Protein AF-A0A2G6C1W6-F1 (afdb_monomer_lite)

Sequence (694 aa):
MIRRIASALLFSFAAAVFSATASHALYSQAQVNTMLPNGVNTAVGWDNGCRNAMRAAGSRSFASNPSLRKTINNSASYKYATWMSGRNTPNVAMPITVTEGVTNLQLQINDVIFLCGPLVQNDMTGGCRNRNISGVQIANNGGRWTTPTNVDKIPNGIGSDCMSPALTRSHSKVKRLDVVRSTYGGTVVGGINRLLVSGRTESSRYWRSGPVLIQFNTSTPVLDSGEIVLRMRYKKQTMYHSKDMSKATVLCWTGGPGPTQGVFDIERCGESETLLRIRVAVKRIPWQISGTSSVDVTTAQPDQLITWTHELTKHDVGTPRNVKAAVYMSKGGGWEKLDGNPPGEQDTRAEWTKLVVPDGRMFYQWRTTYTPTDADVGKKICQRAGWQPATSSNRGLGTSRQACVEILPPPDRPFTAAWGSDIRVGGRTATDTSDTKNSAILSGLARIRGRYYGSWSEYGLLAPGRIVGAASGSGTAKGAASNSQNMWSRLSFANPALDARCAASGIGCFASSDAMGRLPDVVQAVEDGLFDGMSRTNTPSLGAQTISGNRLVYRPGGTVTITGDITYPPGPFASERDIPQLLIVADKINIRSSVERVDAWLVATGGDGTIDTCSDSPSVPVTTACEKQLVVNGPVIAKTLLLRRTGGSTWNTTNPRPAEIVNLRGDTYLWAREQARSQGGIRTVYTRELAPRY

Secondary structure (DSSP, 8-state):
------------------------PPPPHHHHHHHSTTTHHHHHHHHHHHHHHHHHTTT-BSSSSSPHHHHIIIIISEEEEEEEEETTB--TTSPEEEETT--EEEEEEEEEEEE-GGGBSS---S-GGGTT-BHHHHHH-GGGS-BTTB---PBPPTT-TTTS--EEEEEEEEEEEEEEEETT--EEEE-TT-EEEEE--SS-SEEEPPPEEEEEE-SS---S-EEEEEEEEEEEEEEE-SS-GGGPEEEESS--------TT-GGGSPEEEEEEEEEEEEEPPP--EEEEEEES-SEE-TTPPEEEEEEEEE-S-SS-EEEEEEEEEEESSSPEEPTT-SSSEE-TTTSPEEEEE-SSSSEEEEEEEE---GGGTT-EEEEEEEEEESSSS-TT-EEPPPEEEEEPPPPP---EEEESS-EE--PPPTT--S--TT--EE--EEEETTEEEEEEESS-EE-SSBEESEESTTTTTT-BSSS-GGGT-TTS-B-TTS-GGGTTT--B--S-TTTT-PPP-HHHHHHTTTTTTSEEE--SEE-SEE--S-EEEEEEEEEEEE-S-EE------SSGGGS--EEEEEEEEEE-TT--EEESEEEE-SSS-EEETTTT--PSS-SSSS-S-EEEES-EEESEEE-----S--TT-SS---SEEEE--HHHHHHHHHHHHHT-PPP-----PPP---

pLDDT: mean 79.84, std 16.41, range [22.83, 98.25]

Foldseek 3Di:
DDDDDDDDDPPDPDPPPPPDPDQDAWDFQVRQCQAEANGLVVQQVLQVQLLVLLVVQPQAFCQDPVHPLCSCAPPRWKDKDKAKDAVVGNYQNDFAEDAFFDFKGKMWIKMKIFTYLLFFPPQPPDARNVVSDGSNNSSPPPVRGRDSRRRKGFGHDQPRHRRHHQWFKKKKFWQDKAWPDWPQAWDKDFRHRDIFIFGDDRRTRIRIGDITIMMTGGPGTHHAKIKTKMKTKIWMKIWGHHHDPVPTFIDTPDDDDDDGDDPPVSVPHDIDMDMHMHIHHYDYDDFDKAKAKAKPDQAAEAQDKIKMKMKIFGDDADDWFWKWKWKWKDFQDDTDTDQCPPPAPADPVPRTHIDTAHHPPGIDMDMDMDGDHPVSAQTKMKMKMWMDGPPPDRPRIDIYDIYIHHHHFDFFFFAEEEAPDEAEFLAAAPPDPDASLATEAEWDWFQFPQFTAHYEYCAEYAGLHFYYRYAYNCQRQQGHNDNQCVRRRVRHAFDCVVDVRCVVNRHYSNDGSVVVYHDDDVVVCVVVVLQVVAAEDADQEDEDDEFQAHHEHAAQEHEYEYEEAYHYDPDDDPALRRLYAYEYHHCEYHYDLHYAEAAYAAFNEHPNQEYANHRVDPDPPPRPRNQHAHEYEAHYHGPYYHPNHSHQDGSHDNRGDHSYYYYDDPSHVSNVQVSQVVPPDDDDPDDDDDPPDD

Radius of gyration: 55.83 Å; chains: 1; bounding box: 120×52×143 Å

Structure (mmCIF, N/CA/C/O backbone):
data_AF-A0A2G6C1W6-F1
#
_entry.id   AF-A0A2G6C1W6-F1
#
loop_
_atom_site.group_PDB
_atom_site.id
_atom_site.type_symbol
_atom_site.label_atom_id
_atom_site.label_alt_id
_atom_site.label_comp_id
_atom_site.label_asym_id
_atom_site.label_entity_id
_atom_site.label_seq_id
_atom_site.pdbx_PDB_ins_code
_atom_site.Cartn_x
_atom_site.Cartn_y
_atom_site.Cartn_z
_atom_site.occupancy
_atom_site.B_iso_or_equiv
_atom_site.auth_seq_id
_atom_site.auth_comp_id
_atom_site.auth_asym_id
_atom_site.auth_atom_id
_atom_site.pdbx_PDB_model_num
ATOM 1 N N . MET A 1 1 ? 18.832 29.530 56.778 1.00 31.12 1 MET A N 1
ATOM 2 C CA . MET A 1 1 ? 17.807 30.383 56.130 1.00 31.12 1 MET A CA 1
ATOM 3 C C . MET A 1 1 ? 17.169 29.544 55.031 1.00 31.12 1 MET A C 1
ATOM 5 O O . MET A 1 1 ? 17.920 29.076 54.202 1.00 31.12 1 MET A O 1
ATOM 9 N N . ILE A 1 2 ? 15.891 29.183 54.952 1.00 30.22 2 ILE A N 1
ATOM 10 C CA . ILE A 1 2 ? 14.639 29.530 55.629 1.00 30.22 2 ILE A CA 1
ATOM 11 C C . ILE A 1 2 ? 13.854 28.206 55.743 1.00 30.22 2 ILE A C 1
ATOM 13 O O . ILE A 1 2 ? 13.679 27.504 54.751 1.00 30.22 2 ILE A O 1
ATOM 17 N N . ARG A 1 3 ? 13.405 27.853 56.955 1.00 23.58 3 ARG A N 1
ATOM 18 C CA . ARG A 1 3 ? 12.451 26.759 57.208 1.00 23.58 3 ARG A CA 1
ATOM 19 C C . ARG A 1 3 ? 11.047 27.264 56.862 1.00 23.58 3 ARG A C 1
ATOM 21 O O . ARG A 1 3 ? 10.668 28.326 57.349 1.00 23.58 3 ARG A O 1
ATOM 28 N N . ARG A 1 4 ? 10.254 26.507 56.097 1.00 27.33 4 ARG A N 1
ATOM 29 C CA . ARG A 1 4 ? 8.795 26.692 56.033 1.00 27.33 4 ARG A CA 1
ATOM 30 C C . ARG A 1 4 ? 8.087 25.396 56.408 1.00 27.33 4 ARG A C 1
ATOM 32 O O . ARG A 1 4 ? 8.268 24.355 55.789 1.00 27.33 4 ARG A O 1
ATOM 39 N N . ILE A 1 5 ? 7.331 25.530 57.487 1.00 27.55 5 ILE A N 1
ATOM 40 C CA . ILE A 1 5 ? 6.421 24.586 58.119 1.00 27.55 5 ILE A CA 1
ATOM 41 C C . ILE A 1 5 ? 5.212 24.412 57.193 1.00 27.55 5 ILE A C 1
ATOM 43 O O . ILE A 1 5 ? 4.584 25.402 56.824 1.00 27.55 5 ILE A O 1
ATOM 47 N N . ALA A 1 6 ? 4.884 23.173 56.826 1.00 24.56 6 ALA A N 1
ATOM 48 C CA . ALA A 1 6 ? 3.603 22.825 56.221 1.00 24.56 6 ALA A CA 1
ATOM 49 C C . ALA A 1 6 ? 2.788 22.052 57.262 1.00 24.56 6 ALA A C 1
ATOM 51 O O . ALA A 1 6 ? 3.077 20.899 57.579 1.00 24.56 6 ALA A O 1
ATOM 52 N N . SER A 1 7 ? 1.811 22.744 57.838 1.00 24.22 7 SER A N 1
ATOM 53 C CA . SER A 1 7 ? 0.866 22.232 58.822 1.00 24.22 7 SER A CA 1
ATOM 54 C C . SER A 1 7 ? -0.018 21.147 58.205 1.00 24.22 7 SER A C 1
ATOM 56 O O . SER A 1 7 ? -0.812 21.415 57.304 1.00 24.22 7 SER A O 1
ATOM 58 N N . ALA A 1 8 ? 0.101 19.921 58.710 1.00 24.69 8 ALA A N 1
ATOM 59 C CA . ALA A 1 8 ? -0.842 18.845 58.443 1.00 24.69 8 ALA A CA 1
ATOM 60 C C . ALA A 1 8 ? -2.130 19.095 59.248 1.00 24.69 8 ALA A C 1
ATOM 62 O O . ALA A 1 8 ? -2.144 18.986 60.474 1.00 24.69 8 ALA A O 1
ATOM 63 N N . LEU A 1 9 ? -3.212 19.452 58.553 1.00 24.38 9 LEU A N 1
ATOM 64 C CA . LEU A 1 9 ? -4.564 19.506 59.108 1.00 24.38 9 LEU A CA 1
ATOM 65 C C . LEU A 1 9 ? -5.058 18.079 59.396 1.00 24.38 9 LEU A C 1
ATOM 67 O O . LEU A 1 9 ? -5.605 17.394 58.535 1.00 24.38 9 LEU A O 1
ATOM 71 N N . LEU A 1 10 ? -4.855 17.644 60.638 1.00 22.83 10 LEU A N 1
ATOM 72 C CA . LEU A 1 10 ? -5.589 16.554 61.274 1.00 22.83 10 LEU A CA 1
ATOM 73 C C . LEU A 1 10 ? -7.041 17.007 61.492 1.00 22.83 10 LEU A C 1
ATOM 75 O O . LEU A 1 10 ? -7.352 17.675 62.475 1.00 22.83 10 LEU A O 1
ATOM 79 N N . PHE A 1 11 ? -7.946 16.644 60.581 1.00 23.45 11 PHE A N 1
ATOM 80 C CA . PHE A 1 11 ? -9.380 16.693 60.867 1.00 23.45 11 PHE A CA 1
ATOM 81 C C . PHE A 1 11 ? -9.749 15.494 61.747 1.00 23.45 11 PHE A C 1
ATOM 83 O O . PHE A 1 11 ? -10.014 14.391 61.268 1.00 23.45 11 PHE A O 1
ATOM 90 N N . SER A 1 12 ? -9.751 15.728 63.057 1.00 23.30 12 SER A N 1
ATOM 91 C CA . SER A 1 12 ? -10.411 14.871 64.036 1.00 23.30 12 SER A CA 1
ATOM 92 C C . SER A 1 12 ? -11.893 14.735 63.676 1.00 23.30 12 SER A C 1
ATOM 94 O O . SER A 1 12 ? -12.623 15.725 63.617 1.00 23.30 12 SER A O 1
ATOM 96 N N . PHE A 1 13 ? -12.343 13.500 63.447 1.00 23.89 13 PHE A N 1
ATOM 97 C CA . PHE A 1 13 ? -13.758 13.148 63.343 1.00 23.89 13 PHE A CA 1
ATOM 98 C C . PHE A 1 13 ? -14.423 13.360 64.710 1.00 23.89 13 PHE A C 1
ATOM 100 O O . PHE A 1 13 ? -14.506 12.450 65.534 1.00 23.89 13 PHE A O 1
ATOM 107 N N . ALA A 1 14 ? -14.896 14.579 64.960 1.00 23.86 14 ALA A N 1
ATOM 108 C CA . ALA A 1 14 ? -15.895 14.820 65.983 1.00 23.86 14 ALA A CA 1
ATOM 109 C C . ALA A 1 14 ? -17.179 14.093 65.561 1.00 23.86 14 ALA A C 1
ATOM 111 O O . ALA A 1 14 ? -17.719 14.324 64.477 1.00 23.86 14 ALA A O 1
ATOM 112 N N . ALA A 1 15 ? -17.647 13.183 66.414 1.00 26.58 15 ALA A N 1
ATOM 113 C CA . ALA A 1 15 ? -18.965 12.588 66.309 1.00 26.58 15 ALA A CA 1
ATOM 114 C C . ALA A 1 15 ? -20.008 13.709 66.406 1.00 26.58 15 ALA A C 1
ATOM 116 O O . ALA A 1 15 ? -20.349 14.169 67.494 1.00 26.58 15 ALA A O 1
ATOM 117 N N . ALA A 1 16 ? -20.494 14.169 65.255 1.00 23.48 16 ALA A N 1
ATOM 118 C CA . ALA A 1 16 ? -21.660 15.025 65.197 1.00 23.48 16 ALA A CA 1
ATOM 119 C C . ALA A 1 16 ? -22.862 14.211 65.689 1.00 23.48 16 ALA A C 1
ATOM 121 O O . ALA A 1 16 ? -23.392 13.344 64.988 1.00 23.48 16 ALA A O 1
ATOM 122 N N . VAL A 1 17 ? -23.272 14.488 66.923 1.00 27.09 17 VAL A N 1
ATOM 123 C CA . VAL A 1 17 ? -24.625 14.220 67.396 1.00 27.09 17 VAL A CA 1
ATOM 124 C C . VAL A 1 17 ? -25.551 15.017 66.479 1.00 27.09 17 VAL A C 1
ATOM 126 O O . VAL A 1 17 ? -25.645 16.238 66.574 1.00 27.09 17 VAL A O 1
ATOM 129 N N . PHE A 1 18 ? -26.178 14.331 65.525 1.00 25.53 18 PHE A N 1
ATOM 130 C CA . PHE A 1 18 ? -27.219 14.912 64.687 1.00 25.53 18 PHE A CA 1
ATOM 131 C C . PHE A 1 18 ? -28.452 15.188 65.554 1.00 25.53 18 PHE A C 1
ATOM 133 O O . PHE A 1 18 ? -29.313 14.326 65.726 1.00 25.53 18 PHE A O 1
ATOM 140 N N . SER A 1 19 ? -28.558 16.408 66.070 1.00 30.89 19 SER A N 1
ATOM 141 C CA . SER A 1 19 ? -29.845 17.005 66.421 1.00 30.89 19 SER A CA 1
ATOM 142 C C . SER A 1 19 ? -30.454 17.551 65.131 1.00 30.89 19 SER A C 1
ATOM 144 O O . SER A 1 19 ? -30.183 18.679 64.734 1.00 30.89 19 SER A O 1
ATOM 146 N N . ALA A 1 20 ? -31.221 16.722 64.422 1.00 29.30 20 ALA A N 1
ATOM 147 C CA . ALA A 1 20 ? -31.943 17.135 63.224 1.00 29.30 20 ALA A CA 1
ATOM 148 C C . ALA A 1 20 ? -33.414 17.399 63.566 1.00 29.30 20 ALA A C 1
ATOM 150 O O . ALA A 1 20 ? -34.232 16.483 63.564 1.00 29.30 20 ALA A O 1
ATOM 151 N N . THR A 1 21 ? -33.773 18.661 63.789 1.00 32.66 21 THR A N 1
ATOM 152 C CA . THR A 1 21 ? -35.125 19.156 63.493 1.00 32.66 21 THR A CA 1
ATOM 153 C C . THR A 1 21 ? -35.120 19.751 62.087 1.00 32.66 21 THR A C 1
ATOM 155 O O . THR A 1 21 ? -35.277 20.950 61.893 1.00 32.66 21 THR A O 1
ATOM 158 N N . ALA A 1 22 ? -34.908 18.897 61.083 1.00 34.09 22 ALA A N 1
ATOM 159 C CA . ALA A 1 22 ? -35.293 19.208 59.713 1.00 34.09 22 ALA A CA 1
ATOM 160 C C . ALA A 1 22 ? -36.706 18.651 59.508 1.00 34.09 22 ALA A C 1
ATOM 162 O O . ALA A 1 22 ? -36.919 17.439 59.610 1.00 34.09 22 ALA A O 1
ATOM 163 N N . SER A 1 23 ? -37.679 19.523 59.245 1.00 38.31 23 SER A N 1
ATOM 164 C CA . SER A 1 23 ? -39.008 19.126 58.784 1.00 38.31 23 SER A CA 1
ATOM 165 C C . SER A 1 23 ? -38.874 18.477 57.403 1.00 38.31 23 SER A C 1
ATOM 167 O O . SER A 1 23 ? -38.935 19.123 56.362 1.00 38.31 23 SER A O 1
ATOM 169 N N . HIS A 1 24 ? -38.624 17.170 57.378 1.00 55.03 24 HIS A N 1
ATOM 170 C CA . HIS A 1 24 ? -38.627 16.413 56.134 1.00 55.03 24 HIS A CA 1
ATOM 171 C C . HIS A 1 24 ? -40.049 16.406 55.560 1.00 55.03 24 HIS A C 1
ATOM 173 O O . HIS A 1 24 ? -40.966 15.853 56.166 1.00 55.03 24 HIS A O 1
ATOM 179 N N . ALA A 1 25 ? -40.223 17.031 54.396 1.00 67.94 25 ALA A N 1
ATOM 180 C CA . ALA A 1 25 ? -41.431 16.903 53.593 1.00 67.94 25 ALA A CA 1
ATOM 181 C C . ALA A 1 25 ? -41.591 15.454 53.093 1.00 67.94 25 ALA A C 1
ATOM 183 O O . ALA A 1 25 ? -40.601 14.741 52.909 1.00 67.94 25 ALA A O 1
ATOM 184 N N . LEU A 1 26 ? -42.840 15.037 52.866 1.00 85.69 26 LEU A N 1
ATOM 185 C CA . LEU A 1 26 ? -43.182 13.745 52.265 1.00 85.69 26 LEU A CA 1
ATOM 186 C C . LEU A 1 26 ? -42.387 13.505 50.976 1.00 85.69 26 LEU A C 1
ATOM 188 O O . LEU A 1 26 ? -42.229 14.421 50.165 1.00 85.69 26 LEU A O 1
ATOM 192 N N . TYR A 1 27 ? -41.923 12.274 50.755 1.00 89.50 27 TYR A N 1
ATOM 193 C CA . TYR A 1 27 ? -41.223 11.939 49.522 1.00 89.50 27 TYR A CA 1
ATOM 194 C C . TYR A 1 27 ? -42.143 12.101 48.308 1.00 89.50 27 TYR A C 1
ATOM 196 O O . TYR A 1 27 ? -43.236 11.540 48.238 1.00 89.50 27 TYR A O 1
ATOM 204 N N . SER A 1 28 ? -41.657 12.832 47.311 1.00 89.94 28 SER A N 1
ATOM 205 C CA . SER A 1 28 ? -42.247 12.899 45.975 1.00 89.94 28 SER A CA 1
ATOM 206 C C . SER A 1 28 ? -42.109 11.568 45.228 1.00 89.94 28 SER A C 1
ATOM 208 O O . SER A 1 28 ? -41.248 10.739 45.536 1.00 89.94 28 SER A O 1
ATOM 210 N N . GLN A 1 29 ? -42.902 11.384 44.168 1.00 89.31 29 GLN A N 1
ATOM 211 C CA . GLN A 1 29 ? -42.820 10.214 43.285 1.00 89.31 29 GLN A CA 1
ATOM 212 C C . GLN A 1 29 ? -41.397 9.988 42.747 1.00 89.31 29 GLN A C 1
ATOM 214 O O . GLN A 1 29 ? -40.912 8.857 42.731 1.00 89.31 29 GLN A O 1
ATOM 219 N N . ALA A 1 30 ? -40.705 11.064 42.360 1.00 87.81 30 ALA A N 1
ATOM 220 C CA . ALA A 1 30 ? -39.330 11.011 41.873 1.00 87.81 30 ALA A CA 1
ATOM 221 C C . ALA A 1 30 ? -38.353 10.514 42.952 1.00 87.81 30 ALA A C 1
ATOM 223 O O . ALA A 1 30 ? -37.514 9.662 42.672 1.00 87.81 30 ALA A O 1
ATOM 224 N N . GLN A 1 31 ? -38.494 10.982 44.196 1.00 89.31 31 GLN A N 1
ATOM 225 C CA . GLN A 1 31 ? -37.664 10.523 45.316 1.00 89.31 31 GLN A CA 1
ATOM 226 C C . GLN A 1 31 ? -37.931 9.052 45.661 1.00 89.31 31 GLN A C 1
ATOM 228 O O . GLN A 1 31 ? -36.990 8.286 45.860 1.00 89.31 31 GLN A O 1
ATOM 233 N N . VAL A 1 32 ? -39.196 8.618 45.661 1.00 90.00 32 VAL A N 1
ATOM 234 C CA . VAL A 1 32 ? -39.531 7.200 45.870 1.00 90.00 32 VAL A CA 1
ATOM 235 C C . VAL A 1 32 ? -38.946 6.332 44.751 1.00 90.00 32 VAL A C 1
ATOM 237 O O . VAL A 1 32 ? -38.371 5.273 45.013 1.00 90.00 32 VAL A O 1
ATOM 240 N N . ASN A 1 33 ? -39.016 6.813 43.508 1.00 88.81 33 ASN A N 1
ATOM 241 C CA . ASN A 1 33 ? -38.418 6.149 42.357 1.00 88.81 33 ASN A CA 1
ATOM 242 C C . ASN A 1 33 ? -36.894 6.061 42.427 1.00 88.81 33 ASN A C 1
ATOM 244 O O . ASN A 1 33 ? -36.346 5.138 41.847 1.00 88.81 33 ASN A O 1
ATOM 248 N N . THR A 1 34 ? -36.186 6.945 43.126 1.00 86.38 34 THR A N 1
ATOM 249 C CA . THR A 1 34 ? -34.724 6.829 43.272 1.00 86.38 34 THR A CA 1
ATOM 250 C C . THR A 1 34 ? -34.299 6.020 44.493 1.00 86.38 34 THR A C 1
ATOM 252 O O . THR A 1 34 ? -33.165 5.545 44.527 1.00 86.38 34 THR A O 1
ATOM 255 N N . MET A 1 35 ? -35.179 5.830 45.481 1.00 86.50 35 MET A N 1
ATOM 256 C CA . MET A 1 35 ? -34.809 5.229 46.765 1.00 86.50 35 MET A CA 1
ATOM 257 C C . MET A 1 35 ? -35.216 3.769 46.961 1.00 86.50 35 MET A C 1
ATOM 259 O O . MET A 1 35 ? -34.676 3.140 47.865 1.00 86.50 35 MET A O 1
ATOM 263 N N . LEU A 1 36 ? -36.169 3.241 46.187 1.00 88.62 36 LEU A N 1
ATOM 264 C CA . LEU A 1 36 ? -36.645 1.859 46.317 1.00 88.62 36 LEU A CA 1
ATOM 265 C C . LEU A 1 36 ? -36.246 1.007 45.110 1.00 88.62 36 LEU A C 1
ATOM 267 O O . LEU A 1 36 ? -36.169 1.532 43.997 1.00 88.62 36 LEU A O 1
ATOM 271 N N . PRO A 1 37 ? -36.103 -0.321 45.277 1.00 82.69 37 PRO A N 1
ATOM 272 C CA . PRO A 1 37 ? -36.045 -1.242 44.145 1.00 82.69 37 PRO A CA 1
ATOM 273 C C . PRO A 1 37 ? -37.319 -1.088 43.316 1.00 82.69 37 PRO A C 1
ATOM 275 O O . PRO A 1 37 ? -38.399 -1.197 43.878 1.00 82.69 37 PRO A O 1
ATOM 278 N N . ASN A 1 38 ? -37.236 -0.823 42.011 1.00 85.44 38 ASN A N 1
ATOM 279 C CA . ASN A 1 38 ? -38.404 -0.603 41.131 1.00 85.44 38 ASN A CA 1
ATOM 280 C C . ASN A 1 38 ? -39.341 0.547 41.561 1.00 85.44 38 ASN A C 1
ATOM 282 O O . ASN A 1 38 ? -40.491 0.609 41.119 1.00 85.44 38 ASN A O 1
ATOM 286 N N . GLY A 1 39 ? -38.854 1.463 42.403 1.00 89.12 39 GLY A N 1
ATOM 287 C CA . GLY A 1 39 ? -39.552 2.693 42.752 1.00 89.12 39 GLY A CA 1
ATOM 288 C C . GLY A 1 39 ? -40.939 2.497 43.363 1.00 89.12 39 GLY A C 1
ATOM 289 O O . GLY A 1 39 ? -41.172 1.614 44.191 1.00 89.12 39 GLY A O 1
ATOM 290 N N . VAL A 1 40 ? -41.878 3.341 42.938 1.00 91.19 40 VAL A N 1
ATOM 291 C CA . VAL A 1 40 ? -43.249 3.395 43.470 1.00 91.19 40 VAL A CA 1
ATOM 292 C C . VAL A 1 40 ? -44.006 2.078 43.295 1.00 91.19 40 VAL A C 1
ATOM 294 O O . VAL A 1 40 ? -44.814 1.728 44.152 1.00 91.19 40 VAL A O 1
ATOM 297 N N . ASN A 1 41 ? -43.712 1.301 42.249 1.00 90.94 41 ASN A N 1
ATOM 298 C CA . ASN A 1 41 ? -44.372 0.014 42.012 1.00 90.94 41 ASN A CA 1
ATOM 299 C C . ASN A 1 41 ? -44.136 -0.978 43.157 1.00 90.94 41 ASN A C 1
ATOM 301 O O . ASN A 1 41 ? -45.039 -1.728 43.522 1.00 90.94 41 ASN A O 1
ATOM 305 N N . THR A 1 42 ? -42.953 -0.944 43.771 1.00 91.50 42 THR A N 1
ATOM 306 C CA . THR A 1 42 ? -42.654 -1.770 44.945 1.00 91.50 42 THR A CA 1
ATOM 307 C C . THR A 1 42 ? -43.472 -1.339 46.155 1.00 91.50 42 THR A C 1
ATOM 309 O O . THR A 1 42 ? -44.044 -2.191 46.832 1.00 91.50 42 THR A O 1
ATOM 312 N N . ALA A 1 43 ? -43.608 -0.031 46.389 1.00 92.81 43 ALA A N 1
ATOM 313 C CA . ALA A 1 43 ? -44.452 0.488 47.462 1.00 92.81 43 ALA A CA 1
ATOM 314 C C . ALA A 1 43 ? -45.936 0.132 47.254 1.00 92.81 43 ALA A C 1
ATOM 316 O O . ALA A 1 43 ? -46.588 -0.337 48.184 1.00 92.81 43 ALA A O 1
ATOM 317 N N . VAL A 1 44 ? -46.454 0.258 46.025 1.00 92.69 44 VAL A N 1
ATOM 318 C CA . VAL A 1 44 ? -47.815 -0.178 45.658 1.00 92.69 44 VAL A CA 1
ATOM 319 C C . VAL A 1 44 ? -47.995 -1.680 45.896 1.00 92.69 44 VAL A C 1
ATOM 321 O O . VAL A 1 44 ? -48.991 -2.092 46.486 1.00 92.69 44 VAL A O 1
ATOM 324 N N . GLY A 1 45 ? -47.033 -2.510 45.484 1.00 92.06 45 GLY A N 1
ATOM 325 C CA . GLY A 1 45 ? -47.075 -3.959 45.701 1.00 92.06 45 GLY A CA 1
ATOM 326 C C . GLY A 1 45 ? -47.091 -4.336 47.186 1.00 92.06 45 GLY A C 1
ATOM 327 O O . GLY A 1 45 ? -47.890 -5.172 47.614 1.00 92.06 45 GLY A O 1
ATOM 328 N N . TRP A 1 46 ? -46.255 -3.678 47.992 1.00 92.75 46 TRP A N 1
ATOM 329 C CA . TRP A 1 46 ? -46.235 -3.823 49.447 1.00 92.75 46 TRP A CA 1
ATOM 330 C C . TRP A 1 46 ? -47.570 -3.459 50.090 1.00 92.75 46 TRP A C 1
ATOM 332 O O . TRP A 1 46 ? -48.097 -4.251 50.880 1.00 92.75 46 TRP A O 1
ATOM 342 N N . ASP A 1 47 ? -48.138 -2.313 49.714 1.00 92.31 47 ASP A N 1
ATOM 343 C CA . ASP A 1 47 ? -49.411 -1.846 50.256 1.00 92.31 47 ASP A CA 1
ATOM 344 C C . ASP A 1 47 ? -50.592 -2.700 49.783 1.00 92.31 47 ASP A C 1
ATOM 346 O O . ASP A 1 47 ? -51.495 -2.959 50.571 1.00 92.31 47 ASP A O 1
ATOM 350 N N . ASN A 1 48 ? -50.577 -3.227 48.556 1.00 91.75 48 ASN A N 1
ATOM 351 C CA . ASN A 1 48 ? -51.579 -4.187 48.083 1.00 91.75 48 ASN A CA 1
ATOM 352 C C . ASN A 1 48 ? -51.556 -5.478 48.910 1.00 91.75 48 ASN A C 1
ATOM 354 O O . ASN A 1 48 ? -52.606 -5.963 49.333 1.00 91.75 48 ASN A O 1
ATOM 358 N N . GLY A 1 49 ? -50.363 -6.003 49.209 1.00 90.50 49 GLY A N 1
ATOM 359 C CA . GLY A 1 49 ? -50.215 -7.156 50.098 1.00 90.50 49 GLY A CA 1
ATOM 360 C C . GLY A 1 49 ? -50.764 -6.880 51.502 1.00 90.50 49 GLY A C 1
ATOM 361 O O . GLY A 1 49 ? -51.470 -7.712 52.070 1.00 90.50 49 GLY A O 1
ATOM 362 N N . CYS A 1 50 ? -50.491 -5.693 52.047 1.00 90.31 50 CYS A N 1
ATOM 363 C CA . CYS A 1 50 ? -51.048 -5.251 53.327 1.00 90.31 50 CYS A CA 1
ATOM 364 C C . CYS A 1 50 ? -52.575 -5.064 53.274 1.00 90.31 50 CYS A C 1
ATOM 366 O O . CYS A 1 50 ? -53.290 -5.518 54.166 1.00 90.31 50 CYS A O 1
ATOM 368 N N . ARG A 1 51 ? -53.106 -4.468 52.202 1.00 89.88 51 ARG A N 1
ATOM 369 C CA . ARG A 1 51 ? -54.545 -4.273 51.979 1.00 89.88 51 ARG A CA 1
ATOM 370 C C . ARG A 1 51 ? -55.285 -5.605 51.927 1.00 89.88 51 ARG A C 1
ATOM 372 O O . ARG A 1 51 ? -56.340 -5.732 52.543 1.00 89.88 51 ARG A O 1
ATOM 379 N N . ASN A 1 52 ? -54.721 -6.607 51.257 1.00 89.75 52 ASN A N 1
ATOM 380 C CA . ASN A 1 52 ? -55.292 -7.952 51.199 1.00 89.75 52 ASN A CA 1
ATOM 381 C C . ASN A 1 52 ? -55.302 -8.628 52.576 1.00 89.75 52 ASN A C 1
ATOM 383 O O . ASN A 1 52 ? -56.313 -9.220 52.948 1.00 89.75 52 ASN A O 1
ATOM 387 N N . ALA A 1 53 ? -54.240 -8.466 53.373 1.00 87.25 53 ALA A N 1
ATOM 388 C CA . ALA A 1 53 ? -54.221 -8.943 54.757 1.00 87.25 53 ALA A CA 1
ATOM 389 C C . ALA A 1 53 ? -55.315 -8.275 55.617 1.00 87.25 53 ALA A C 1
ATOM 391 O O . ALA A 1 53 ? -55.953 -8.939 56.432 1.00 87.25 53 ALA A O 1
ATOM 392 N N . MET A 1 54 ? -55.598 -6.986 55.392 1.00 86.81 54 MET A N 1
ATOM 393 C CA . MET A 1 54 ? -56.699 -6.284 56.065 1.00 86.81 54 MET A CA 1
ATOM 394 C C . MET A 1 54 ? -58.084 -6.763 55.612 1.00 86.81 54 MET A C 1
ATOM 396 O O . MET A 1 54 ? -58.980 -6.869 56.447 1.00 86.81 54 MET A O 1
ATOM 400 N N . ARG A 1 55 ? -58.267 -7.110 54.328 1.00 88.38 55 ARG A N 1
ATOM 401 C CA . ARG A 1 55 ? -59.506 -7.752 53.843 1.00 88.38 55 ARG A CA 1
ATOM 402 C C . ARG A 1 55 ? -59.712 -9.120 54.492 1.00 88.38 55 ARG A C 1
ATOM 404 O O . ARG A 1 55 ? -60.809 -9.407 54.957 1.00 88.38 55 ARG A O 1
ATOM 411 N N . ALA A 1 56 ? -58.650 -9.923 54.586 1.00 86.69 56 ALA A N 1
ATOM 412 C CA . ALA A 1 56 ? -58.682 -11.244 55.214 1.00 86.69 56 ALA A CA 1
ATOM 413 C C . ALA A 1 56 ? -58.981 -11.193 56.724 1.00 86.69 56 ALA A C 1
ATOM 415 O O . ALA A 1 56 ? -59.491 -12.158 57.288 1.00 86.69 56 ALA A O 1
ATOM 416 N N . ALA A 1 57 ? -58.717 -10.062 57.389 1.00 82.31 57 ALA A N 1
ATOM 417 C CA . ALA A 1 57 ? -59.109 -9.852 58.781 1.00 82.31 57 ALA A CA 1
ATOM 418 C C . ALA A 1 57 ? -60.640 -9.762 58.978 1.00 82.31 57 ALA A C 1
ATOM 420 O O . ALA A 1 57 ? -61.106 -9.879 60.111 1.00 82.31 57 ALA A O 1
ATOM 421 N N . GLY A 1 58 ? -61.420 -9.579 57.904 1.00 81.88 58 GLY A N 1
ATOM 422 C CA . GLY A 1 58 ? -62.881 -9.653 57.921 1.00 81.88 58 GLY A CA 1
ATOM 423 C C . GLY A 1 58 ? -63.538 -8.655 58.881 1.00 81.88 58 GLY A C 1
ATOM 424 O O . GLY A 1 58 ? -63.173 -7.476 58.930 1.00 81.88 58 GLY A O 1
ATOM 425 N N . SER A 1 59 ? -64.506 -9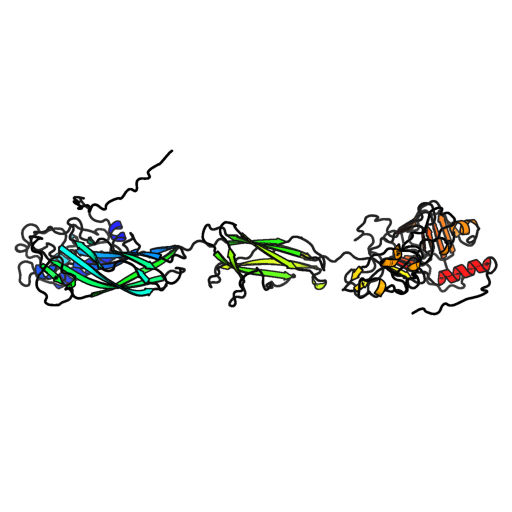.146 59.660 1.00 80.69 59 SER A N 1
ATOM 426 C CA . SER A 1 59 ? -65.284 -8.383 60.646 1.00 80.69 59 SER A CA 1
ATOM 427 C C . SER A 1 59 ? -64.537 -8.082 61.952 1.00 80.69 59 SER A C 1
ATOM 429 O O . SER A 1 59 ? -65.099 -7.421 62.826 1.00 80.69 59 SER A O 1
ATOM 431 N N . ARG A 1 60 ? -63.271 -8.514 62.109 1.00 83.44 60 ARG A N 1
ATOM 432 C CA . ARG A 1 60 ? -62.464 -8.178 63.297 1.00 83.44 60 ARG A CA 1
ATOM 433 C C . ARG A 1 60 ? -62.411 -6.665 63.459 1.00 83.44 60 ARG A C 1
ATOM 435 O O . ARG A 1 60 ? -61.958 -5.973 62.547 1.00 83.44 60 ARG A O 1
ATOM 442 N N . SER A 1 61 ? -62.826 -6.173 64.622 1.00 81.06 61 SER A N 1
ATOM 443 C CA . SER A 1 61 ? -62.844 -4.749 64.953 1.00 81.06 61 SER A CA 1
ATOM 444 C C . SER A 1 61 ? -61.876 -4.406 66.088 1.00 81.06 61 SER A C 1
ATOM 446 O O . SER A 1 61 ? -61.285 -5.285 66.723 1.00 81.06 61 SER A O 1
ATOM 448 N N . PHE A 1 62 ? -61.702 -3.114 66.367 1.00 78.81 62 PHE A N 1
ATOM 449 C CA . PHE A 1 62 ? -60.989 -2.664 67.569 1.00 78.81 62 PHE A CA 1
ATOM 450 C C . PHE A 1 62 ? -61.751 -2.915 68.879 1.00 78.81 62 PHE A C 1
ATOM 452 O O . PHE A 1 62 ? -61.122 -2.882 69.936 1.00 78.81 62 PHE A O 1
ATOM 459 N N . ALA A 1 63 ? -63.062 -3.169 68.816 1.00 70.69 63 ALA A N 1
ATOM 460 C CA . ALA A 1 63 ? -63.923 -3.378 69.979 1.00 70.69 63 ALA A CA 1
ATOM 461 C C . ALA A 1 63 ? -64.058 -4.862 70.392 1.00 70.69 63 ALA A C 1
ATOM 463 O O . ALA A 1 63 ? -64.452 -5.146 71.517 1.00 70.69 63 ALA A O 1
ATOM 464 N N . SER A 1 64 ? -63.700 -5.816 69.521 1.00 63.41 64 SER A N 1
ATOM 465 C CA . SER A 1 64 ? -63.943 -7.261 69.706 1.00 63.41 64 SER A CA 1
ATOM 466 C C . SER A 1 64 ? -62.654 -8.104 69.783 1.00 63.41 64 SER A C 1
ATOM 468 O O . SER A 1 64 ? -61.665 -7.787 69.121 1.00 63.41 64 SER A O 1
ATOM 470 N N . ASN A 1 65 ? -62.665 -9.219 70.529 1.00 52.59 65 ASN A N 1
ATOM 471 C CA . ASN A 1 65 ? -61.598 -10.241 70.549 1.00 52.59 65 ASN A CA 1
ATOM 472 C C . ASN A 1 65 ? -61.798 -11.258 69.397 1.00 52.59 65 ASN A C 1
ATOM 474 O O . ASN A 1 65 ? -62.910 -11.768 69.274 1.00 52.59 65 ASN A O 1
ATOM 478 N N . PRO A 1 66 ? -60.778 -11.586 68.569 1.00 56.97 66 PRO A N 1
ATOM 479 C CA . PRO A 1 66 ? -59.386 -11.122 68.606 1.00 56.97 66 PRO A CA 1
ATOM 480 C C . PRO A 1 66 ? -59.193 -9.741 67.980 1.00 56.97 66 PRO A C 1
ATOM 482 O O . PRO A 1 66 ? -59.584 -9.487 66.840 1.00 56.97 66 PRO A O 1
ATOM 485 N N . SER A 1 67 ? -58.541 -8.854 68.742 1.00 71.75 67 SER A N 1
ATOM 486 C CA . SER A 1 67 ? -58.439 -7.430 68.420 1.00 71.75 67 SER A CA 1
ATOM 487 C C . SER A 1 67 ? -57.760 -7.183 67.072 1.00 71.75 67 SER A C 1
ATOM 489 O O . SER A 1 67 ? -56.672 -7.693 66.776 1.00 71.75 67 SER A O 1
ATOM 491 N N . LEU A 1 68 ? -58.378 -6.328 66.255 1.00 80.06 68 LEU A N 1
ATOM 492 C CA . LEU A 1 68 ? -57.829 -5.870 64.975 1.00 80.06 68 LEU A CA 1
ATOM 493 C C . LEU A 1 68 ? -56.407 -5.292 65.124 1.00 80.06 68 LEU A C 1
ATOM 495 O O . LEU A 1 68 ? -55.553 -5.487 64.259 1.00 80.06 68 LEU A O 1
ATOM 499 N N . ARG A 1 69 ? -56.107 -4.695 66.286 1.00 79.06 69 ARG A N 1
ATOM 500 C CA . ARG A 1 69 ? -54.774 -4.217 66.689 1.00 79.06 69 ARG A CA 1
ATOM 501 C C . ARG A 1 69 ? -53.689 -5.294 66.595 1.00 79.06 69 ARG A C 1
ATOM 503 O O . ARG A 1 69 ? -52.610 -5.025 66.069 1.00 79.06 69 ARG A O 1
ATOM 510 N N . LYS A 1 70 ? -53.961 -6.507 67.091 1.00 76.81 70 LYS A N 1
ATOM 511 C CA . LYS A 1 70 ? -53.006 -7.627 67.046 1.00 76.81 70 LYS A CA 1
ATOM 512 C C . LYS A 1 70 ? -52.733 -8.051 65.601 1.00 76.81 70 LYS A C 1
ATOM 514 O O . LYS A 1 70 ? -51.592 -8.327 65.251 1.00 76.81 70 LYS A O 1
ATOM 519 N N . THR A 1 71 ? -53.760 -8.029 64.749 1.00 77.62 71 THR A N 1
ATOM 520 C CA . THR A 1 71 ? -53.636 -8.352 63.315 1.00 77.62 71 THR A CA 1
ATOM 521 C C . THR A 1 71 ? -52.758 -7.327 62.581 1.00 77.62 71 THR A C 1
ATOM 523 O O . THR A 1 71 ? -51.843 -7.708 61.847 1.00 77.62 71 THR A O 1
ATOM 526 N N . ILE A 1 72 ? -52.972 -6.034 62.849 1.00 80.69 72 ILE A N 1
ATOM 527 C CA . ILE A 1 72 ? -52.187 -4.922 62.288 1.00 80.69 72 ILE A CA 1
ATOM 528 C C . ILE A 1 72 ? -50.700 -5.063 62.629 1.00 80.69 72 ILE A C 1
ATOM 530 O O . ILE A 1 72 ? -49.867 -4.952 61.730 1.00 80.69 72 ILE A O 1
ATOM 534 N N . ASN A 1 73 ? -50.369 -5.355 63.889 1.00 75.31 73 ASN A N 1
ATOM 535 C CA . ASN A 1 73 ? -48.978 -5.438 64.339 1.00 75.31 73 ASN A CA 1
ATOM 536 C C . ASN A 1 73 ? -48.263 -6.740 63.957 1.00 75.31 73 ASN A C 1
ATOM 538 O O . ASN A 1 73 ? -47.073 -6.696 63.668 1.00 75.31 73 ASN A O 1
ATOM 542 N N . ASN A 1 74 ? -48.957 -7.883 63.946 1.00 69.62 74 ASN A N 1
ATOM 543 C CA . ASN A 1 74 ? -48.292 -9.185 63.820 1.00 69.62 74 ASN A CA 1
ATOM 544 C C . ASN A 1 74 ? -48.113 -9.672 62.375 1.00 69.62 74 ASN A C 1
ATOM 546 O O . ASN A 1 74 ? -47.404 -10.649 62.163 1.00 69.62 74 ASN A O 1
ATOM 550 N N . SER A 1 75 ? -48.773 -9.070 61.378 1.00 61.75 75 SER A N 1
ATOM 551 C CA . SER A 1 75 ? -48.671 -9.579 59.994 1.00 61.75 75 SER A CA 1
ATOM 552 C C . SER A 1 75 ? -49.066 -8.603 58.882 1.00 61.75 75 SER A C 1
ATOM 554 O O . SER A 1 75 ? -48.625 -8.778 57.746 1.00 61.75 75 SER A O 1
ATOM 556 N N . ALA A 1 76 ? -49.868 -7.572 59.168 1.00 63.81 76 ALA A N 1
ATOM 557 C CA . ALA A 1 76 ? -50.554 -6.823 58.111 1.00 63.81 76 ALA A CA 1
ATOM 558 C C . ALA A 1 76 ? -49.977 -5.435 57.775 1.00 63.81 76 ALA A C 1
ATOM 560 O O . ALA A 1 76 ? -50.519 -4.796 56.874 1.00 63.81 76 ALA A O 1
ATOM 561 N N . SER A 1 77 ? -48.923 -4.948 58.457 1.00 83.88 77 SER A N 1
ATOM 562 C CA . SER A 1 77 ? -48.579 -3.511 58.361 1.00 83.88 77 SER A CA 1
ATOM 563 C C . SER A 1 77 ? -47.111 -3.112 58.186 1.00 83.88 77 SER A C 1
ATOM 565 O O . SER A 1 77 ? -46.837 -1.920 58.044 1.00 83.88 77 SER A O 1
ATOM 567 N N . TYR A 1 78 ? -46.182 -4.069 58.162 1.00 89.12 78 TYR A N 1
ATOM 568 C CA . TYR A 1 78 ? -44.752 -3.803 57.976 1.00 89.12 78 TYR A CA 1
ATOM 569 C C . TYR A 1 78 ? -44.209 -4.616 56.808 1.00 89.12 78 TYR A C 1
ATOM 571 O O . TYR A 1 78 ? -44.397 -5.835 56.757 1.00 89.12 78 TYR A O 1
ATOM 579 N N . LYS A 1 79 ? -43.509 -3.960 55.883 1.00 90.94 79 LYS A N 1
ATOM 580 C CA . LYS A 1 79 ? -42.742 -4.628 54.825 1.00 90.94 79 LYS A CA 1
ATOM 581 C C . LYS A 1 79 ? -41.270 -4.273 54.959 1.00 90.94 79 LYS A C 1
ATOM 583 O O . LYS A 1 79 ? -40.933 -3.158 55.336 1.00 90.94 79 LYS A O 1
ATOM 588 N N . TYR A 1 80 ? -40.408 -5.240 54.677 1.00 88.44 80 TYR A N 1
ATOM 589 C CA . TYR A 1 80 ? -38.961 -5.094 54.776 1.00 88.44 80 TYR A CA 1
ATOM 590 C C . TYR A 1 80 ? -38.348 -5.416 53.427 1.00 88.44 80 TYR A C 1
ATOM 592 O O . TYR A 1 80 ? -38.778 -6.369 52.773 1.00 88.44 80 TYR A O 1
ATOM 600 N N . ALA A 1 81 ? -37.327 -4.663 53.044 1.00 90.00 81 ALA A N 1
ATOM 601 C CA . ALA A 1 81 ? -36.520 -5.004 51.890 1.00 90.00 81 ALA A CA 1
ATOM 602 C C . ALA A 1 81 ? -35.072 -4.603 52.097 1.00 90.00 81 ALA A C 1
ATOM 604 O O . ALA A 1 81 ? -34.780 -3.489 52.527 1.00 90.00 81 ALA A O 1
ATOM 605 N N . THR A 1 82 ? -34.194 -5.520 51.706 1.00 91.88 82 THR A N 1
ATOM 606 C CA . THR A 1 82 ? -32.750 -5.332 51.685 1.00 91.88 82 THR A CA 1
ATOM 607 C C . THR A 1 82 ? -32.253 -5.635 50.281 1.00 91.88 82 THR A C 1
ATOM 609 O O . THR A 1 82 ? -32.639 -6.647 49.694 1.00 91.88 82 THR A O 1
ATOM 612 N N . TRP A 1 83 ? -31.417 -4.769 49.721 1.00 92.62 83 TRP A N 1
ATOM 613 C CA . TRP A 1 83 ? -30.926 -4.931 48.353 1.00 92.62 83 TRP A CA 1
ATOM 614 C C . TRP A 1 83 ? -29.565 -4.268 48.147 1.00 92.62 83 TRP A C 1
ATOM 616 O O . TRP A 1 83 ? -29.126 -3.451 48.955 1.00 92.62 83 TRP A O 1
ATOM 626 N N . MET A 1 84 ? -28.912 -4.596 47.034 1.00 92.62 84 MET A N 1
ATOM 627 C CA . MET A 1 84 ? -27.633 -4.014 46.627 1.00 92.62 84 MET A CA 1
ATOM 628 C C . MET A 1 84 ? -27.827 -3.041 45.465 1.00 92.62 84 MET A C 1
ATOM 630 O O . MET A 1 84 ? -28.654 -3.275 44.588 1.00 92.62 84 MET A O 1
ATOM 634 N N . SER A 1 85 ? -27.065 -1.953 45.456 1.00 91.69 85 SER A N 1
ATOM 635 C CA . SER A 1 85 ? -27.101 -0.939 44.404 1.00 91.69 85 SER A CA 1
ATOM 636 C C . SER A 1 85 ? -25.720 -0.311 44.187 1.00 91.69 85 SER A C 1
ATOM 638 O O . SER A 1 85 ? -24.768 -0.624 44.907 1.00 91.69 85 SER A O 1
ATOM 640 N N . GLY A 1 86 ? -25.597 0.580 43.200 1.00 89.69 86 GLY A N 1
ATOM 641 C CA . GLY A 1 86 ? -24.396 1.397 43.048 1.00 89.69 86 GLY A CA 1
ATOM 642 C C . GLY A 1 86 ? -24.236 2.365 44.218 1.00 89.69 86 GLY A C 1
ATOM 643 O O . GLY A 1 86 ? -25.217 2.759 44.864 1.00 89.69 86 GLY A O 1
ATOM 644 N N . ARG A 1 87 ? -22.995 2.767 44.502 1.00 89.25 87 ARG A N 1
ATOM 645 C CA . ARG A 1 87 ? -22.727 3.799 45.510 1.00 89.25 87 ARG A CA 1
ATOM 646 C C . ARG A 1 87 ? -23.515 5.072 45.172 1.00 89.25 87 ARG A C 1
ATOM 648 O O . ARG A 1 87 ? -23.543 5.504 44.022 1.00 89.25 87 ARG A O 1
ATOM 655 N N . ASN A 1 88 ? -24.172 5.649 46.176 1.00 85.50 88 ASN A N 1
ATOM 656 C CA . ASN A 1 88 ? -25.022 6.843 46.087 1.00 85.50 88 ASN A CA 1
ATOM 657 C C . ASN A 1 88 ? -26.244 6.717 45.153 1.00 85.50 88 ASN A C 1
ATOM 659 O O . ASN A 1 88 ? -26.932 7.705 44.917 1.00 85.50 88 ASN A O 1
ATOM 663 N N . THR A 1 89 ? -26.555 5.517 44.652 1.00 83.75 89 THR A N 1
ATOM 664 C CA . THR A 1 89 ? -27.666 5.263 43.718 1.00 83.75 89 THR A CA 1
ATOM 665 C C . THR A 1 89 ? -28.549 4.129 44.249 1.00 83.75 89 THR A C 1
ATOM 667 O O . THR A 1 89 ? -28.408 2.988 43.827 1.00 83.75 89 THR A O 1
ATOM 670 N N . PRO A 1 90 ? -29.438 4.396 45.225 1.00 74.56 90 PRO A N 1
ATOM 671 C CA . PRO A 1 90 ? -30.156 3.350 45.953 1.00 74.56 90 PRO A CA 1
ATOM 672 C C . PRO A 1 90 ? -31.206 2.571 45.141 1.00 74.56 90 PRO A C 1
ATOM 674 O O . PRO A 1 90 ? -31.654 1.541 45.624 1.00 74.56 90 PRO A O 1
ATOM 677 N N . ASN A 1 91 ? -31.603 2.969 43.931 1.00 78.62 91 ASN A N 1
ATOM 678 C CA . ASN A 1 91 ? -32.549 2.189 43.119 1.00 78.62 91 ASN A CA 1
ATOM 679 C C . ASN A 1 91 ? -31.845 1.098 42.279 1.00 78.62 91 ASN A C 1
ATOM 681 O O . ASN A 1 91 ? -30.960 1.394 41.484 1.00 78.62 91 ASN A O 1
ATOM 685 N N . VAL A 1 92 ? -32.294 -0.158 42.414 1.00 62.97 92 VAL A N 1
ATOM 686 C CA . VAL A 1 92 ? -31.784 -1.362 41.708 1.00 62.97 92 VAL A CA 1
ATOM 687 C C . VAL A 1 92 ? -32.312 -1.515 40.278 1.00 62.97 92 VAL A C 1
ATOM 689 O O . VAL A 1 92 ? -31.748 -2.262 39.484 1.00 62.97 92 VAL A O 1
ATOM 692 N N . ALA A 1 93 ? -33.419 -0.851 39.941 1.00 58.72 93 ALA A N 1
ATOM 693 C CA . ALA A 1 93 ? -34.063 -0.986 38.634 1.00 58.72 93 ALA A CA 1
ATOM 694 C C . ALA A 1 93 ? -33.216 -0.405 37.494 1.00 58.72 93 ALA A C 1
ATOM 696 O O . ALA A 1 93 ? -33.389 -0.798 36.342 1.00 58.72 93 ALA A O 1
ATOM 697 N N . MET A 1 94 ? -32.285 0.499 37.815 1.00 63.44 94 MET A N 1
ATOM 698 C CA . MET A 1 94 ? -31.285 0.975 36.871 1.00 63.44 94 MET A CA 1
ATOM 699 C C . MET A 1 94 ? -30.001 0.158 37.041 1.00 63.44 94 MET A C 1
ATOM 701 O O . MET A 1 94 ? -29.459 0.109 38.148 1.00 63.44 94 MET A O 1
ATOM 705 N N . PRO A 1 95 ? -29.499 -0.495 35.977 1.00 73.94 95 PRO A N 1
ATOM 706 C CA . PRO A 1 95 ? -28.195 -1.129 36.040 1.00 73.94 95 PRO A CA 1
ATOM 707 C C . PRO A 1 95 ? -27.138 -0.074 36.371 1.00 73.94 95 PRO A C 1
ATOM 709 O O . PRO A 1 95 ? -27.208 1.061 35.888 1.00 73.94 95 PRO A O 1
ATOM 712 N N . ILE A 1 96 ? -26.135 -0.441 37.169 1.00 85.94 96 ILE A N 1
ATOM 713 C CA . ILE A 1 96 ? -25.009 0.470 37.373 1.00 85.94 96 ILE A CA 1
ATOM 714 C C . ILE A 1 96 ? -24.275 0.623 36.050 1.00 85.94 96 ILE A C 1
ATOM 716 O O . ILE A 1 96 ? -23.908 -0.366 35.419 1.00 85.94 96 ILE A O 1
ATOM 720 N N . THR A 1 97 ? -24.108 1.863 35.607 1.00 84.75 97 THR A N 1
ATOM 721 C CA . THR A 1 97 ? -23.400 2.148 34.362 1.00 84.75 97 THR A CA 1
ATOM 722 C C . THR A 1 97 ? -21.926 2.337 34.674 1.00 84.75 97 THR A C 1
ATOM 724 O O . THR A 1 97 ? -21.570 3.235 35.436 1.00 84.75 97 THR A O 1
ATOM 727 N N . VAL A 1 98 ? -21.076 1.496 34.093 1.00 84.19 98 VAL A N 1
ATOM 728 C CA . VAL A 1 98 ? -19.619 1.574 34.251 1.00 84.19 98 VAL A CA 1
ATOM 729 C C . VAL A 1 98 ? -18.932 1.695 32.904 1.00 84.19 98 VAL A C 1
ATOM 731 O O . VAL A 1 98 ? -19.437 1.213 31.889 1.00 84.19 98 VAL A O 1
ATOM 734 N N . THR A 1 99 ? -17.780 2.355 32.893 1.00 80.81 99 THR A N 1
ATOM 735 C CA . THR A 1 99 ? -16.912 2.401 31.717 1.00 80.81 99 THR A CA 1
ATOM 736 C C . THR A 1 99 ? -16.333 1.011 31.454 1.00 80.81 99 THR A C 1
ATOM 738 O O . THR A 1 99 ? -16.029 0.268 32.389 1.00 80.81 99 THR A O 1
ATOM 741 N N . GLU A 1 100 ? -16.185 0.662 30.178 1.00 77.88 100 GLU A N 1
ATOM 742 C CA . GLU A 1 100 ? -15.486 -0.552 29.751 1.00 77.88 100 GLU A CA 1
ATOM 743 C C . GLU A 1 100 ? -14.081 -0.638 30.383 1.00 77.88 100 GLU A C 1
ATOM 745 O O . GLU A 1 100 ? -13.352 0.352 30.438 1.00 77.88 100 GLU A O 1
ATOM 750 N N . GLY A 1 101 ? -13.706 -1.822 30.873 1.00 74.19 101 GLY A N 1
ATOM 751 C CA . GLY A 1 101 ? -12.374 -2.105 31.418 1.00 74.19 101 GLY A CA 1
ATOM 752 C C . GLY A 1 101 ? -12.204 -1.878 32.926 1.00 74.19 101 GLY A C 1
ATOM 753 O O . GLY A 1 101 ? -11.149 -2.202 33.469 1.00 74.19 101 GLY A O 1
ATOM 754 N N . VAL A 1 102 ? -13.221 -1.372 33.632 1.00 81.44 102 VAL A N 1
ATOM 755 C CA . VAL A 1 102 ? -13.165 -1.202 35.095 1.00 81.44 102 VAL A CA 1
ATOM 756 C C . VAL A 1 102 ? -13.024 -2.560 35.797 1.00 81.44 102 VAL A C 1
ATOM 758 O O . VAL A 1 102 ? -13.680 -3.532 35.424 1.00 81.44 102 VAL A O 1
ATOM 761 N N . THR A 1 103 ? -12.191 -2.606 36.841 1.00 89.38 103 THR A N 1
ATOM 762 C CA . THR A 1 103 ? -11.954 -3.799 37.677 1.00 89.38 103 THR A CA 1
ATOM 763 C C . THR A 1 103 ? -12.500 -3.679 39.102 1.00 89.38 103 THR A C 1
ATOM 765 O O . THR A 1 103 ? -12.594 -4.674 39.813 1.00 89.38 103 THR A O 1
ATOM 768 N N . ASN A 1 104 ? -12.901 -2.478 39.529 1.00 92.56 104 ASN A N 1
ATOM 769 C CA . ASN A 1 104 ? -13.369 -2.206 40.889 1.00 92.56 104 ASN A CA 1
ATOM 770 C C . ASN A 1 104 ? -14.722 -1.487 40.860 1.00 92.56 104 ASN A C 1
ATOM 772 O O . ASN A 1 104 ? -14.820 -0.344 40.412 1.00 92.56 104 ASN A O 1
ATOM 776 N N . LEU A 1 105 ? -15.767 -2.133 41.376 1.00 93.44 105 LEU A N 1
ATOM 777 C CA . LEU A 1 105 ? -17.132 -1.611 41.405 1.00 93.44 105 LEU A CA 1
ATOM 778 C C . LEU A 1 105 ? -17.485 -1.129 42.815 1.00 93.44 105 LEU A C 1
ATOM 780 O O . LEU A 1 105 ? -17.445 -1.895 43.778 1.00 93.44 105 LEU A O 1
ATOM 784 N N . GLN A 1 106 ? -17.855 0.145 42.938 1.00 93.44 106 GLN A N 1
ATOM 785 C CA . GLN A 1 106 ? -18.265 0.747 44.207 1.00 93.44 106 GLN A CA 1
ATOM 786 C C . GLN A 1 106 ? -19.770 0.562 44.417 1.00 93.44 106 GLN A C 1
ATOM 788 O O . GLN A 1 106 ? -20.587 1.162 43.715 1.00 93.44 106 GLN A O 1
ATOM 793 N N . LEU A 1 107 ? -20.133 -0.260 45.397 1.00 93.81 107 LEU A N 1
ATOM 794 C CA . LEU A 1 107 ? -21.499 -0.709 45.648 1.00 93.81 107 LEU A CA 1
ATOM 795 C C . LEU A 1 107 ? -21.950 -0.341 47.070 1.00 93.81 107 LEU A C 1
ATOM 797 O O . LEU A 1 107 ? -21.164 0.083 47.923 1.00 93.81 107 LEU A O 1
ATOM 801 N N . GLN A 1 108 ? -23.241 -0.505 47.338 1.00 93.06 108 GLN A N 1
ATOM 802 C CA . GLN A 1 108 ? -23.800 -0.360 48.676 1.00 93.06 108 GLN A CA 1
ATOM 803 C C . GLN A 1 108 ? -24.963 -1.325 48.920 1.00 93.06 108 GLN A C 1
ATOM 805 O O . GLN A 1 108 ? -25.668 -1.709 47.987 1.00 93.06 108 GLN A O 1
ATOM 810 N N . ILE A 1 109 ? -25.175 -1.688 50.183 1.00 94.62 109 ILE A N 1
ATOM 811 C CA . ILE A 1 109 ? -26.327 -2.457 50.659 1.00 94.62 109 ILE A CA 1
ATOM 812 C C . ILE A 1 109 ? -27.285 -1.492 51.355 1.00 94.62 109 ILE A C 1
ATOM 814 O O . ILE A 1 109 ? -26.875 -0.721 52.225 1.00 94.62 109 ILE A O 1
ATOM 818 N N . ASN A 1 110 ? -28.553 -1.539 50.970 1.00 92.81 110 ASN A N 1
ATOM 819 C CA . ASN A 1 110 ? -29.620 -0.689 51.482 1.00 92.81 110 ASN A CA 1
ATOM 820 C C . ASN A 1 110 ? -30.642 -1.541 52.234 1.00 92.81 110 ASN A C 1
ATOM 822 O O . ASN A 1 110 ? -30.887 -2.680 51.837 1.00 92.81 110 ASN A O 1
ATOM 826 N N . ASP A 1 111 ? -31.265 -0.970 53.263 1.00 92.00 111 ASP A N 1
ATOM 827 C CA . ASP A 1 111 ? -32.364 -1.585 54.005 1.00 92.00 111 ASP A CA 1
ATOM 828 C C . ASP A 1 111 ? -33.485 -0.566 54.245 1.00 92.00 111 ASP A C 1
ATOM 830 O O . ASP A 1 111 ? -33.232 0.627 54.455 1.00 92.00 111 ASP A O 1
ATOM 834 N N . VAL A 1 112 ? -34.734 -1.029 54.198 1.00 92.25 112 VAL A N 1
ATOM 835 C CA . VAL A 1 112 ? -35.909 -0.199 54.481 1.00 92.25 112 VAL A CA 1
ATOM 836 C C . VAL A 1 112 ? -36.989 -0.986 55.206 1.00 92.25 112 VAL A C 1
ATOM 838 O O . VAL A 1 112 ? -37.240 -2.158 54.912 1.00 92.25 112 VAL A O 1
ATOM 841 N N . ILE A 1 113 ? -37.674 -0.297 56.113 1.00 91.75 113 ILE A N 1
ATOM 842 C CA . ILE A 1 113 ? -38.975 -0.695 56.637 1.00 91.75 113 ILE A CA 1
ATOM 843 C C . ILE A 1 113 ? -40.023 0.224 56.015 1.00 91.75 113 ILE A C 1
ATOM 845 O O . ILE A 1 113 ? -39.915 1.448 56.079 1.00 91.75 113 ILE A O 1
ATOM 849 N N . PHE A 1 114 ? -41.049 -0.372 55.428 1.00 93.12 114 PHE A N 1
ATOM 850 C CA . PHE A 1 114 ? -42.199 0.322 54.875 1.00 93.12 114 PHE A CA 1
ATOM 851 C C . PHE A 1 114 ? -43.421 0.122 55.768 1.00 93.12 114 PHE A C 1
ATOM 853 O O . PHE A 1 114 ? -43.804 -1.015 56.070 1.00 93.12 114 PHE A O 1
ATOM 860 N N . LEU A 1 115 ? -44.034 1.236 56.163 1.00 91.81 115 LEU A N 1
ATOM 861 C CA . LEU A 1 115 ? -45.300 1.276 56.884 1.00 91.81 115 LEU A CA 1
ATOM 862 C C . LEU A 1 115 ? -46.479 1.239 55.917 1.00 91.81 115 LEU A C 1
ATOM 864 O O . LEU A 1 115 ? -46.627 2.118 55.069 1.00 91.81 115 LEU A O 1
ATOM 868 N N . CYS A 1 116 ? -47.350 0.252 56.086 1.00 91.75 116 CYS A N 1
ATOM 869 C CA . CYS A 1 116 ? -48.529 0.131 55.242 1.00 91.75 116 CYS A CA 1
ATOM 870 C C . CYS A 1 116 ? -49.683 1.055 55.665 1.00 91.75 116 CYS A C 1
ATOM 872 O O . CYS A 1 116 ? -49.705 1.603 56.771 1.00 91.75 116 CYS A O 1
ATOM 874 N N . GLY A 1 117 ? -50.696 1.143 54.798 1.00 89.38 117 GLY A N 1
ATOM 875 C CA . GLY A 1 117 ? -51.925 1.935 54.958 1.00 89.38 117 GLY A CA 1
ATOM 876 C C . GLY A 1 117 ? -52.618 1.941 56.339 1.00 89.38 117 GLY A C 1
ATOM 877 O O . GLY A 1 117 ? -53.164 2.980 56.720 1.00 89.38 117 GLY A O 1
ATOM 878 N N . PRO A 1 118 ? -52.619 0.859 57.143 1.00 86.44 118 PRO A N 1
ATOM 879 C CA . PRO A 1 118 ? -53.217 0.899 58.480 1.00 86.44 118 PRO A CA 1
ATOM 880 C C . PRO A 1 118 ? -52.473 1.803 59.477 1.00 86.44 118 PRO A C 1
ATOM 882 O O . PRO A 1 118 ? -53.058 2.244 60.457 1.00 86.44 118 PRO A O 1
ATOM 885 N N . LEU A 1 119 ? -51.189 2.081 59.254 1.00 88.00 119 LEU A N 1
ATOM 886 C CA . LEU A 1 119 ? -50.303 2.733 60.227 1.00 88.00 119 LEU A CA 1
ATOM 887 C C . LEU A 1 119 ? -49.984 4.197 59.900 1.00 88.00 119 LEU A C 1
ATOM 889 O O . LEU A 1 119 ? -49.074 4.798 60.471 1.00 88.00 119 LEU A O 1
ATOM 893 N N . VAL A 1 120 ? -50.736 4.757 58.965 1.00 86.19 120 VAL A N 1
ATOM 894 C CA . VAL A 1 120 ? -50.540 6.067 58.347 1.00 86.19 120 VAL A CA 1
ATOM 895 C C . VAL A 1 120 ? -51.903 6.745 58.181 1.00 86.19 120 VAL A C 1
ATOM 897 O O . VAL A 1 120 ? -52.936 6.071 58.106 1.00 86.19 120 VAL A O 1
ATOM 900 N N . GLN A 1 121 ? -51.876 8.075 58.155 1.00 70.62 121 GLN A N 1
ATOM 901 C CA . GLN A 1 121 ? -52.984 9.036 58.061 1.00 70.62 121 GLN A CA 1
ATOM 902 C C . GLN A 1 121 ? -54.275 8.563 57.325 1.00 70.62 121 GLN A C 1
ATOM 904 O O . GLN A 1 121 ? -54.208 7.847 56.327 1.00 70.62 121 GLN A O 1
ATOM 909 N N . ASN A 1 122 ? -55.494 9.000 57.695 1.00 63.47 122 ASN A N 1
ATOM 910 C CA . ASN A 1 122 ? -55.858 9.874 58.824 1.00 63.47 122 ASN A CA 1
ATOM 911 C C . ASN A 1 122 ? -55.796 9.103 60.144 1.00 63.47 12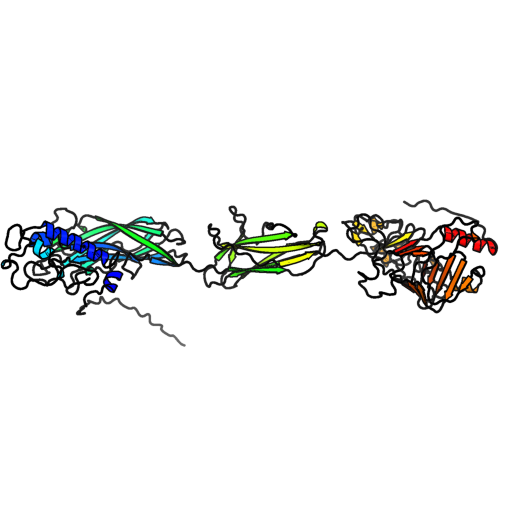2 ASN A C 1
ATOM 913 O O . ASN A 1 122 ? -56.421 8.041 60.286 1.00 63.47 122 ASN A O 1
ATOM 917 N N . ASP A 1 123 ? -55.015 9.643 61.078 1.00 61.97 123 ASP A N 1
ATOM 918 C CA . ASP A 1 123 ? -54.989 9.190 62.461 1.00 61.97 123 ASP A CA 1
ATOM 919 C C . ASP A 1 123 ? -56.415 9.279 63.021 1.00 61.97 123 ASP A C 1
ATOM 921 O O . ASP A 1 123 ? -57.144 10.239 62.764 1.00 61.97 123 ASP A O 1
ATOM 925 N N . MET A 1 124 ? -56.863 8.232 63.704 1.00 63.88 124 MET A N 1
ATOM 926 C CA . MET A 1 124 ? -58.219 8.181 64.248 1.00 63.88 124 MET A CA 1
ATOM 927 C C . MET A 1 124 ? -58.162 8.701 65.674 1.00 63.88 124 MET A C 1
ATOM 929 O O . MET A 1 124 ? -58.191 7.924 66.628 1.00 63.88 124 MET A O 1
ATOM 933 N N . THR A 1 125 ? -58.038 10.020 65.797 1.00 54.66 125 THR A N 1
ATOM 934 C CA . THR A 1 125 ? -57.975 10.711 67.083 1.00 54.66 125 THR A CA 1
ATOM 935 C C . THR A 1 125 ? -59.333 10.614 67.797 1.00 54.66 125 THR A C 1
ATOM 937 O O . THR A 1 125 ? -60.391 10.857 67.206 1.00 54.66 125 THR A O 1
ATOM 940 N N . GLY A 1 126 ? -59.324 10.182 69.065 1.00 57.78 126 GLY A N 1
ATOM 941 C CA . GLY A 1 126 ? -60.526 10.065 69.907 1.00 57.78 126 GLY A CA 1
ATOM 942 C C . GLY A 1 126 ? -61.070 8.643 70.122 1.00 57.78 126 GLY A C 1
ATOM 943 O O . GLY A 1 126 ? -62.278 8.478 70.269 1.00 57.78 126 GLY A O 1
ATOM 944 N N . GLY A 1 127 ? -60.214 7.617 70.135 1.00 62.03 127 GLY A N 1
ATOM 945 C CA . GLY A 1 127 ? -60.561 6.257 70.553 1.00 62.03 127 GLY A CA 1
ATOM 946 C C . GLY A 1 127 ? -61.124 5.369 69.443 1.00 62.03 127 GLY A C 1
ATOM 947 O O . GLY A 1 127 ? -62.292 5.459 69.070 1.00 62.03 127 GLY A O 1
ATOM 948 N N . CYS A 1 128 ? -60.338 4.399 68.958 1.00 67.00 128 CYS A N 1
ATOM 949 C CA . CYS A 1 128 ? -60.836 3.428 67.969 1.00 67.00 128 CYS A CA 1
ATOM 950 C C . CYS A 1 128 ? -61.806 2.387 68.569 1.00 67.00 128 CYS A C 1
ATOM 952 O O . CYS A 1 128 ? -62.505 1.711 67.816 1.00 67.00 128 CYS A O 1
ATOM 954 N N . ARG A 1 129 ? -61.869 2.265 69.906 1.00 61.06 129 ARG A N 1
ATOM 955 C CA . ARG A 1 129 ? -62.788 1.354 70.616 1.00 61.06 129 ARG A CA 1
ATOM 956 C C . ARG A 1 129 ? -64.258 1.782 70.524 1.00 61.06 129 ARG A C 1
ATOM 958 O O . ARG A 1 129 ? -65.116 0.912 70.529 1.00 61.06 129 ARG A O 1
ATOM 965 N N . ASN A 1 130 ? -64.537 3.077 70.345 1.00 58.06 130 ASN A N 1
ATOM 966 C CA . ASN A 1 130 ? -65.904 3.616 70.285 1.00 58.06 130 ASN A CA 1
ATOM 967 C C . ASN A 1 130 ? -66.486 3.672 68.857 1.00 58.06 130 ASN A C 1
ATOM 969 O O . ASN A 1 130 ? -67.629 4.075 68.682 1.00 58.06 130 ASN A O 1
ATOM 973 N N . ARG A 1 131 ? -65.709 3.307 67.821 1.00 65.69 131 ARG A N 1
ATOM 974 C CA . ARG A 1 131 ? -66.075 3.522 66.404 1.00 65.69 131 ARG A CA 1
ATOM 975 C C . ARG A 1 131 ? -66.365 2.248 65.591 1.00 65.69 131 ARG A C 1
ATOM 977 O O . ARG A 1 131 ? -66.558 2.361 64.387 1.00 65.69 131 ARG A O 1
ATOM 984 N N . ASN A 1 132 ? -66.368 1.052 66.198 1.00 72.12 132 ASN A N 1
ATOM 985 C CA . ASN A 1 132 ? -66.628 -0.244 65.529 1.00 72.12 132 ASN A CA 1
ATOM 986 C C . ASN A 1 132 ? -65.959 -0.408 64.142 1.00 72.12 132 ASN A C 1
ATOM 988 O O . ASN A 1 132 ? -66.570 -0.882 63.188 1.00 72.12 132 ASN A O 1
ATOM 992 N N . ILE A 1 133 ? -64.685 -0.018 64.016 1.00 79.38 133 ILE A N 1
ATOM 993 C CA . ILE A 1 133 ? -63.963 -0.062 62.734 1.00 79.38 133 ILE A CA 1
ATOM 994 C C . ILE A 1 133 ? -63.365 -1.455 62.521 1.00 79.38 133 ILE A C 1
ATOM 996 O O . ILE A 1 133 ? -62.573 -1.920 63.345 1.00 79.38 133 ILE A O 1
ATOM 1000 N N . SER A 1 134 ? -63.731 -2.091 61.409 1.00 84.50 134 SER A N 1
ATOM 1001 C CA . SER A 1 134 ? -63.288 -3.418 60.969 1.00 84.50 134 SER A CA 1
ATOM 1002 C C . SER A 1 134 ? -62.116 -3.374 59.981 1.00 84.50 134 SER A C 1
ATOM 1004 O O . SER A 1 134 ? -61.833 -2.350 59.349 1.00 84.50 134 SER A O 1
ATOM 1006 N N . GLY A 1 135 ? -61.441 -4.513 59.799 1.00 82.88 135 GLY A N 1
ATOM 1007 C CA . GLY A 1 135 ? -60.353 -4.647 58.825 1.00 82.88 135 GLY A CA 1
ATOM 1008 C C . GLY A 1 135 ? -60.779 -4.345 57.383 1.00 82.88 135 GLY A C 1
ATOM 1009 O O . GLY A 1 135 ? -60.057 -3.652 56.661 1.00 82.88 135 GLY A O 1
ATOM 1010 N N . VAL A 1 136 ? -61.988 -4.765 56.990 1.00 86.56 136 VAL A N 1
ATOM 1011 C CA . VAL A 1 136 ? -62.564 -4.484 55.661 1.00 86.56 136 VAL A CA 1
ATOM 1012 C C . VAL A 1 136 ? -62.773 -2.983 55.440 1.00 86.56 136 VAL A C 1
ATOM 1014 O O . VAL A 1 136 ? -62.458 -2.471 54.364 1.00 86.56 136 VAL A O 1
ATOM 1017 N N . GLN A 1 137 ? -63.230 -2.248 56.459 1.00 86.50 137 GLN A N 1
ATOM 1018 C CA . GLN A 1 137 ? -63.400 -0.792 56.363 1.00 86.50 137 GLN A CA 1
ATOM 1019 C C . GLN A 1 137 ? -62.060 -0.067 56.173 1.00 86.50 137 GLN A C 1
ATOM 1021 O O . GLN A 1 137 ? -61.974 0.867 55.377 1.00 86.50 137 GLN A O 1
ATOM 1026 N N . ILE A 1 138 ? -60.987 -0.521 56.831 1.00 85.69 138 ILE A N 1
ATOM 1027 C CA . ILE A 1 138 ? -59.635 0.024 56.614 1.00 85.69 138 ILE A CA 1
ATOM 1028 C C . ILE A 1 138 ? -59.146 -0.296 55.194 1.00 85.69 138 ILE A C 1
ATOM 1030 O O . ILE A 1 138 ? -58.613 0.580 54.512 1.00 85.69 138 ILE A O 1
ATOM 1034 N N . ALA A 1 139 ? -59.359 -1.529 54.721 1.00 88.31 139 ALA A N 1
ATOM 1035 C CA . ALA A 1 139 ? -58.977 -1.960 53.376 1.00 88.31 139 ALA A CA 1
ATOM 1036 C C . ALA A 1 139 ? -59.660 -1.157 52.256 1.00 88.31 139 ALA A C 1
ATOM 1038 O O . ALA A 1 139 ? -59.043 -0.914 51.219 1.00 88.31 139 ALA A O 1
ATOM 1039 N N . ASN A 1 140 ? -60.905 -0.726 52.471 1.00 89.19 140 ASN A N 1
ATOM 1040 C CA . ASN A 1 140 ? -61.682 0.053 51.504 1.00 89.19 140 ASN A CA 1
ATOM 1041 C C . ASN A 1 140 ? -61.441 1.571 51.593 1.00 89.19 140 ASN A C 1
ATOM 1043 O O . ASN A 1 140 ? -61.910 2.314 50.735 1.00 89.19 140 ASN A O 1
ATOM 1047 N N . ASN A 1 141 ? -60.680 2.055 52.580 1.00 87.00 141 ASN A N 1
ATOM 1048 C CA . ASN A 1 141 ? -60.327 3.470 52.673 1.00 87.00 141 ASN A CA 1
ATOM 1049 C C . ASN A 1 141 ? -59.181 3.811 51.703 1.00 87.00 141 ASN A C 1
ATOM 1051 O O . ASN A 1 141 ? -58.003 3.680 52.039 1.00 87.00 141 ASN A O 1
ATOM 1055 N N . GLY A 1 142 ? -59.533 4.264 50.495 1.00 81.50 142 GLY A N 1
ATOM 1056 C CA . GLY A 1 142 ? -58.579 4.590 49.427 1.00 81.50 142 GLY A CA 1
ATOM 1057 C C . GLY A 1 142 ? -57.512 5.620 49.817 1.00 81.50 142 GLY A C 1
ATOM 1058 O O . GLY A 1 142 ? -56.380 5.527 49.351 1.00 81.50 142 GLY A O 1
ATOM 1059 N N . GLY A 1 143 ? -57.823 6.537 50.738 1.00 84.81 143 GLY A N 1
ATOM 1060 C CA . GLY A 1 143 ? -56.912 7.598 51.175 1.00 84.81 143 GLY A CA 1
ATOM 1061 C C . GLY A 1 143 ? -55.701 7.121 51.982 1.00 84.81 143 GLY A C 1
ATOM 1062 O O . GLY A 1 143 ? -54.780 7.906 52.190 1.00 84.81 143 GLY A O 1
ATOM 1063 N N . ARG A 1 144 ? -55.669 5.855 52.422 1.00 87.38 144 ARG A N 1
ATOM 1064 C CA . ARG A 1 144 ? -54.588 5.287 53.252 1.00 87.38 144 ARG A CA 1
ATOM 1065 C C . ARG A 1 144 ? -53.453 4.658 52.448 1.00 87.38 144 ARG A C 1
ATOM 1067 O O . ARG A 1 144 ? -52.302 4.639 52.892 1.00 87.38 144 ARG A O 1
ATOM 1074 N N . TRP A 1 145 ? -53.772 4.154 51.268 1.00 90.25 145 TRP A N 1
ATOM 1075 C CA . TRP A 1 145 ? -52.892 3.280 50.509 1.00 90.25 145 TRP A CA 1
ATOM 1076 C C . TRP A 1 145 ? -52.072 4.040 49.468 1.00 90.25 145 TRP A C 1
ATOM 1078 O O . TRP A 1 145 ? -52.520 5.048 48.922 1.00 90.25 145 TRP A O 1
ATOM 1088 N N . THR A 1 146 ? -50.884 3.526 49.173 1.00 91.62 146 THR A N 1
ATOM 1089 C CA . THR A 1 146 ? -49.995 4.037 48.136 1.00 91.62 146 THR A CA 1
ATOM 1090 C C . THR A 1 146 ? -50.649 3.915 46.763 1.00 91.62 146 THR A C 1
ATOM 1092 O O . THR A 1 146 ? -51.168 2.864 46.384 1.00 91.62 146 THR A O 1
ATOM 1095 N N . THR A 1 147 ? -50.581 4.999 45.998 1.00 87.44 147 THR A N 1
ATOM 1096 C CA . THR A 1 147 ? -50.930 5.050 44.572 1.00 87.44 147 THR A CA 1
ATOM 1097 C C . THR A 1 147 ? -49.798 5.745 43.813 1.00 87.44 147 THR A C 1
ATOM 1099 O O . THR A 1 147 ? -48.962 6.388 44.453 1.00 87.44 147 THR A O 1
ATOM 1102 N N . PRO A 1 148 ? -49.745 5.669 42.470 1.00 81.62 148 PRO A N 1
ATOM 1103 C CA . PRO A 1 148 ? -48.717 6.359 41.689 1.00 81.62 148 PRO A CA 1
ATOM 1104 C C . PRO A 1 148 ? -48.595 7.865 41.975 1.00 81.62 148 PRO A C 1
ATOM 1106 O O . PRO A 1 148 ? -47.499 8.408 41.880 1.00 81.62 148 PRO A O 1
ATOM 1109 N N . THR A 1 149 ? -49.691 8.523 42.366 1.00 80.19 149 THR A N 1
ATOM 1110 C CA . THR A 1 149 ? -49.754 9.964 42.663 1.00 80.19 149 THR A CA 1
ATOM 1111 C C . THR A 1 149 ? -49.734 10.292 44.161 1.00 80.19 149 THR A C 1
ATOM 1113 O O . THR A 1 149 ? -49.576 11.450 44.531 1.00 80.19 149 THR A O 1
ATOM 1116 N N . ASN A 1 150 ? -49.860 9.295 45.043 1.00 86.00 150 ASN A N 1
ATOM 1117 C CA . ASN A 1 150 ? -49.845 9.463 46.499 1.00 86.00 150 ASN A CA 1
ATOM 1118 C C . ASN A 1 150 ? -48.909 8.423 47.120 1.00 86.00 150 ASN A C 1
ATOM 1120 O O . ASN A 1 150 ? -49.334 7.343 47.545 1.00 86.00 150 ASN A O 1
ATOM 1124 N N . VAL A 1 151 ? -47.612 8.728 47.071 1.00 90.06 151 VAL A N 1
ATOM 1125 C CA . VAL A 1 151 ? -46.549 7.733 47.254 1.00 90.06 151 VAL A CA 1
ATOM 1126 C C . VAL A 1 151 ? -46.016 7.633 48.679 1.00 90.06 151 VAL A C 1
ATOM 1128 O O . VAL A 1 151 ? -45.491 6.589 49.055 1.00 90.06 151 VAL A O 1
ATOM 1131 N N . ASP A 1 152 ? -46.158 8.683 49.480 1.00 92.06 152 ASP A N 1
ATOM 1132 C CA . ASP A 1 152 ? -45.662 8.760 50.853 1.00 92.06 152 ASP A CA 1
ATOM 1133 C C . ASP A 1 152 ? -46.734 9.359 51.765 1.00 92.06 152 ASP A C 1
ATOM 1135 O O . ASP A 1 152 ? -47.584 10.131 51.320 1.00 92.06 152 ASP A O 1
ATOM 1139 N N . LYS A 1 153 ? -46.707 8.980 53.044 1.00 89.88 153 LYS A N 1
ATOM 1140 C CA . LYS A 1 153 ? -47.570 9.540 54.086 1.00 89.88 153 LYS A CA 1
ATOM 1141 C C . LYS A 1 153 ? -46.858 9.551 55.425 1.00 89.88 153 LYS A C 1
ATOM 1143 O O . LYS A 1 153 ? -46.028 8.688 55.704 1.00 89.88 153 LYS A O 1
ATOM 1148 N N . ILE A 1 154 ? -47.302 10.465 56.274 1.00 88.31 154 ILE A N 1
ATOM 1149 C CA . ILE A 1 154 ? -46.849 10.596 57.651 1.00 88.31 154 ILE A CA 1
ATOM 1150 C C . ILE A 1 154 ? -47.328 9.370 58.457 1.00 88.31 154 ILE A C 1
ATOM 1152 O O . ILE A 1 154 ? -48.516 9.016 58.391 1.00 88.31 154 ILE A O 1
ATOM 1156 N N . PRO A 1 155 ? -46.430 8.691 59.194 1.00 88.62 155 PRO A N 1
ATOM 1157 C CA . PRO A 1 155 ? -46.798 7.672 60.172 1.00 88.62 155 PRO A CA 1
ATOM 1158 C C . PRO A 1 155 ? -47.733 8.219 61.250 1.00 88.62 155 PRO A C 1
ATOM 1160 O O . PRO A 1 155 ? -47.569 9.346 61.703 1.00 88.62 155 PRO A O 1
ATOM 1163 N N . ASN A 1 156 ? -48.680 7.409 61.728 1.00 84.94 156 ASN A N 1
ATOM 1164 C CA . ASN A 1 156 ? -49.499 7.812 62.875 1.00 84.94 156 ASN A CA 1
ATOM 1165 C C . ASN A 1 156 ? -48.603 8.013 64.107 1.00 84.94 156 ASN A C 1
ATOM 1167 O O . ASN A 1 156 ? -47.703 7.198 64.362 1.00 84.94 156 ASN A O 1
ATOM 1171 N N . GLY A 1 157 ? -48.850 9.080 64.870 1.00 78.38 157 GLY A N 1
ATOM 1172 C CA . GLY A 1 157 ? -48.011 9.494 65.998 1.00 78.38 157 GLY A CA 1
ATOM 1173 C C . GLY A 1 157 ? -47.881 8.419 67.081 1.00 78.38 157 GLY A C 1
ATOM 1174 O O . GLY A 1 157 ? -48.769 7.579 67.265 1.00 78.38 157 GLY A O 1
ATOM 1175 N N . ILE A 1 158 ? -46.764 8.420 67.811 1.00 71.94 158 ILE A N 1
ATOM 1176 C CA . ILE A 1 158 ? -46.599 7.556 68.990 1.00 71.94 158 ILE A CA 1
ATOM 1177 C C . ILE A 1 158 ? -47.620 7.982 70.051 1.00 71.94 158 ILE A C 1
ATOM 1179 O O . ILE A 1 158 ? -47.769 9.164 70.334 1.00 71.94 158 ILE A O 1
ATOM 1183 N N . GLY A 1 159 ? -48.344 7.019 70.627 1.00 63.03 159 GLY A N 1
ATOM 1184 C CA . GLY A 1 159 ? -49.402 7.297 71.603 1.00 63.03 159 GLY A CA 1
ATOM 1185 C C . GLY A 1 159 ? -50.788 7.559 71.001 1.00 63.03 159 GLY A C 1
ATOM 1186 O O . GLY A 1 159 ? -51.750 7.586 71.764 1.00 63.03 159 GLY A O 1
ATOM 1187 N N . SER A 1 160 ? -50.919 7.654 69.668 1.00 61.09 160 SER A N 1
ATOM 1188 C CA . SER A 1 160 ? -52.223 7.555 68.991 1.00 61.09 160 SER A CA 1
ATOM 1189 C C . SER A 1 160 ? -52.857 6.182 69.259 1.00 61.09 160 SER A C 1
ATOM 1191 O O . SER A 1 160 ? -52.150 5.170 69.269 1.00 61.09 160 SER A O 1
ATOM 1193 N N . ASP A 1 161 ? -54.174 6.147 69.507 1.00 68.75 161 ASP A N 1
ATOM 1194 C CA . ASP A 1 161 ? -54.912 5.018 70.100 1.00 68.75 161 ASP A CA 1
ATOM 1195 C C . ASP A 1 161 ? -54.590 3.629 69.500 1.00 68.75 161 ASP A C 1
ATOM 1197 O O . ASP A 1 161 ? -53.656 2.951 69.926 1.00 68.75 161 ASP A O 1
ATOM 1201 N N . CYS A 1 162 ? -55.385 3.119 68.550 1.00 73.19 162 CYS A N 1
ATOM 1202 C CA . CYS A 1 162 ? -55.282 1.716 68.113 1.00 73.19 162 CYS A CA 1
ATOM 1203 C C . CYS A 1 162 ? -54.534 1.530 66.779 1.00 73.19 162 CYS A C 1
ATOM 1205 O O . CYS A 1 162 ? -54.374 0.395 66.326 1.00 73.19 162 CYS A O 1
ATOM 1207 N N . MET A 1 163 ? -54.065 2.619 66.163 1.00 77.94 163 MET A N 1
ATOM 1208 C CA . MET A 1 163 ? -53.444 2.638 64.826 1.00 77.94 163 MET A CA 1
ATOM 1209 C C . MET A 1 163 ? -51.992 3.136 64.825 1.00 77.94 163 MET A C 1
ATOM 1211 O O . MET A 1 163 ? -51.424 3.377 63.759 1.00 77.94 163 MET A O 1
ATOM 1215 N N . SER A 1 164 ? -51.370 3.271 65.998 1.00 80.06 164 SER A N 1
ATOM 1216 C CA . SER A 1 164 ? -49.954 3.622 66.118 1.00 80.06 164 SER A CA 1
ATOM 1217 C C . SER A 1 164 ? -49.041 2.464 65.677 1.00 80.06 164 SER A C 1
ATOM 1219 O O . SER A 1 164 ? -49.277 1.301 66.035 1.00 80.06 164 SER A O 1
ATOM 1221 N N . PRO A 1 165 ? -47.956 2.737 64.937 1.00 81.88 165 PRO A N 1
ATOM 1222 C CA . PRO A 1 165 ? -46.920 1.748 64.661 1.00 81.88 165 PRO A CA 1
ATOM 1223 C C . PRO A 1 165 ? -46.289 1.257 65.969 1.00 81.88 165 PRO A C 1
ATOM 1225 O O . PRO A 1 165 ? -45.708 2.054 66.701 1.00 81.88 165 PRO A O 1
ATOM 1228 N N . ALA A 1 166 ? -46.392 -0.044 66.258 1.00 81.00 166 ALA A N 1
ATOM 1229 C CA . ALA A 1 166 ? -45.696 -0.646 67.392 1.00 81.00 166 ALA A CA 1
ATOM 1230 C C . ALA A 1 166 ? -44.201 -0.837 67.114 1.00 81.00 166 ALA A C 1
ATOM 1232 O O . ALA A 1 166 ? -43.382 -0.620 67.996 1.00 81.00 166 ALA A O 1
ATOM 1233 N N . LEU A 1 167 ? -43.819 -1.232 65.899 1.00 83.44 167 LEU A N 1
ATOM 1234 C CA . LEU A 1 167 ? -42.412 -1.290 65.509 1.00 83.44 167 LEU A CA 1
ATOM 1235 C C . LEU A 1 167 ? -41.820 0.123 65.502 1.00 83.44 167 LEU A C 1
ATOM 1237 O O . LEU A 1 167 ? -42.406 1.031 64.918 1.00 83.44 167 LEU A O 1
ATOM 1241 N N . THR A 1 168 ? -40.647 0.298 66.100 1.00 81.75 168 THR A N 1
ATOM 1242 C CA . THR A 1 168 ? -39.917 1.577 66.098 1.00 81.75 168 THR A CA 1
ATOM 1243 C C . THR A 1 168 ? -38.546 1.469 65.464 1.00 81.75 168 THR A C 1
ATOM 1245 O O . THR A 1 168 ? -38.001 2.475 65.013 1.00 81.75 168 THR A O 1
ATOM 1248 N N . ARG A 1 169 ? -37.958 0.270 65.430 1.00 85.56 169 ARG A N 1
ATOM 1249 C CA . ARG A 1 169 ? -36.616 0.079 64.886 1.00 85.56 169 ARG A CA 1
ATOM 1250 C C . ARG A 1 169 ? -36.376 -1.355 64.427 1.00 85.56 169 ARG A C 1
ATOM 1252 O O . ARG A 1 169 ? -36.917 -2.300 64.999 1.00 85.56 169 ARG A O 1
ATOM 1259 N N . SER A 1 170 ? -35.520 -1.508 63.423 1.00 87.75 170 SER A N 1
ATOM 1260 C CA . SER A 1 170 ? -34.917 -2.774 63.010 1.00 87.75 170 SER A CA 1
ATOM 1261 C C . SER A 1 170 ? -33.409 -2.611 62.878 1.00 87.75 170 SER A C 1
ATOM 1263 O O . SER A 1 170 ? -32.932 -1.641 62.290 1.00 87.75 170 SER A O 1
ATOM 1265 N N . HIS A 1 171 ? -32.670 -3.584 63.395 1.00 89.81 171 HIS A N 1
ATOM 1266 C CA . HIS A 1 171 ? -31.223 -3.704 63.273 1.00 89.81 171 HIS A CA 1
ATOM 1267 C C . HIS A 1 171 ? -30.895 -4.969 62.486 1.00 89.81 171 HIS A C 1
ATOM 1269 O O . HIS A 1 171 ? -31.297 -6.054 62.901 1.00 89.81 171 HIS A O 1
ATOM 1275 N N . SER A 1 172 ? -30.137 -4.843 61.398 1.00 91.50 172 SER A N 1
ATOM 1276 C CA . SER A 1 172 ? -29.617 -5.980 60.632 1.00 91.50 172 SER A CA 1
ATOM 1277 C C . SER A 1 172 ? -28.091 -5.896 60.579 1.00 91.50 172 SER A C 1
ATOM 1279 O O . SER A 1 172 ? -27.540 -4.972 59.982 1.00 91.50 172 SER A O 1
ATOM 1281 N N . LYS A 1 173 ? -27.389 -6.834 61.223 1.00 92.50 173 LYS A N 1
ATOM 1282 C CA . LYS A 1 173 ? -25.919 -6.890 61.225 1.00 92.50 173 LYS A CA 1
ATOM 1283 C C . LYS A 1 173 ? -25.428 -7.855 60.158 1.00 92.50 173 LYS A C 1
ATOM 1285 O O . LYS A 1 173 ? -25.758 -9.038 60.207 1.00 92.50 173 LYS A O 1
ATOM 1290 N N . VAL A 1 174 ? -24.609 -7.364 59.232 1.00 95.06 174 VAL A N 1
ATOM 1291 C CA . VAL A 1 174 ? -23.999 -8.179 58.173 1.00 95.06 174 VAL A CA 1
ATOM 1292 C C . VAL A 1 174 ? -22.903 -9.051 58.785 1.00 95.06 174 VAL A C 1
ATOM 1294 O O . VAL A 1 174 ? -21.925 -8.529 59.316 1.00 95.06 174 VAL A O 1
ATOM 1297 N N . LYS A 1 175 ? -23.043 -10.377 58.723 1.00 94.88 175 LYS A N 1
ATOM 1298 C CA . LYS A 1 175 ? -22.042 -11.330 59.235 1.00 94.88 175 LYS A CA 1
ATOM 1299 C C . LYS A 1 175 ? -21.122 -11.838 58.136 1.00 94.88 175 LYS A C 1
ATOM 1301 O O . LYS A 1 175 ? -19.932 -12.006 58.381 1.00 94.88 175 LYS A O 1
ATOM 1306 N N . ARG A 1 176 ? -21.656 -12.051 56.931 1.00 95.06 176 ARG A N 1
ATOM 1307 C CA . ARG A 1 176 ? -20.893 -12.574 55.794 1.00 95.06 176 ARG A CA 1
ATOM 1308 C C . ARG A 1 176 ? -21.490 -12.134 54.460 1.00 95.06 176 ARG A C 1
ATOM 1310 O O . ARG A 1 176 ? -22.709 -11.990 54.349 1.00 95.06 176 ARG A O 1
ATOM 1317 N N . LEU A 1 177 ? -20.621 -11.945 53.470 1.00 96.50 177 LEU A N 1
ATOM 1318 C CA . LEU A 1 177 ? -20.971 -11.693 52.075 1.00 96.50 177 LEU A CA 1
ATOM 1319 C C . LEU A 1 177 ? -20.205 -12.683 51.198 1.00 96.50 177 LEU A C 1
ATOM 1321 O O . LEU A 1 177 ? -18.980 -12.635 51.152 1.00 96.50 177 LEU A O 1
ATOM 1325 N N . ASP A 1 178 ? -20.927 -13.567 50.518 1.00 94.75 178 ASP A N 1
ATOM 1326 C CA . ASP A 1 178 ? -20.349 -14.564 49.617 1.00 94.75 178 ASP A CA 1
ATOM 1327 C C . ASP A 1 178 ? -20.767 -14.276 48.173 1.00 94.75 178 ASP A C 1
ATOM 1329 O O . ASP A 1 178 ? -21.936 -13.988 47.903 1.00 94.75 178 ASP A O 1
ATOM 1333 N N . VAL A 1 179 ? -19.831 -14.381 47.229 1.00 95.81 179 VAL A N 1
ATOM 1334 C CA . VAL A 1 179 ? -20.150 -14.296 45.798 1.00 95.81 179 VAL A CA 1
ATOM 1335 C C . VAL A 1 179 ? -20.781 -15.619 45.372 1.00 95.81 179 VAL A C 1
ATOM 1337 O O . VAL A 1 179 ? -20.119 -16.650 45.373 1.00 95.81 179 VAL A O 1
ATOM 1340 N N . VAL A 1 180 ? -22.069 -15.600 45.026 1.00 95.44 180 VAL A N 1
ATOM 1341 C CA . VAL A 1 180 ? -22.786 -16.796 44.547 1.00 95.44 180 VAL A CA 1
ATOM 1342 C C . VAL A 1 180 ? -22.618 -16.941 43.043 1.00 95.44 180 VAL A C 1
ATOM 1344 O O . VAL A 1 180 ? -22.355 -18.029 42.545 1.00 95.44 180 VAL A O 1
ATOM 1347 N N . ARG A 1 181 ? -22.801 -15.836 42.313 1.00 93.44 181 ARG A N 1
ATOM 1348 C CA . ARG A 1 181 ? -22.671 -15.782 40.856 1.00 93.44 181 ARG A CA 1
ATOM 1349 C C . ARG A 1 181 ? -22.182 -14.403 40.440 1.00 93.44 181 ARG A C 1
ATOM 1351 O O . ARG A 1 181 ? -22.701 -13.400 40.920 1.00 93.44 181 ARG A O 1
ATOM 1358 N N . SER A 1 182 ? -21.226 -14.352 39.524 1.00 92.56 182 SER A N 1
ATOM 1359 C CA . SER A 1 182 ? -20.775 -13.112 38.895 1.00 92.56 182 SER A CA 1
ATOM 1360 C C . SER A 1 182 ? -20.386 -13.401 37.456 1.00 92.56 182 SER A C 1
ATOM 1362 O O . SER A 1 182 ? -19.623 -14.333 37.209 1.00 92.56 182 SER A O 1
ATOM 1364 N N . THR A 1 183 ? -20.869 -12.585 36.520 1.00 89.06 183 THR A N 1
ATOM 1365 C CA . THR A 1 183 ? -20.404 -12.607 35.123 1.00 89.06 183 THR A CA 1
ATOM 1366 C C . THR A 1 183 ? -18.890 -12.375 35.014 1.00 89.06 183 THR A C 1
ATOM 1368 O O . THR A 1 183 ? -18.271 -12.809 34.052 1.00 89.06 183 THR A O 1
ATOM 1371 N N . TYR A 1 184 ? -18.285 -11.720 36.009 1.00 88.12 184 TYR A N 1
ATOM 1372 C CA . TYR A 1 184 ? -16.908 -11.216 35.967 1.00 88.12 184 TYR A CA 1
ATOM 1373 C C . TYR A 1 184 ? -15.945 -11.966 36.903 1.00 88.12 184 TYR A C 1
ATOM 1375 O O . TYR A 1 184 ? -14.821 -11.510 37.135 1.00 88.12 184 TYR A O 1
ATOM 1383 N N . GLY A 1 185 ? -16.409 -13.051 37.538 1.00 90.25 185 GLY A N 1
ATOM 1384 C CA . GLY A 1 185 ? -15.753 -13.592 38.733 1.00 90.25 185 GLY A CA 1
ATOM 1385 C C . GLY A 1 185 ? -15.655 -12.529 39.836 1.00 90.25 185 GLY A C 1
ATOM 1386 O O . GLY A 1 185 ? -16.450 -11.586 39.854 1.00 90.25 185 GLY A O 1
ATOM 1387 N N . GLY A 1 186 ? -14.676 -12.656 40.729 1.00 93.25 186 GLY A N 1
ATOM 1388 C CA . GLY A 1 186 ? -14.296 -11.591 41.656 1.00 93.25 186 GLY A CA 1
ATOM 1389 C C . GLY A 1 186 ? -14.539 -11.860 43.139 1.00 93.25 186 GLY A C 1
ATOM 1390 O O . GLY A 1 186 ? -15.026 -12.914 43.547 1.00 93.25 186 GLY A O 1
ATOM 1391 N N . THR A 1 187 ? -14.182 -10.867 43.950 1.00 95.62 187 THR A N 1
ATOM 1392 C CA . THR A 1 187 ? -14.298 -10.876 45.412 1.00 95.62 187 THR A CA 1
ATOM 1393 C C . THR A 1 187 ? -14.996 -9.614 45.910 1.00 95.62 187 THR A C 1
ATOM 1395 O O . THR A 1 187 ? -14.954 -8.558 45.279 1.00 95.62 187 THR A O 1
ATOM 1398 N N . VAL A 1 188 ? -15.661 -9.718 47.060 1.00 95.56 188 VAL A N 1
ATOM 1399 C CA . VAL A 1 188 ? -16.298 -8.583 47.737 1.00 95.56 188 VAL A CA 1
ATOM 1400 C C . VAL A 1 188 ? -15.479 -8.182 48.960 1.00 95.56 188 VAL A C 1
ATOM 1402 O O . VAL A 1 188 ? -15.050 -9.032 49.737 1.00 95.56 188 VAL A O 1
ATOM 1405 N N . VAL A 1 189 ? -15.267 -6.880 49.130 1.00 94.56 189 VAL A N 1
ATOM 1406 C CA . VAL A 1 189 ? -14.506 -6.285 50.231 1.00 94.56 189 VAL A CA 1
ATOM 1407 C C . VAL A 1 189 ? -15.374 -5.258 50.958 1.00 94.56 189 VAL A C 1
ATOM 1409 O O . VAL A 1 189 ? -16.105 -4.481 50.342 1.00 94.56 189 VAL A O 1
ATOM 1412 N N . GLY A 1 190 ? -15.273 -5.234 52.287 1.00 92.00 190 GLY A N 1
ATOM 1413 C CA . GLY A 1 190 ? -16.021 -4.315 53.145 1.00 92.00 190 GLY A CA 1
ATOM 1414 C C . GLY A 1 190 ? -17.398 -4.839 53.566 1.00 92.00 190 GLY A C 1
ATOM 1415 O O . GLY A 1 190 ? -17.786 -5.968 53.281 1.00 92.00 190 GLY A O 1
ATOM 1416 N N . GLY A 1 191 ? -18.130 -4.020 54.319 1.00 90.00 191 GLY A N 1
ATOM 1417 C CA . GLY A 1 191 ? -19.502 -4.294 54.765 1.00 90.00 191 GLY A CA 1
ATOM 1418 C C . GLY A 1 191 ? -19.693 -5.336 55.876 1.00 90.00 191 GLY A C 1
ATOM 1419 O O . GLY A 1 191 ? -20.689 -5.263 56.592 1.00 90.00 191 GLY A O 1
ATOM 1420 N N . ILE A 1 192 ? -18.748 -6.253 56.093 1.00 93.75 192 ILE A N 1
ATOM 1421 C CA . ILE A 1 192 ? -18.804 -7.234 57.191 1.00 93.75 192 ILE A CA 1
ATOM 1422 C C . ILE A 1 192 ? -18.803 -6.519 58.554 1.00 93.75 192 ILE A C 1
ATOM 1424 O O . ILE A 1 192 ? -18.118 -5.517 58.750 1.00 93.75 192 ILE A O 1
ATOM 1428 N N . ASN A 1 193 ? -19.595 -7.032 59.500 1.00 92.00 193 ASN A N 1
ATOM 1429 C CA . ASN A 1 193 ? -19.843 -6.490 60.840 1.00 92.00 193 ASN A CA 1
ATOM 1430 C C . ASN A 1 193 ? -20.471 -5.087 60.884 1.00 92.00 193 ASN A C 1
ATOM 1432 O O . ASN A 1 193 ? -20.634 -4.532 61.974 1.00 92.00 193 ASN A O 1
ATOM 1436 N N . ARG A 1 194 ? -20.877 -4.522 59.741 1.00 94.12 194 ARG A N 1
ATOM 1437 C CA . ARG A 1 194 ? -21.629 -3.265 59.694 1.00 94.12 194 ARG A CA 1
ATOM 1438 C C . ARG A 1 194 ? -23.112 -3.498 59.988 1.00 94.12 194 ARG A C 1
ATOM 1440 O O . ARG A 1 194 ? -23.650 -4.583 59.759 1.00 94.12 194 ARG A O 1
ATOM 1447 N N . LEU A 1 195 ? -23.753 -2.458 60.515 1.00 91.25 195 LEU A N 1
ATOM 1448 C CA . LEU A 1 195 ? -25.139 -2.479 60.968 1.00 91.25 195 LEU A CA 1
ATOM 1449 C C . LEU A 1 195 ? -26.010 -1.623 60.045 1.00 91.25 195 LEU A C 1
ATOM 1451 O O . LEU A 1 195 ? -25.725 -0.447 59.834 1.00 91.25 195 LEU A O 1
ATOM 1455 N N . LEU A 1 196 ? -27.090 -2.207 59.539 1.00 93.44 196 LEU A N 1
ATOM 1456 C CA . LEU A 1 196 ? -28.183 -1.494 58.889 1.00 93.44 196 LEU A CA 1
ATOM 1457 C C . LEU A 1 196 ? -29.221 -1.176 59.972 1.00 93.44 196 LEU A C 1
ATOM 1459 O O . LEU A 1 196 ? -29.836 -2.083 60.537 1.00 93.44 196 LEU A O 1
ATOM 1463 N N . VAL A 1 197 ? -29.358 0.108 60.308 1.00 91.12 197 VAL A N 1
ATOM 1464 C CA . VAL A 1 197 ? -30.273 0.602 61.349 1.00 91.12 197 VAL A CA 1
ATOM 1465 C C . VAL A 1 197 ? -31.420 1.353 60.694 1.00 91.12 197 VAL A C 1
ATOM 1467 O O . VAL A 1 197 ? -31.254 2.501 60.296 1.00 91.12 197 VAL A O 1
ATOM 1470 N N . SER A 1 198 ? -32.579 0.712 60.612 1.00 90.62 198 SER A N 1
ATOM 1471 C CA . SER A 1 198 ? -33.807 1.307 60.085 1.00 90.62 198 SER A CA 1
ATOM 1472 C C . SER A 1 198 ? -34.678 1.740 61.263 1.00 90.62 198 SER A C 1
ATOM 1474 O O . SER A 1 198 ? -35.233 0.897 61.971 1.00 90.62 198 SER A O 1
ATOM 1476 N N . GLY A 1 199 ? -34.739 3.044 61.531 1.00 87.06 199 GLY A N 1
ATOM 1477 C CA . GLY A 1 199 ? -35.468 3.624 62.662 1.00 87.06 199 GLY A CA 1
ATOM 1478 C C . GLY A 1 199 ? -36.697 4.411 62.226 1.00 87.06 199 GLY A C 1
ATOM 1479 O O . GLY A 1 199 ? -36.722 4.968 61.132 1.00 87.06 199 GLY A O 1
ATOM 1480 N N . ARG A 1 200 ? -37.703 4.468 63.101 1.00 85.81 200 ARG A N 1
ATOM 1481 C CA . ARG A 1 200 ? -38.902 5.278 62.912 1.00 85.81 200 ARG A CA 1
ATOM 1482 C C . ARG A 1 200 ? -38.538 6.728 62.626 1.00 85.81 200 ARG A C 1
ATOM 1484 O O . ARG A 1 200 ? -37.735 7.327 63.338 1.00 85.81 200 ARG A O 1
ATOM 1491 N N . THR A 1 201 ? -39.203 7.278 61.621 1.00 85.56 201 THR A N 1
ATOM 1492 C CA . THR A 1 201 ? -39.237 8.709 61.338 1.00 85.56 201 THR A CA 1
ATOM 1493 C C . THR A 1 201 ? -40.667 9.204 61.530 1.00 85.56 201 THR A C 1
ATOM 1495 O O . THR A 1 201 ? -41.620 8.462 61.291 1.00 85.56 201 THR A O 1
ATOM 1498 N N . GLU A 1 202 ? -40.827 10.446 61.980 1.00 84.25 202 GLU A N 1
ATOM 1499 C CA . GLU A 1 202 ? -42.152 11.077 62.092 1.00 84.25 202 GLU A CA 1
ATOM 1500 C C . GLU A 1 202 ? -42.597 11.724 60.775 1.00 84.25 202 GLU A C 1
ATOM 1502 O O . GLU A 1 202 ? -43.724 12.175 60.663 1.00 84.25 202 GLU A O 1
ATOM 1507 N N . SER A 1 203 ? -41.729 11.780 59.764 1.00 86.81 203 SER A N 1
ATOM 1508 C CA . SER A 1 203 ? -41.966 12.512 58.516 1.00 86.81 203 SER A CA 1
ATOM 1509 C C . SER A 1 203 ? -42.396 11.637 57.341 1.00 86.81 203 SER A C 1
ATOM 1511 O O . SER A 1 203 ? -42.959 12.151 56.380 1.00 86.81 203 SER A O 1
ATOM 1513 N N . SER A 1 204 ? -42.122 10.330 57.380 1.00 90.50 204 SER A N 1
ATOM 1514 C CA . SER A 1 204 ? -42.313 9.447 56.227 1.00 90.50 204 SER A CA 1
ATOM 1515 C C . SER A 1 204 ? -42.593 8.007 56.645 1.00 90.50 204 SER A C 1
ATOM 1517 O O . SER A 1 204 ? -42.086 7.523 57.658 1.00 90.50 204 SER A O 1
ATOM 1519 N N . ARG A 1 205 ? -43.364 7.276 55.835 1.00 91.44 205 ARG A N 1
ATOM 1520 C CA . ARG A 1 205 ? -43.592 5.833 56.042 1.00 91.44 205 ARG A CA 1
ATOM 1521 C C . ARG A 1 205 ? -42.405 4.961 55.627 1.00 91.44 205 ARG A C 1
ATOM 1523 O O . ARG A 1 205 ? -42.457 3.745 55.815 1.00 91.44 205 ARG A O 1
ATOM 1530 N N . TYR A 1 206 ? -41.371 5.555 55.033 1.00 92.94 206 TYR A N 1
ATOM 1531 C CA . TYR A 1 206 ? -40.166 4.868 54.579 1.00 92.94 206 TYR A CA 1
ATOM 1532 C C . TYR A 1 206 ? -39.036 5.049 55.591 1.00 92.94 206 TYR A C 1
ATOM 1534 O O . TYR A 1 206 ? -38.298 6.033 55.575 1.00 92.94 206 TYR A O 1
ATOM 1542 N N . TRP A 1 207 ? -38.874 4.071 56.472 1.00 92.19 207 TRP A N 1
ATOM 1543 C CA . TRP A 1 207 ? -37.843 4.077 57.504 1.00 92.19 207 TRP A CA 1
ATOM 1544 C C . TRP A 1 207 ? -36.595 3.381 56.977 1.00 92.19 207 TRP A C 1
ATOM 1546 O O . TRP A 1 207 ? -36.486 2.154 56.998 1.00 92.19 207 TRP A O 1
ATOM 1556 N N . ARG A 1 208 ? -35.673 4.171 56.432 1.00 90.19 208 ARG A N 1
ATOM 1557 C CA . ARG A 1 208 ? -34.455 3.683 55.779 1.00 90.19 208 ARG A CA 1
ATOM 1558 C C . ARG A 1 208 ? -33.278 3.590 56.737 1.00 90.19 208 ARG A C 1
ATOM 1560 O O . ARG A 1 208 ? -33.157 4.393 57.660 1.00 90.19 208 ARG A O 1
ATOM 1567 N N . SER A 1 209 ? -32.359 2.679 56.438 1.00 90.75 209 SER A N 1
ATOM 1568 C CA . SER A 1 209 ? -31.033 2.680 57.043 1.00 90.75 209 SER A CA 1
ATOM 1569 C C . SER A 1 209 ? -30.054 3.595 56.306 1.00 90.75 209 SER A C 1
ATOM 1571 O O . SER A 1 209 ? -30.188 3.859 55.105 1.00 90.75 209 SER A O 1
ATOM 1573 N N . GLY A 1 210 ? -28.994 4.005 57.009 1.00 90.25 210 GLY A N 1
ATOM 1574 C CA . GLY A 1 210 ? -27.745 4.375 56.342 1.00 90.25 210 GLY A CA 1
ATOM 1575 C C . GLY A 1 210 ? -27.213 3.176 55.537 1.00 90.25 210 GLY A C 1
ATOM 1576 O O . GLY A 1 210 ? -27.346 2.039 56.006 1.00 90.25 210 GLY A O 1
ATOM 1577 N N . PRO A 1 211 ? -26.674 3.381 54.322 1.00 92.69 211 PRO A N 1
ATOM 1578 C CA . PRO A 1 211 ? -26.217 2.277 53.490 1.00 92.69 211 PRO A CA 1
ATOM 1579 C C . PRO A 1 211 ? -24.891 1.702 54.000 1.00 92.69 211 PRO A C 1
ATOM 1581 O O . PRO A 1 211 ? -24.029 2.422 54.505 1.00 92.69 211 PRO A O 1
ATOM 1584 N N . VAL A 1 212 ? -24.694 0.400 53.809 1.00 94.88 212 VAL A N 1
ATOM 1585 C CA . VAL A 1 212 ? -23.409 -0.263 54.064 1.00 94.88 212 VAL A CA 1
ATOM 1586 C C . VAL A 1 212 ? -22.605 -0.290 52.770 1.00 94.88 212 VAL A C 1
ATOM 1588 O O . VAL A 1 212 ? -23.006 -0.934 51.804 1.00 94.88 212 VAL A O 1
ATOM 1591 N N . LEU A 1 213 ? -21.469 0.408 52.744 1.00 95.38 213 LEU A N 1
ATOM 1592 C CA . LEU A 1 213 ? -20.596 0.468 51.570 1.00 95.38 213 LEU A CA 1
ATOM 1593 C C . LEU A 1 213 ? -19.798 -0.829 51.405 1.00 95.38 213 LEU A C 1
ATOM 1595 O O . LEU A 1 213 ? -19.225 -1.344 52.370 1.00 95.38 213 LEU A O 1
ATOM 1599 N N . ILE A 1 214 ? -19.739 -1.314 50.169 1.00 95.62 214 ILE A N 1
ATOM 1600 C CA . ILE A 1 214 ? -18.981 -2.498 49.760 1.00 95.62 214 ILE A CA 1
ATOM 1601 C C . ILE A 1 214 ? -18.271 -2.223 48.430 1.00 95.62 214 ILE A C 1
ATOM 1603 O O . ILE A 1 214 ? -18.717 -1.407 47.624 1.00 95.62 214 ILE A O 1
ATOM 1607 N N . GLN A 1 215 ? -17.160 -2.906 48.190 1.00 95.94 215 GLN A N 1
ATOM 1608 C CA . GLN A 1 215 ? -16.441 -2.874 46.920 1.00 95.94 215 GLN A CA 1
ATOM 1609 C C . GLN A 1 215 ? -16.419 -4.278 46.325 1.00 95.94 215 GLN A C 1
ATOM 1611 O O . GLN A 1 215 ? -16.149 -5.244 47.034 1.00 95.94 215 GLN A O 1
ATOM 1616 N N . PHE A 1 216 ? -16.702 -4.392 45.032 1.00 96.38 216 PHE A N 1
ATOM 1617 C CA . PHE A 1 216 ? -16.589 -5.646 44.298 1.00 96.38 216 PHE A CA 1
ATOM 1618 C C . PHE A 1 216 ? -15.418 -5.563 43.319 1.00 96.38 216 PHE A C 1
ATOM 1620 O O . PHE A 1 216 ? -15.441 -4.747 42.398 1.00 96.38 216 PHE A O 1
ATOM 1627 N N . ASN A 1 217 ? -14.403 -6.393 43.533 1.00 95.38 217 ASN A N 1
ATOM 1628 C CA . ASN A 1 217 ? -13.210 -6.481 42.697 1.00 95.38 217 ASN A CA 1
ATOM 1629 C C . ASN A 1 217 ? -13.409 -7.619 41.703 1.00 95.38 217 ASN A C 1
ATOM 1631 O O . ASN A 1 217 ? -13.555 -8.767 42.118 1.00 95.38 217 ASN A O 1
ATOM 1635 N N . THR A 1 218 ? -13.446 -7.324 40.409 1.00 92.56 218 THR A N 1
ATOM 1636 C CA . THR A 1 218 ? -13.652 -8.344 39.378 1.00 92.56 218 THR A CA 1
ATOM 1637 C C . THR A 1 218 ? -12.362 -9.124 39.118 1.00 92.56 218 THR A C 1
ATOM 1639 O O . THR A 1 218 ? -11.261 -8.597 39.270 1.00 92.56 218 THR A O 1
ATOM 1642 N N . SER A 1 219 ? -12.479 -10.398 38.729 1.00 88.56 219 SER A N 1
ATOM 1643 C CA . SER A 1 219 ? -11.311 -11.212 38.348 1.00 88.56 219 SER A CA 1
ATOM 1644 C C . SER A 1 219 ? -10.801 -10.854 36.950 1.00 88.56 219 SER A C 1
ATOM 1646 O O . SER A 1 219 ? -9.620 -11.014 36.662 1.00 88.56 219 SER A O 1
ATOM 1648 N N . THR A 1 220 ? -11.691 -10.359 36.088 1.00 79.56 220 THR A N 1
ATOM 1649 C CA . THR A 1 220 ? -11.386 -9.864 34.741 1.00 79.56 220 THR A CA 1
ATOM 1650 C C . THR A 1 220 ? -11.982 -8.470 34.534 1.00 79.56 220 THR A C 1
ATOM 1652 O O . THR A 1 220 ? -13.022 -8.168 35.131 1.00 79.56 220 THR A O 1
ATOM 1655 N N . PRO A 1 221 ? -11.399 -7.621 33.667 1.00 81.31 221 PRO A N 1
ATOM 1656 C CA . PRO A 1 221 ? -12.004 -6.339 33.310 1.00 81.31 221 PRO A CA 1
ATOM 1657 C C . PRO A 1 221 ? -13.449 -6.501 32.813 1.00 81.31 221 PRO A C 1
ATOM 1659 O O . PRO A 1 221 ? -13.773 -7.468 32.121 1.00 81.31 221 PRO A O 1
ATOM 1662 N N . VAL A 1 222 ? -14.327 -5.560 33.163 1.00 80.31 222 VAL A N 1
ATOM 1663 C CA . VAL A 1 222 ? -15.728 -5.570 32.714 1.00 80.31 222 VAL A CA 1
ATOM 1664 C C . VAL A 1 222 ? -15.801 -5.135 31.247 1.00 80.31 222 VAL A C 1
ATOM 1666 O O . VAL A 1 222 ? -15.625 -3.956 30.942 1.00 80.31 222 VAL A O 1
ATOM 1669 N N . LEU A 1 223 ? -16.062 -6.083 30.343 1.00 77.88 223 LEU A N 1
ATOM 1670 C CA . LEU A 1 223 ? -16.171 -5.832 28.894 1.00 77.88 223 LEU A CA 1
ATOM 1671 C C . LEU A 1 223 ? -17.619 -5.861 28.385 1.00 77.88 223 LEU A C 1
ATOM 1673 O O . LEU A 1 223 ? -17.978 -5.121 27.472 1.00 77.88 223 LEU A O 1
ATOM 1677 N N . ASP A 1 224 ? -18.476 -6.661 29.019 1.00 79.75 224 ASP A N 1
ATOM 1678 C CA . ASP A 1 224 ? -19.884 -6.803 28.652 1.00 79.75 224 ASP A CA 1
ATOM 1679 C C . ASP A 1 224 ? -20.814 -6.592 29.851 1.00 79.75 224 ASP A C 1
ATOM 1681 O O . ASP A 1 224 ? -20.419 -6.669 31.017 1.00 79.75 224 ASP A O 1
ATOM 1685 N N . SER A 1 225 ? -22.080 -6.289 29.557 1.00 87.06 225 SER A N 1
ATOM 1686 C CA . SER A 1 225 ? -23.113 -6.138 30.589 1.00 87.06 225 SER A CA 1
ATOM 1687 C C . SER A 1 225 ? -23.420 -7.489 31.240 1.00 87.06 225 SER A C 1
ATOM 1689 O O . SER A 1 225 ? -23.342 -8.529 30.589 1.00 87.06 225 SER A O 1
ATOM 1691 N N . GLY A 1 226 ? -23.770 -7.485 32.522 1.00 90.38 226 GLY A N 1
ATOM 1692 C CA . GLY A 1 226 ? -23.825 -8.711 33.317 1.00 90.38 226 GLY A CA 1
ATOM 1693 C C . GLY A 1 226 ? -24.521 -8.541 34.661 1.00 90.38 226 GLY A C 1
ATOM 1694 O O . GLY A 1 226 ? -25.178 -7.531 34.923 1.00 90.38 226 GLY A O 1
ATOM 1695 N N . GLU A 1 227 ? -24.400 -9.552 35.518 1.00 92.88 227 GLU A N 1
ATOM 1696 C CA . GLU A 1 227 ? -25.046 -9.589 36.833 1.00 92.88 227 GLU A CA 1
ATOM 1697 C C . GLU A 1 227 ? -24.069 -10.047 37.920 1.00 92.88 227 GLU A C 1
ATOM 1699 O O . GLU A 1 227 ? -23.241 -10.937 37.706 1.00 92.88 227 GLU A O 1
ATOM 1704 N N . ILE A 1 228 ? -24.213 -9.457 39.108 1.00 94.31 228 ILE A N 1
ATOM 1705 C CA . ILE A 1 228 ? -23.539 -9.883 40.334 1.00 94.31 228 ILE A CA 1
ATOM 1706 C C . ILE A 1 228 ? -24.606 -10.274 41.357 1.00 94.31 228 ILE A C 1
ATOM 1708 O O . ILE A 1 228 ? -25.523 -9.501 41.654 1.00 94.31 228 ILE A O 1
ATOM 1712 N N . VAL A 1 229 ? -24.466 -11.478 41.908 1.00 95.56 229 VAL A N 1
ATOM 1713 C CA . VAL A 1 229 ? -25.330 -12.044 42.942 1.00 95.56 229 VAL A CA 1
ATOM 1714 C C . VAL A 1 229 ? -24.486 -12.381 44.164 1.00 95.56 229 VAL A C 1
ATOM 1716 O O . VAL A 1 229 ? -23.637 -13.276 44.126 1.00 95.56 229 VAL A O 1
ATOM 1719 N N . LEU A 1 230 ? -24.754 -11.679 45.261 1.00 96.12 230 LEU A N 1
ATOM 1720 C CA . LEU A 1 230 ? -24.139 -11.923 46.559 1.00 96.12 230 LEU A CA 1
ATOM 1721 C C . LEU A 1 230 ? -25.137 -12.606 47.490 1.00 96.12 230 LEU A C 1
ATOM 1723 O O . LEU A 1 230 ? -26.321 -12.274 47.496 1.00 96.12 230 LEU A O 1
ATOM 1727 N N . ARG A 1 231 ? -24.660 -13.521 48.327 1.00 96.56 231 ARG A N 1
ATOM 1728 C CA . ARG A 1 231 ? -25.406 -14.021 49.480 1.00 96.56 231 ARG A CA 1
ATOM 1729 C C . ARG A 1 231 ? -24.974 -13.246 50.707 1.00 96.56 231 ARG A C 1
ATOM 1731 O O . ARG A 1 231 ? -23.803 -13.268 51.072 1.00 96.56 231 ARG A O 1
ATOM 1738 N N . MET A 1 232 ? -25.928 -12.588 51.349 1.00 96.06 232 MET A N 1
ATOM 1739 C CA . MET A 1 232 ? -25.718 -11.916 52.621 1.00 96.06 232 MET A CA 1
ATOM 1740 C C . MET A 1 232 ? -26.247 -12.791 53.751 1.00 96.06 232 MET A C 1
ATOM 1742 O O . MET A 1 232 ? -27.446 -13.064 53.797 1.00 96.06 232 MET A O 1
ATOM 1746 N N . ARG A 1 233 ? -25.372 -13.178 54.683 1.00 95.00 233 ARG A N 1
ATOM 1747 C CA . ARG A 1 233 ? -25.773 -13.751 55.976 1.00 95.00 233 ARG A CA 1
ATOM 1748 C C . ARG A 1 233 ? -25.791 -12.651 57.024 1.00 95.00 233 ARG A C 1
ATOM 1750 O O . ARG A 1 233 ? -24.826 -11.889 57.136 1.00 95.00 233 ARG A O 1
ATOM 1757 N N . TYR A 1 234 ? -26.884 -12.539 57.766 1.00 93.38 234 TYR A N 1
ATOM 1758 C CA . TYR A 1 234 ? -27.113 -11.442 58.698 1.00 93.38 234 TYR A CA 1
ATOM 1759 C C . TYR A 1 234 ? -27.877 -11.890 59.943 1.00 93.38 234 TYR A C 1
ATOM 1761 O O . TYR A 1 234 ? -28.656 -12.837 59.905 1.00 93.38 234 TYR A O 1
ATOM 1769 N N . LYS A 1 235 ? -27.679 -11.174 61.049 1.00 90.81 235 LYS A N 1
ATOM 1770 C CA . LYS A 1 235 ? -28.493 -11.303 62.269 1.00 90.81 235 LYS A CA 1
ATOM 1771 C C . LYS A 1 235 ? -29.446 -10.121 62.348 1.00 90.81 235 LYS A C 1
ATOM 1773 O O . LYS A 1 235 ? -29.036 -9.005 62.022 1.00 90.81 235 LYS A O 1
ATOM 1778 N N . LYS A 1 236 ? -30.700 -10.341 62.756 1.00 88.00 236 LYS A N 1
ATOM 1779 C CA . LYS A 1 236 ? -31.728 -9.288 62.780 1.00 88.00 236 LYS A CA 1
ATOM 1780 C C . LYS A 1 236 ? -32.489 -9.223 64.099 1.00 88.00 236 LYS A C 1
ATOM 1782 O O . LYS A 1 236 ? -33.008 -10.232 64.575 1.00 88.00 236 LYS A O 1
ATOM 1787 N N . GLN A 1 237 ? -32.611 -8.003 64.616 1.00 86.00 237 GLN A N 1
ATOM 1788 C CA . GLN A 1 237 ? -33.442 -7.646 65.763 1.00 86.00 237 GLN A CA 1
ATOM 1789 C C . GLN A 1 237 ? -34.467 -6.585 65.376 1.00 86.00 237 GLN A C 1
ATOM 1791 O O . GLN A 1 237 ? -34.185 -5.680 64.592 1.00 86.00 237 GLN A O 1
ATOM 1796 N N . THR A 1 238 ? -35.650 -6.675 65.969 1.00 83.38 238 THR A N 1
ATOM 1797 C CA . THR A 1 238 ? -36.733 -5.696 65.828 1.00 83.38 238 THR A CA 1
ATOM 1798 C C . THR A 1 238 ? -37.193 -5.225 67.196 1.00 83.38 238 THR A C 1
ATOM 1800 O O . THR A 1 238 ? -37.215 -6.007 68.143 1.00 83.38 238 THR A O 1
ATOM 1803 N N . MET A 1 239 ? -37.535 -3.944 67.301 1.00 81.06 239 MET A N 1
ATOM 1804 C CA . MET A 1 239 ? -37.907 -3.300 68.559 1.00 81.06 239 MET A CA 1
ATOM 1805 C C . MET A 1 239 ? -39.345 -2.810 68.468 1.00 81.06 239 MET A C 1
ATOM 1807 O O . MET A 1 239 ? -39.687 -2.053 67.554 1.00 81.06 239 MET A O 1
ATOM 1811 N N . TYR A 1 240 ? -40.171 -3.253 69.413 1.00 79.00 240 TYR A N 1
ATOM 1812 C CA . TYR A 1 240 ? -41.589 -2.925 69.497 1.00 79.00 240 TYR A CA 1
ATOM 1813 C C . TYR A 1 240 ? -41.888 -2.103 70.738 1.00 79.00 240 TYR A C 1
ATOM 1815 O O . TYR A 1 240 ? -41.274 -2.273 71.789 1.00 79.00 240 TYR A O 1
ATOM 1823 N N . HIS A 1 241 ? -42.850 -1.204 70.614 1.00 74.19 241 HIS A N 1
ATOM 1824 C CA . HIS A 1 241 ? -43.040 -0.127 71.550 1.00 74.19 241 HIS A CA 1
ATOM 1825 C C . HIS A 1 241 ? -44.510 0.326 71.596 1.00 74.19 241 HIS A C 1
ATOM 1827 O O . HIS A 1 241 ? -45.192 0.328 70.572 1.00 74.19 241 HIS A O 1
ATOM 1833 N N . SER A 1 242 ? -45.014 0.703 72.777 1.00 57.47 242 SER A N 1
ATOM 1834 C CA . SER A 1 242 ? -46.409 1.132 72.954 1.00 57.47 242 SER A CA 1
ATOM 1835 C C . SER A 1 242 ? -46.571 2.590 73.407 1.00 57.47 242 SER A C 1
ATOM 1837 O O . SER A 1 242 ? -47.480 3.228 72.878 1.00 57.47 242 SER A O 1
ATOM 1839 N N . LYS A 1 243 ? -45.725 3.139 74.311 1.00 56.19 243 LYS A N 1
ATOM 1840 C CA . LYS A 1 243 ? -45.795 4.547 74.805 1.00 56.19 243 LYS A CA 1
ATOM 1841 C C . LYS A 1 243 ? -44.485 5.220 75.323 1.00 56.19 243 LYS A C 1
ATOM 1843 O O . LYS A 1 243 ? -44.331 6.406 75.074 1.00 56.19 243 LYS A O 1
ATOM 1848 N N . ASP A 1 244 ? -43.526 4.506 75.928 1.00 58.81 244 ASP A N 1
ATOM 1849 C CA . ASP A 1 244 ? -42.158 4.963 76.310 1.00 58.81 244 ASP A CA 1
ATOM 1850 C C . ASP A 1 244 ? -40.965 4.199 75.644 1.00 58.81 244 ASP A C 1
ATOM 1852 O O . ASP A 1 244 ? -40.737 3.012 75.914 1.00 58.81 244 ASP A O 1
ATOM 1856 N N . MET A 1 245 ? -40.180 4.875 74.783 1.00 54.91 245 MET A N 1
ATOM 1857 C CA . MET A 1 245 ? -39.087 4.264 73.995 1.00 54.91 245 MET A CA 1
ATOM 1858 C C . MET A 1 245 ? -38.017 3.550 74.838 1.00 54.91 245 MET A C 1
ATOM 1860 O O . MET A 1 245 ? -37.341 2.663 74.314 1.00 54.91 245 MET A O 1
ATOM 1864 N N . SER A 1 246 ? -37.877 3.893 76.122 1.00 55.78 246 SER A N 1
ATOM 1865 C CA . SER A 1 246 ? -36.933 3.247 77.043 1.00 55.78 246 SER A CA 1
ATOM 1866 C C . SER A 1 246 ? -37.356 1.829 77.468 1.00 55.78 246 SER A C 1
ATOM 1868 O O . SER A 1 246 ? -36.533 1.073 77.979 1.00 55.78 246 SER A O 1
ATOM 1870 N N . LYS A 1 247 ? -38.610 1.428 77.200 1.00 61.75 247 LYS A N 1
ATOM 1871 C CA . LYS A 1 247 ? -39.206 0.128 77.578 1.00 61.75 247 LYS A CA 1
ATOM 1872 C C . LYS A 1 247 ? -39.511 -0.786 76.383 1.00 61.75 247 LYS A C 1
ATOM 1874 O O . LYS A 1 247 ? -40.380 -1.655 76.468 1.00 61.75 247 LYS A O 1
ATOM 1879 N N . ALA A 1 248 ? -38.855 -0.575 75.242 1.00 66.31 248 ALA A N 1
ATOM 1880 C CA . ALA A 1 248 ? -39.135 -1.334 74.024 1.00 66.31 248 ALA A CA 1
ATOM 1881 C C . ALA A 1 248 ? -38.826 -2.837 74.180 1.00 66.31 248 ALA A C 1
ATOM 1883 O O . ALA A 1 248 ? -37.760 -3.228 74.653 1.00 66.31 248 ALA A O 1
ATOM 1884 N N . THR A 1 249 ? -39.740 -3.693 73.719 1.00 75.25 249 THR A N 1
ATOM 1885 C CA . THR A 1 249 ? -39.511 -5.139 73.631 1.00 75.25 249 THR A CA 1
ATOM 1886 C C . THR A 1 249 ? -38.649 -5.435 72.407 1.00 75.25 249 THR A C 1
ATOM 1888 O O . THR A 1 249 ? -39.055 -5.160 71.275 1.00 75.25 249 THR A O 1
ATOM 1891 N N . VAL A 1 250 ? -37.460 -5.997 72.627 1.00 77.44 250 VAL A N 1
ATOM 1892 C CA . VAL A 1 250 ? -36.520 -6.393 71.568 1.00 77.44 250 VAL A CA 1
ATOM 1893 C C . VAL A 1 250 ? -36.724 -7.872 71.241 1.00 77.44 250 VAL A C 1
ATOM 1895 O O . VAL A 1 250 ? -36.676 -8.710 72.137 1.00 77.44 250 VAL A O 1
ATOM 1898 N N . LEU A 1 251 ? -36.951 -8.197 69.967 1.00 77.50 251 LEU A N 1
ATOM 1899 C CA . LEU A 1 251 ? -37.195 -9.561 69.484 1.00 77.50 251 LEU A CA 1
ATOM 1900 C C . LEU A 1 251 ? -36.263 -9.909 68.316 1.00 77.50 251 LEU A C 1
ATOM 1902 O O . LEU A 1 251 ? -36.076 -9.096 67.404 1.00 77.50 251 LEU A O 1
ATOM 1906 N N . CYS A 1 252 ? -35.721 -11.130 68.314 1.00 79.50 252 CYS A N 1
ATOM 1907 C CA . CYS A 1 252 ? -35.029 -11.702 67.155 1.00 79.50 252 CYS A CA 1
ATOM 1908 C C . CYS A 1 252 ? -36.039 -12.109 66.064 1.00 79.50 252 CYS A C 1
ATOM 1910 O O . CYS A 1 252 ? -37.145 -12.552 66.364 1.00 79.50 252 CYS A O 1
ATOM 1912 N N . TRP A 1 253 ? -35.658 -11.953 64.792 1.00 71.44 253 TRP A N 1
ATOM 1913 C CA . TRP A 1 253 ? -36.552 -12.163 63.640 1.00 71.44 253 TRP A CA 1
ATOM 1914 C C . TRP A 1 253 ? -36.864 -13.641 63.323 1.00 71.44 253 TRP A C 1
ATOM 1916 O O . TRP A 1 253 ? -37.946 -13.936 62.822 1.00 71.44 253 TRP A O 1
ATOM 1926 N N . THR A 1 254 ? -35.958 -14.578 63.611 1.00 58.94 254 THR A N 1
ATOM 1927 C CA . THR A 1 254 ? -36.181 -16.028 63.460 1.00 58.94 254 THR A CA 1
ATOM 1928 C C . THR A 1 254 ? -36.118 -16.708 64.827 1.00 58.94 254 THR A C 1
ATOM 1930 O O . THR A 1 254 ? -35.257 -16.392 65.646 1.00 58.94 254 THR A O 1
ATOM 1933 N N . GLY A 1 255 ? -37.090 -17.585 65.093 1.00 47.84 255 GLY A N 1
ATOM 1934 C CA . GLY A 1 255 ? -37.410 -18.108 66.419 1.00 47.84 255 GLY A CA 1
ATOM 1935 C C . GLY A 1 255 ? -36.263 -18.808 67.150 1.00 47.84 255 GLY A C 1
ATOM 1936 O O . GLY A 1 255 ? -35.641 -19.734 66.642 1.00 47.84 255 GLY A O 1
ATOM 1937 N N . GLY A 1 256 ? -36.081 -18.391 68.396 1.00 38.06 256 GLY A N 1
ATOM 1938 C CA . GLY A 1 256 ? -35.481 -19.136 69.495 1.00 38.06 256 GLY A CA 1
ATOM 1939 C C . GLY A 1 256 ? -35.901 -18.436 70.796 1.00 38.06 256 GLY A C 1
ATOM 1940 O O . GLY A 1 256 ? -35.988 -17.203 70.791 1.00 38.06 256 GLY A O 1
ATOM 1941 N N . PRO A 1 257 ? -36.230 -19.154 71.887 1.00 42.72 257 PRO A N 1
ATOM 1942 C CA . PRO A 1 257 ? -36.548 -18.517 73.156 1.00 42.72 257 PRO A CA 1
ATOM 1943 C C . PRO A 1 257 ? -35.245 -17.947 73.723 1.00 42.72 257 PRO A C 1
ATOM 1945 O O . PRO A 1 257 ? -34.339 -18.685 74.092 1.00 42.72 257 PRO A O 1
ATOM 1948 N N . GLY A 1 258 ? -35.124 -16.626 73.744 1.00 45.72 258 GLY A N 1
ATOM 1949 C CA . GLY A 1 258 ? -34.010 -15.929 74.376 1.00 45.72 258 GLY A CA 1
ATOM 1950 C C . GLY A 1 258 ? -34.565 -14.794 75.228 1.00 45.72 258 GLY A C 1
ATOM 1951 O O . GLY A 1 258 ? -35.504 -14.131 74.780 1.00 45.72 258 GLY A O 1
ATOM 1952 N N . PRO A 1 259 ? -34.058 -14.590 76.455 1.00 41.75 259 PRO A N 1
ATOM 1953 C CA . PRO A 1 259 ? -34.645 -13.658 77.403 1.00 41.75 259 PRO A CA 1
ATOM 1954 C C . PRO A 1 259 ? -34.599 -12.238 76.840 1.00 41.75 259 PRO A C 1
ATOM 1956 O O . PRO A 1 259 ? -33.644 -11.840 76.173 1.00 41.75 259 PRO A O 1
ATOM 1959 N N . THR A 1 260 ? -35.643 -11.468 77.132 1.00 48.22 260 THR A N 1
ATOM 1960 C CA . THR A 1 260 ? -35.655 -10.007 77.020 1.00 48.22 260 THR A CA 1
ATOM 1961 C C . THR A 1 260 ? -34.353 -9.433 77.562 1.00 48.22 260 THR A C 1
ATOM 1963 O O . THR A 1 260 ? -34.140 -9.520 78.767 1.00 48.22 260 THR A O 1
ATOM 1966 N N . GLN A 1 261 ? -33.505 -8.842 76.715 1.00 53.25 261 GLN A N 1
ATOM 1967 C CA . GLN A 1 261 ? -32.371 -8.029 77.161 1.00 53.25 261 GLN A CA 1
ATOM 1968 C C . GLN A 1 261 ? -31.808 -7.150 76.034 1.00 53.25 261 GLN A C 1
ATOM 1970 O O . GLN A 1 261 ? -31.736 -7.583 74.890 1.00 53.25 261 GLN A O 1
ATOM 1975 N N . GLY A 1 262 ? -31.438 -5.915 76.407 1.00 56.97 262 GLY A N 1
ATOM 1976 C CA . GLY A 1 262 ? -30.532 -4.980 75.724 1.00 56.97 262 GLY A CA 1
ATOM 1977 C C . GLY A 1 262 ? -30.752 -4.671 74.235 1.00 56.97 262 GLY A C 1
ATOM 1978 O O . GLY A 1 262 ? -30.670 -5.533 73.370 1.00 56.97 262 GLY A O 1
ATOM 1979 N N . VAL A 1 263 ? -30.828 -3.382 73.890 1.00 55.78 263 VAL A N 1
ATOM 1980 C CA . VAL A 1 263 ? -30.807 -2.843 72.505 1.00 55.78 263 VAL A CA 1
ATOM 1981 C C . VAL A 1 263 ? -29.549 -3.270 71.695 1.00 55.78 263 VAL A C 1
ATOM 1983 O O . VAL A 1 263 ? -29.493 -3.047 70.483 1.00 55.78 263 VAL A O 1
ATOM 1986 N N . PHE A 1 264 ? -28.560 -3.921 72.332 1.00 57.38 264 PHE A N 1
ATOM 1987 C CA . PHE A 1 264 ? -27.218 -4.205 71.802 1.00 57.38 264 PHE A CA 1
ATOM 1988 C C . PHE A 1 264 ? -26.829 -5.697 71.664 1.00 57.38 264 PHE A C 1
ATOM 1990 O O . PHE A 1 264 ? -25.767 -5.983 71.114 1.00 57.38 264 PHE A O 1
ATOM 1997 N N . ASP A 1 265 ? -27.679 -6.659 72.040 1.00 75.12 265 ASP A N 1
ATOM 1998 C CA . ASP A 1 265 ? -27.337 -8.101 72.042 1.00 75.12 265 ASP A CA 1
ATOM 1999 C C . ASP A 1 265 ? -27.582 -8.825 70.696 1.00 75.12 265 ASP A C 1
ATOM 2001 O O . ASP A 1 265 ? -27.905 -10.013 70.649 1.00 75.12 265 ASP A O 1
ATOM 2005 N N . ILE A 1 266 ? -27.424 -8.138 69.558 1.00 81.25 266 ILE A N 1
ATOM 2006 C CA . ILE A 1 266 ? -27.733 -8.696 68.222 1.00 81.25 266 ILE A CA 1
ATOM 2007 C C . ILE A 1 266 ? -26.956 -9.970 67.878 1.00 81.25 266 ILE A C 1
ATOM 2009 O O . ILE A 1 266 ? -27.395 -10.767 67.050 1.00 81.25 266 ILE A O 1
ATOM 2013 N N . GLU A 1 267 ? -25.818 -10.196 68.530 1.00 84.12 267 GLU A N 1
ATOM 2014 C CA . GLU A 1 267 ? -25.021 -11.406 68.348 1.00 84.12 267 GLU A CA 1
ATOM 2015 C C . GLU A 1 267 ? -25.692 -12.674 68.887 1.00 84.12 267 GLU A C 1
ATOM 2017 O O . GLU A 1 267 ? -25.334 -13.761 68.440 1.00 84.12 267 GLU A O 1
ATOM 2022 N N . ARG A 1 268 ? -26.685 -12.564 69.775 1.00 81.00 268 ARG A N 1
ATOM 2023 C CA . ARG A 1 268 ? -27.431 -13.721 70.294 1.00 81.00 268 ARG A CA 1
ATOM 2024 C C . ARG A 1 268 ? -28.536 -14.204 69.351 1.00 81.00 268 ARG A C 1
ATOM 2026 O O . ARG A 1 268 ? -29.051 -15.300 69.538 1.00 81.00 268 ARG A O 1
ATOM 2033 N N . CYS A 1 269 ? -28.904 -13.415 68.340 1.00 81.88 269 CYS A N 1
ATOM 2034 C CA . CYS A 1 269 ? -29.916 -13.832 67.374 1.00 81.88 269 CYS A CA 1
ATOM 2035 C C . CYS A 1 269 ? -29.380 -14.869 66.380 1.00 81.88 269 CYS A C 1
ATOM 2037 O O . CYS A 1 269 ? -28.204 -14.846 66.005 1.00 81.88 269 CYS A O 1
ATOM 2039 N N . GLY A 1 270 ? -30.285 -15.726 65.900 1.00 84.31 270 GLY A N 1
ATOM 2040 C CA . GLY A 1 270 ? -30.012 -16.645 64.799 1.00 84.31 270 GLY A CA 1
ATOM 2041 C C . GLY A 1 270 ? -29.628 -15.910 63.512 1.00 84.31 270 GLY A C 1
ATOM 2042 O O . GLY A 1 270 ? -30.062 -14.781 63.256 1.00 84.31 270 GLY A O 1
ATOM 2043 N N . GLU A 1 271 ? -28.795 -16.556 62.698 1.00 88.81 271 GLU A N 1
ATOM 2044 C CA . GLU A 1 271 ? -28.434 -16.046 61.378 1.00 88.81 271 GLU A CA 1
ATOM 2045 C C . GLU A 1 271 ? -29.549 -16.330 60.366 1.00 88.81 271 GLU A C 1
ATOM 2047 O O . GLU A 1 271 ? -30.181 -17.383 60.370 1.00 88.81 271 GLU A O 1
ATOM 2052 N N . SER A 1 272 ? -29.800 -15.360 59.497 1.00 89.88 272 SER A N 1
ATOM 2053 C CA . SER A 1 272 ? -30.667 -15.457 58.326 1.00 89.88 272 SER A CA 1
ATOM 2054 C C . SER A 1 272 ? -29.843 -15.188 57.071 1.00 89.88 272 SER A C 1
ATOM 2056 O O . SER A 1 272 ? -28.780 -14.566 57.140 1.00 89.88 272 SER A O 1
ATOM 2058 N N . GLU A 1 273 ? -30.333 -15.616 55.910 1.00 92.88 273 GLU A N 1
ATOM 2059 C CA . GLU A 1 273 ? -29.685 -15.344 54.628 1.00 92.88 273 GLU A CA 1
ATOM 2060 C C . GLU A 1 273 ? -30.634 -14.696 53.617 1.00 92.88 273 GLU A C 1
ATOM 2062 O O . GLU A 1 273 ? -31.845 -14.903 53.643 1.00 92.88 273 GLU A O 1
ATOM 2067 N N . THR A 1 274 ? -30.073 -13.878 52.728 1.00 92.81 274 THR A N 1
ATOM 2068 C CA . THR A 1 274 ? -30.784 -13.291 51.587 1.00 92.81 274 THR A CA 1
ATOM 2069 C C . THR A 1 274 ? -29.847 -13.123 50.392 1.00 92.81 274 THR A C 1
ATOM 2071 O O . THR A 1 274 ? -28.628 -13.013 50.553 1.00 92.81 274 THR A O 1
ATOM 2074 N N . LEU A 1 275 ? -30.408 -13.107 49.182 1.00 95.00 275 LEU A N 1
ATOM 2075 C CA . LEU A 1 275 ? -29.662 -12.876 47.946 1.00 95.00 275 LEU A CA 1
ATOM 2076 C C . LEU A 1 275 ? -29.787 -11.414 47.516 1.00 95.00 275 LEU A C 1
ATOM 2078 O O . LEU A 1 275 ? -30.884 -10.908 47.293 1.00 95.00 275 LEU A O 1
ATOM 2082 N N . LEU A 1 276 ? -28.647 -10.760 47.334 1.00 94.00 276 LEU A N 1
ATOM 2083 C CA . LEU A 1 276 ? -28.534 -9.404 46.819 1.00 94.00 276 LEU A CA 1
ATOM 2084 C C . LEU A 1 276 ? -28.118 -9.470 45.351 1.00 94.00 276 LEU A C 1
ATOM 2086 O O . LEU A 1 276 ? -27.120 -10.107 45.020 1.00 94.00 276 LEU A O 1
ATOM 2090 N N . ARG A 1 277 ? -28.870 -8.810 44.470 1.00 92.19 277 ARG A N 1
ATOM 2091 C CA . ARG A 1 277 ? -28.629 -8.830 43.021 1.00 92.19 277 ARG A CA 1
ATOM 2092 C C . ARG A 1 277 ? -28.429 -7.422 42.487 1.00 92.19 277 ARG A C 1
ATOM 2094 O O . ARG A 1 277 ? -29.125 -6.508 42.923 1.00 92.19 277 ARG A O 1
ATOM 2101 N N . ILE A 1 278 ? -27.527 -7.269 41.523 1.00 91.56 278 ILE A N 1
ATOM 2102 C CA . ILE A 1 278 ? -27.351 -6.028 40.766 1.00 91.56 278 ILE A CA 1
ATOM 2103 C C . ILE A 1 278 ? -26.979 -6.331 39.315 1.00 91.56 278 ILE A C 1
ATOM 2105 O O . ILE A 1 278 ? -26.178 -7.227 39.043 1.00 91.56 278 ILE A O 1
ATOM 2109 N N . ARG A 1 279 ? -27.558 -5.567 38.384 1.00 91.25 279 ARG A N 1
ATOM 2110 C CA . ARG A 1 279 ? -27.172 -5.590 36.968 1.00 91.25 279 ARG A CA 1
ATOM 2111 C C . ARG A 1 279 ? -26.131 -4.512 36.695 1.00 91.25 279 ARG A C 1
ATOM 2113 O O . ARG A 1 279 ? -26.235 -3.401 37.215 1.00 91.25 279 ARG A O 1
ATOM 2120 N N . VAL A 1 280 ? -25.167 -4.833 35.845 1.00 90.69 280 VAL A N 1
ATOM 2121 C CA . VAL A 1 280 ? -24.107 -3.928 35.399 1.00 90.69 280 VAL A CA 1
ATOM 2122 C C . VAL A 1 280 ? -24.300 -3.667 33.911 1.00 90.69 280 VAL A C 1
ATOM 2124 O O . VAL A 1 280 ? -24.364 -4.609 33.123 1.00 90.69 280 VAL A O 1
ATOM 2127 N N . ALA A 1 281 ? -24.417 -2.396 33.535 1.00 87.62 281 ALA A N 1
ATOM 2128 C CA . ALA A 1 281 ? -24.462 -1.942 32.153 1.00 87.62 281 ALA A CA 1
ATOM 2129 C C . ALA A 1 281 ? -23.118 -1.313 31.779 1.00 87.62 281 ALA A C 1
ATOM 2131 O O . ALA A 1 281 ? -22.569 -0.497 32.519 1.00 87.62 281 ALA A O 1
ATOM 2132 N N . VAL A 1 282 ? -22.598 -1.677 30.611 1.00 82.44 282 VAL A N 1
ATOM 2133 C CA . VAL A 1 282 ? -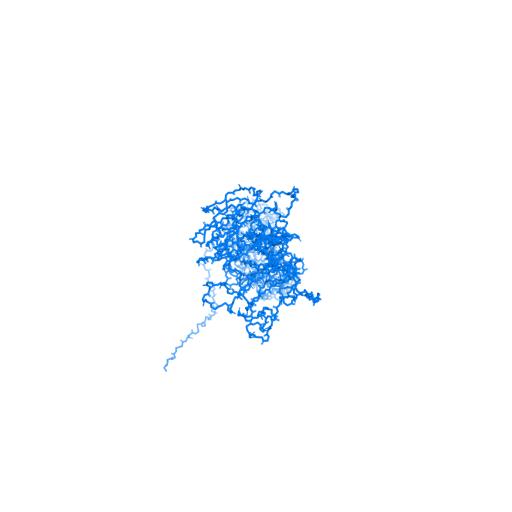21.328 -1.136 30.114 1.00 82.44 282 VAL A CA 1
ATOM 2134 C C . VAL A 1 282 ? -21.595 0.049 29.196 1.00 82.44 282 VAL A C 1
ATOM 2136 O O . VAL A 1 282 ? -22.241 -0.094 28.156 1.00 82.44 282 VAL A O 1
ATOM 2139 N N . LYS A 1 283 ? -21.058 1.218 29.553 1.00 76.50 283 LYS A N 1
ATOM 2140 C CA . LYS A 1 283 ? -20.954 2.361 28.645 1.00 76.50 283 LYS A CA 1
ATOM 2141 C C . LYS A 1 283 ? -19.743 2.136 27.742 1.00 76.50 283 LYS A C 1
ATOM 2143 O O . LYS A 1 283 ? -18.604 2.328 28.165 1.00 76.50 283 LYS A O 1
ATOM 2148 N N . ARG A 1 284 ? -20.003 1.700 26.507 1.00 62.34 284 ARG A N 1
ATOM 2149 C CA . ARG A 1 284 ? -18.965 1.494 25.488 1.00 62.34 284 ARG A CA 1
ATOM 2150 C C . ARG A 1 284 ? -18.408 2.845 25.038 1.00 62.34 284 ARG A C 1
ATOM 2152 O O . ARG A 1 284 ? -19.173 3.772 24.772 1.00 62.34 284 ARG A O 1
ATOM 2159 N N . ILE A 1 285 ? -17.086 2.947 24.953 1.00 56.88 285 ILE A N 1
ATOM 2160 C CA . ILE A 1 285 ? -16.418 4.092 24.328 1.00 56.88 285 ILE A CA 1
ATOM 2161 C C . ILE A 1 285 ? -16.423 3.841 22.807 1.00 56.88 285 ILE A C 1
ATOM 2163 O O . ILE A 1 285 ? -16.090 2.725 22.402 1.00 56.88 285 ILE A O 1
ATOM 2167 N N . PRO A 1 286 ? -16.821 4.808 21.956 1.00 56.38 286 PRO A N 1
ATOM 2168 C CA . PRO A 1 286 ? -16.829 4.620 20.506 1.00 56.38 286 PRO A CA 1
ATOM 2169 C C . PRO A 1 286 ? -15.429 4.285 19.983 1.00 56.38 286 PRO A C 1
ATOM 2171 O O . PRO A 1 286 ? -14.455 4.949 20.326 1.00 56.38 286 PRO A O 1
ATOM 2174 N N . TRP A 1 287 ? -15.331 3.256 19.147 1.00 62.56 287 TRP A N 1
ATOM 2175 C CA . TRP A 1 287 ? -14.075 2.825 18.541 1.00 62.56 287 TRP A CA 1
ATOM 2176 C C . TRP A 1 287 ? -13.740 3.732 17.350 1.00 62.56 287 TRP A C 1
ATOM 2178 O O . TRP A 1 287 ? -14.441 3.697 16.339 1.00 62.56 287 TRP A O 1
ATOM 2188 N N . GLN A 1 288 ? -12.702 4.563 17.471 1.00 72.31 288 GLN A N 1
ATOM 2189 C CA . GLN A 1 288 ? -12.291 5.508 16.428 1.00 72.31 288 GLN A CA 1
ATOM 2190 C C . GLN A 1 288 ? -10.832 5.257 16.033 1.00 72.31 288 GLN A C 1
ATOM 2192 O O . GLN A 1 288 ? -9.918 5.938 16.495 1.00 72.31 288 GLN A O 1
ATOM 2197 N N . ILE A 1 289 ? -10.618 4.255 15.177 1.00 79.19 289 ILE A N 1
ATOM 2198 C CA . ILE A 1 289 ? -9.327 4.004 14.525 1.00 79.19 289 ILE A CA 1
ATOM 2199 C C . ILE A 1 289 ? -9.489 4.234 13.025 1.00 79.19 289 ILE A C 1
ATOM 2201 O O . ILE A 1 289 ? -10.397 3.669 12.413 1.00 79.19 289 ILE A O 1
ATOM 2205 N N . SER A 1 290 ? -8.602 5.030 12.433 1.00 84.94 290 SER A N 1
ATOM 2206 C CA . SER A 1 290 ? -8.467 5.154 10.979 1.00 84.94 290 SER A CA 1
ATOM 2207 C C . SER A 1 290 ? -7.145 4.570 10.511 1.00 84.94 290 SER A C 1
ATOM 2209 O O . SER A 1 290 ? -6.203 4.466 11.289 1.00 84.94 290 SER A O 1
ATOM 2211 N N . GLY A 1 291 ? -7.055 4.247 9.225 1.00 88.75 291 GLY A N 1
ATOM 2212 C CA . GLY A 1 291 ? -5.809 3.802 8.624 1.00 88.75 291 GLY A CA 1
ATOM 2213 C C . GLY A 1 291 ? -5.557 4.434 7.269 1.00 88.75 291 GLY A C 1
ATOM 2214 O O . GLY A 1 291 ? -6.485 4.634 6.479 1.00 88.75 291 GLY A O 1
ATOM 2215 N N . THR A 1 292 ? -4.292 4.724 6.991 1.00 92.56 292 THR A N 1
ATOM 2216 C CA . THR A 1 292 ? -3.824 5.225 5.700 1.00 92.56 292 THR A CA 1
ATOM 2217 C C . THR A 1 292 ? -2.784 4.272 5.122 1.00 92.56 292 THR A C 1
ATOM 2219 O O . THR A 1 292 ? -2.146 3.480 5.817 1.00 92.56 292 THR A O 1
ATOM 2222 N N . SER A 1 293 ? -2.678 4.268 3.800 1.00 96.06 293 SER A N 1
ATOM 2223 C CA . SER A 1 293 ? -1.602 3.596 3.082 1.00 96.06 293 SER A CA 1
ATOM 2224 C C . SER A 1 293 ? -1.141 4.530 1.982 1.00 96.06 293 SER A C 1
ATOM 2226 O O . SER A 1 293 ? -1.971 5.123 1.291 1.00 96.06 293 SER A O 1
ATOM 2228 N N . SER A 1 294 ? 0.166 4.673 1.846 1.00 96.25 294 SER A N 1
ATOM 2229 C CA . SER A 1 294 ? 0.822 5.455 0.807 1.00 96.25 294 SER A CA 1
ATOM 2230 C C . SER A 1 294 ? 1.964 4.646 0.209 1.00 96.25 294 SER A C 1
ATOM 2232 O O . SER A 1 294 ? 2.400 3.645 0.779 1.00 96.25 294 SER A O 1
ATOM 2234 N N . VAL A 1 295 ? 2.418 5.062 -0.964 1.00 97.25 295 VAL A N 1
ATOM 2235 C CA . VAL A 1 295 ? 3.533 4.447 -1.676 1.00 97.25 295 VAL A CA 1
ATOM 2236 C C . VAL A 1 295 ? 4.501 5.533 -2.119 1.00 97.25 295 VAL A C 1
ATOM 2238 O O . VAL A 1 295 ? 4.086 6.668 -2.352 1.00 97.25 295 VAL A O 1
ATOM 2241 N N . ASP A 1 296 ? 5.785 5.199 -2.153 1.00 95.88 296 ASP A N 1
ATOM 2242 C CA . ASP A 1 296 ? 6.881 6.111 -2.477 1.00 95.88 296 ASP A CA 1
ATOM 2243 C C . ASP A 1 296 ? 6.936 6.509 -3.959 1.00 95.88 296 ASP A C 1
ATOM 2245 O O . ASP A 1 296 ? 7.386 7.609 -4.279 1.00 95.88 296 ASP A O 1
ATOM 2249 N N . VAL A 1 297 ? 6.441 5.651 -4.852 1.00 93.31 297 VAL A N 1
ATOM 2250 C CA . VAL A 1 297 ? 6.421 5.877 -6.304 1.00 93.31 297 VAL A CA 1
ATOM 2251 C C . VAL A 1 297 ? 5.045 5.610 -6.907 1.00 93.31 297 VAL A C 1
ATOM 2253 O O . VAL A 1 297 ? 4.274 4.806 -6.398 1.00 93.31 297 VAL A O 1
ATOM 2256 N N . THR A 1 298 ? 4.722 6.263 -8.024 1.00 92.25 298 THR A N 1
ATOM 2257 C CA . THR A 1 298 ? 3.486 6.008 -8.791 1.00 92.25 298 THR A CA 1
ATOM 2258 C C . THR A 1 298 ? 3.690 4.995 -9.919 1.00 92.25 298 THR A C 1
ATOM 2260 O O . THR A 1 298 ? 2.743 4.317 -10.321 1.00 92.25 298 THR A O 1
ATOM 2263 N N . THR A 1 299 ? 4.929 4.848 -10.391 1.00 91.31 299 THR A N 1
ATOM 2264 C CA . THR A 1 299 ? 5.342 3.900 -11.432 1.00 91.31 299 THR A CA 1
ATOM 2265 C C . THR A 1 299 ? 6.668 3.243 -11.060 1.00 91.31 299 THR A C 1
ATOM 2267 O O . THR A 1 299 ? 7.530 3.912 -10.491 1.00 91.31 299 THR A O 1
ATOM 2270 N N . ALA A 1 300 ? 6.861 1.975 -11.422 1.00 90.12 300 ALA A N 1
ATOM 2271 C CA . ALA A 1 300 ? 8.111 1.241 -11.202 1.00 90.12 300 ALA A CA 1
ATOM 2272 C C . ALA A 1 300 ? 8.400 0.253 -12.342 1.00 90.12 300 ALA A C 1
ATOM 2274 O O . ALA A 1 300 ? 7.512 -0.082 -13.120 1.00 90.12 300 ALA A O 1
ATOM 2275 N N . GLN A 1 301 ? 9.636 -0.227 -12.433 1.00 86.50 301 GLN A N 1
ATOM 2276 C CA . GLN A 1 301 ? 10.087 -1.257 -13.375 1.00 86.50 301 GLN A CA 1
ATOM 2277 C C . GLN A 1 301 ? 10.468 -2.548 -12.628 1.00 86.50 301 GLN A C 1
ATOM 2279 O O . GLN A 1 301 ? 10.674 -2.515 -11.411 1.00 86.50 301 GLN A O 1
ATOM 2284 N N . PRO A 1 302 ? 10.595 -3.690 -13.329 1.00 83.94 302 PRO A N 1
ATOM 2285 C CA . PRO A 1 302 ? 11.210 -4.891 -12.771 1.00 83.94 302 PRO A CA 1
ATOM 2286 C C . PRO A 1 302 ? 12.552 -4.602 -12.083 1.00 83.94 302 PRO A C 1
ATOM 2288 O O . PRO A 1 302 ? 13.305 -3.728 -12.514 1.00 83.94 302 PRO A O 1
ATOM 2291 N N . ASP A 1 303 ? 12.837 -5.339 -11.009 1.00 81.38 303 ASP A N 1
ATOM 2292 C CA . ASP A 1 303 ? 14.018 -5.193 -10.144 1.00 81.38 303 ASP A CA 1
ATOM 2293 C C . ASP A 1 303 ? 14.108 -3.870 -9.335 1.00 81.38 303 ASP A C 1
ATOM 2295 O O . ASP A 1 303 ? 15.047 -3.704 -8.553 1.00 81.38 303 ASP A O 1
ATOM 2299 N N . GLN A 1 304 ? 13.147 -2.940 -9.446 1.00 83.44 304 GLN A N 1
ATOM 2300 C CA . GLN A 1 304 ? 13.103 -1.731 -8.605 1.00 83.44 304 GLN A CA 1
ATOM 2301 C C . GLN A 1 304 ? 12.370 -1.985 -7.282 1.00 83.44 304 GLN A C 1
ATOM 2303 O O . GLN A 1 304 ? 11.252 -2.488 -7.264 1.00 83.44 304 GLN A O 1
ATOM 2308 N N . LEU A 1 305 ? 12.978 -1.608 -6.157 1.00 93.25 305 LEU A N 1
ATOM 2309 C CA . LEU A 1 305 ? 12.352 -1.749 -4.843 1.00 93.25 305 LEU A CA 1
ATOM 2310 C C . LEU A 1 305 ? 11.251 -0.693 -4.658 1.00 93.25 305 LEU A C 1
ATOM 2312 O O . LEU A 1 305 ? 11.540 0.499 -4.710 1.00 93.25 305 LEU A O 1
ATOM 2316 N N . ILE A 1 306 ? 10.018 -1.132 -4.400 1.00 96.19 306 ILE A N 1
ATOM 2317 C CA . ILE A 1 306 ? 8.882 -0.262 -4.065 1.00 96.19 306 ILE A CA 1
ATOM 2318 C C . ILE A 1 306 ? 8.621 -0.339 -2.561 1.00 96.19 306 ILE A C 1
ATOM 2320 O O . ILE A 1 306 ? 8.631 -1.439 -1.999 1.00 96.19 306 ILE A O 1
ATOM 2324 N N . THR A 1 307 ? 8.331 0.797 -1.921 1.00 96.56 307 THR A N 1
ATOM 2325 C CA . THR A 1 307 ? 8.051 0.872 -0.482 1.00 96.56 307 THR A CA 1
ATOM 2326 C C . THR A 1 307 ? 6.667 1.449 -0.204 1.00 96.56 307 THR A C 1
ATOM 2328 O O . THR A 1 307 ? 6.383 2.612 -0.492 1.00 96.56 307 THR A O 1
ATOM 2331 N N . TRP A 1 308 ? 5.817 0.672 0.468 1.00 97.00 308 TRP A N 1
ATOM 2332 C CA . TRP A 1 308 ? 4.563 1.175 1.022 1.00 97.00 308 TRP A CA 1
ATOM 2333 C C . TRP A 1 308 ? 4.745 1.560 2.480 1.00 97.00 308 TRP A C 1
ATOM 2335 O O . TRP A 1 308 ? 5.475 0.923 3.239 1.00 97.00 308 TRP A O 1
ATOM 2345 N N . THR A 1 309 ? 4.049 2.618 2.875 1.00 95.56 309 THR A N 1
ATOM 2346 C CA . THR A 1 309 ? 3.946 3.062 4.259 1.00 95.56 309 THR A CA 1
ATOM 2347 C C . THR A 1 309 ? 2.497 2.945 4.699 1.00 95.56 309 THR A C 1
ATOM 2349 O O . THR A 1 309 ? 1.596 3.478 4.052 1.00 95.56 309 THR A O 1
ATOM 2352 N N . HIS A 1 310 ? 2.277 2.250 5.808 1.00 93.88 310 HIS A N 1
ATOM 2353 C CA . HIS A 1 310 ? 0.962 2.051 6.398 1.00 93.88 310 HIS A CA 1
ATOM 2354 C C . HIS A 1 310 ? 0.917 2.693 7.774 1.00 93.88 310 HIS A C 1
ATOM 2356 O O . HIS A 1 310 ? 1.883 2.610 8.535 1.00 93.88 310 HIS A O 1
ATOM 2362 N N . GLU A 1 311 ? -0.214 3.303 8.098 1.00 90.25 311 GLU A N 1
ATOM 2363 C CA . GLU A 1 311 ? -0.416 3.978 9.370 1.00 90.25 311 GLU A CA 1
ATOM 2364 C C . GLU A 1 311 ? -1.788 3.631 9.941 1.00 90.25 311 GLU A C 1
ATOM 2366 O O . GLU A 1 311 ? -2.778 3.630 9.210 1.00 90.25 311 GLU A O 1
ATOM 2371 N N . LEU A 1 312 ? -1.850 3.347 11.243 1.00 87.75 312 LEU A N 1
ATOM 2372 C CA . LEU A 1 312 ? -3.094 3.254 12.009 1.00 87.75 312 LEU A CA 1
ATOM 2373 C C . LEU A 1 312 ? -3.126 4.342 13.072 1.00 87.75 312 LEU A C 1
ATOM 2375 O O . LEU A 1 312 ? -2.293 4.344 13.973 1.00 87.75 312 LEU A O 1
ATOM 2379 N N . THR A 1 313 ? -4.121 5.215 12.989 1.00 81.69 313 THR A N 1
ATOM 2380 C CA . THR A 1 313 ? -4.314 6.390 13.839 1.00 81.69 313 THR A CA 1
ATOM 2381 C C . THR A 1 313 ? -5.452 6.138 14.815 1.00 81.69 313 THR A C 1
ATOM 2383 O O . THR A 1 313 ? -6.553 5.754 14.412 1.00 81.69 313 THR A O 1
ATOM 2386 N N . LYS A 1 314 ? -5.206 6.386 16.099 1.00 76.19 314 LYS A N 1
ATOM 2387 C CA . LYS A 1 314 ? -6.224 6.341 17.152 1.00 76.19 314 LYS A CA 1
ATOM 2388 C C . LYS A 1 314 ? -6.733 7.759 17.419 1.00 76.19 314 LYS A C 1
ATOM 2390 O O . LYS A 1 314 ? -5.919 8.662 17.583 1.00 76.19 314 LYS A O 1
ATOM 2395 N N . HIS A 1 315 ? -8.053 7.941 17.498 1.00 72.69 315 HIS A N 1
ATOM 2396 C CA . HIS A 1 315 ? -8.682 9.258 17.703 1.00 72.69 315 HIS A CA 1
ATOM 2397 C C . HIS A 1 315 ? -9.257 9.473 19.112 1.00 72.69 315 HIS A C 1
ATOM 2399 O O . HIS A 1 315 ? -9.637 10.592 19.446 1.00 72.69 315 HIS A O 1
ATOM 2405 N N . ASP A 1 316 ? -9.322 8.436 19.957 1.00 65.06 316 ASP A N 1
ATOM 2406 C CA . ASP A 1 316 ? -9.774 8.540 21.351 1.00 65.06 316 ASP A CA 1
ATOM 2407 C C . ASP A 1 316 ? -8.615 8.743 22.352 1.00 65.06 316 ASP A C 1
ATOM 2409 O O . ASP A 1 316 ? -7.537 8.162 22.225 1.00 65.06 316 ASP A O 1
ATOM 2413 N N . VAL A 1 317 ? -8.851 9.547 23.396 1.00 55.47 317 VAL A N 1
ATOM 2414 C CA . VAL A 1 317 ? -7.877 9.837 24.469 1.00 55.47 317 VAL A CA 1
ATOM 2415 C C . VAL A 1 317 ? -7.956 8.764 25.567 1.00 55.47 317 VAL A C 1
ATOM 2417 O O . VAL A 1 317 ? -9.054 8.408 25.997 1.00 55.47 317 VAL A O 1
ATOM 2420 N N . GLY A 1 318 ? -6.812 8.258 26.047 1.00 57.19 318 GLY A N 1
ATOM 2421 C CA . GLY A 1 318 ? -6.722 7.279 27.144 1.00 57.19 318 GLY A CA 1
ATOM 2422 C C . GLY A 1 318 ? -6.037 5.963 26.758 1.00 57.19 318 GLY A C 1
ATOM 2423 O O . GLY A 1 318 ? -5.427 5.866 25.702 1.00 57.19 318 GLY A O 1
ATOM 2424 N N . THR A 1 319 ? -6.156 4.939 27.610 1.00 56.84 319 THR A N 1
ATOM 2425 C CA . THR A 1 319 ? -5.376 3.680 27.629 1.00 56.84 319 THR A CA 1
ATOM 2426 C C . THR A 1 319 ? -5.086 3.072 26.237 1.00 56.84 319 THR A C 1
ATOM 2428 O O . THR A 1 319 ? -5.961 3.101 25.360 1.00 56.84 319 THR A O 1
ATOM 2431 N N . PRO A 1 320 ? -3.887 2.488 26.015 1.00 59.94 320 PRO A N 1
ATOM 2432 C CA . PRO A 1 320 ? -3.547 1.816 24.762 1.00 59.94 320 PRO A CA 1
ATOM 2433 C C . PRO A 1 320 ? -4.604 0.794 24.333 1.00 59.94 320 PRO A C 1
ATOM 2435 O O . PRO A 1 320 ? -5.183 0.088 25.163 1.00 59.94 320 PRO A O 1
ATOM 2438 N N . ARG A 1 321 ? -4.866 0.714 23.025 1.00 70.12 321 ARG A N 1
ATOM 2439 C CA . ARG A 1 321 ? -5.847 -0.221 22.456 1.00 70.12 321 ARG A CA 1
ATOM 2440 C C . ARG A 1 321 ? -5.121 -1.378 21.782 1.00 70.12 321 ARG A C 1
ATOM 2442 O O . ARG A 1 321 ? -4.232 -1.158 20.962 1.00 70.12 321 ARG A O 1
ATOM 2449 N N . ASN A 1 322 ? -5.561 -2.595 22.089 1.00 75.62 322 ASN A N 1
ATOM 2450 C CA . ASN A 1 322 ? -5.143 -3.792 21.368 1.00 75.62 322 ASN A CA 1
ATOM 2451 C C . ASN A 1 322 ? -5.939 -3.893 20.061 1.00 75.62 322 ASN A C 1
ATOM 2453 O O . ASN A 1 322 ? -7.173 -3.967 20.073 1.00 75.62 322 ASN A O 1
ATOM 2457 N N . VAL A 1 323 ? -5.226 -3.907 18.942 1.00 79.12 323 VAL A N 1
ATOM 2458 C CA . VAL A 1 323 ? -5.761 -3.953 17.580 1.00 79.12 323 VAL A CA 1
ATOM 2459 C C . VAL A 1 323 ? -5.170 -5.165 16.878 1.00 79.12 323 VAL A C 1
ATOM 2461 O O . VAL A 1 323 ? -4.010 -5.499 17.084 1.00 79.12 323 VAL A O 1
ATOM 2464 N N . LYS A 1 324 ? -5.956 -5.830 16.040 1.00 84.06 324 LYS A N 1
ATOM 2465 C CA . LYS A 1 324 ? -5.441 -6.800 15.076 1.00 84.06 324 LYS A CA 1
ATOM 2466 C C . LYS A 1 324 ? -5.298 -6.102 13.736 1.00 84.06 324 LYS A C 1
ATOM 2468 O O . LYS A 1 324 ? -6.265 -5.492 13.285 1.00 84.06 324 LYS A O 1
ATOM 2473 N N . ALA A 1 325 ? -4.134 -6.193 13.106 1.00 87.69 325 ALA A N 1
ATOM 2474 C CA . ALA A 1 325 ? -3.869 -5.588 11.804 1.00 87.69 325 ALA A CA 1
ATOM 2475 C C . ALA A 1 325 ? -3.244 -6.590 10.823 1.00 87.69 325 ALA A C 1
ATOM 2477 O O . ALA A 1 325 ? -2.643 -7.583 11.234 1.00 87.69 325 ALA A O 1
ATOM 2478 N N . ALA A 1 326 ? -3.428 -6.332 9.531 1.00 89.38 326 ALA A N 1
ATOM 2479 C CA . ALA A 1 326 ? -2.847 -7.101 8.436 1.00 89.38 326 ALA A CA 1
ATOM 2480 C C . ALA A 1 326 ? -2.639 -6.194 7.218 1.00 89.38 326 ALA A C 1
ATOM 2482 O O . ALA A 1 326 ? -3.393 -5.235 7.020 1.00 89.38 326 ALA A O 1
ATOM 2483 N N . VAL A 1 327 ? -1.648 -6.509 6.387 1.00 92.69 327 VAL A N 1
ATOM 2484 C CA . VAL A 1 327 ? -1.476 -5.870 5.075 1.00 92.69 327 VAL A CA 1
ATOM 2485 C C . VAL A 1 327 ? -1.955 -6.812 3.985 1.00 92.69 327 VAL A C 1
ATOM 2487 O O . VAL A 1 327 ? -1.664 -8.006 4.013 1.00 92.69 327 VAL A O 1
ATOM 2490 N N . TYR A 1 328 ? -2.673 -6.258 3.015 1.00 93.44 328 TYR A N 1
ATOM 2491 C CA . TYR A 1 328 ? -3.120 -6.975 1.832 1.00 93.44 328 TYR A CA 1
ATOM 2492 C C . TYR A 1 328 ? -2.481 -6.373 0.588 1.00 93.44 328 TYR A C 1
ATOM 2494 O O . TYR A 1 328 ? -2.406 -5.150 0.468 1.00 93.44 328 TYR A O 1
ATOM 2502 N N . MET A 1 329 ? -2.083 -7.231 -0.343 1.00 94.81 329 MET A N 1
ATOM 2503 C CA . MET A 1 329 ? -1.541 -6.892 -1.649 1.00 94.81 329 MET A CA 1
ATOM 2504 C C . MET A 1 329 ? -2.448 -7.452 -2.752 1.00 94.81 329 MET A C 1
ATOM 2506 O O . MET A 1 329 ? -2.970 -8.558 -2.642 1.00 94.81 329 MET A O 1
ATOM 2510 N N . SER A 1 330 ? -2.633 -6.694 -3.827 1.00 95.00 330 SER A N 1
ATOM 2511 C CA . SER A 1 330 ? -3.270 -7.151 -5.063 1.00 95.00 330 SER A CA 1
ATOM 2512 C C . SER A 1 330 ? -2.354 -6.849 -6.243 1.00 95.00 330 SER A C 1
ATOM 2514 O O . SER A 1 330 ? -1.762 -5.773 -6.312 1.00 95.00 330 SER A O 1
ATOM 2516 N N . LYS A 1 331 ? -2.254 -7.795 -7.181 1.00 92.56 331 LYS A N 1
ATOM 2517 C CA . LYS A 1 331 ? -1.501 -7.671 -8.440 1.00 92.56 331 LYS A CA 1
ATOM 2518 C C . LYS A 1 331 ? -2.453 -7.650 -9.642 1.00 92.56 331 LYS A C 1
ATOM 2520 O O . LYS A 1 331 ? -2.328 -8.463 -10.553 1.00 92.56 331 LYS A O 1
ATOM 2525 N N . GLY A 1 332 ? -3.457 -6.772 -9.609 1.00 77.31 332 GLY A N 1
ATOM 2526 C CA . GLY A 1 332 ? -4.502 -6.686 -10.642 1.00 77.31 332 GLY A CA 1
ATOM 2527 C C . GLY A 1 332 ? -5.613 -7.741 -10.529 1.00 77.31 332 GLY A C 1
ATOM 2528 O O . GLY A 1 332 ? -6.381 -7.916 -11.470 1.00 77.31 332 GLY A O 1
ATOM 2529 N N . GLY A 1 333 ? -5.704 -8.436 -9.391 1.00 80.62 333 GLY A N 1
ATOM 2530 C CA . GLY A 1 333 ? -6.692 -9.486 -9.123 1.00 80.62 333 GLY A CA 1
ATOM 2531 C C . GLY A 1 333 ? -7.206 -9.446 -7.682 1.00 80.62 333 GLY A C 1
ATOM 2532 O O . GLY A 1 333 ? -7.366 -8.370 -7.098 1.00 80.62 333 GLY A O 1
ATOM 2533 N N . GLY A 1 334 ? -7.455 -10.622 -7.099 1.00 88.00 334 GLY A N 1
ATOM 2534 C CA . GLY A 1 334 ? -7.853 -10.762 -5.696 1.00 88.00 334 GLY A CA 1
ATOM 2535 C C . GLY A 1 334 ? -6.862 -10.128 -4.711 1.00 88.00 334 GLY A C 1
ATOM 2536 O O . GLY A 1 334 ? -5.726 -9.801 -5.056 1.00 88.00 334 GLY A O 1
ATOM 2537 N N . TRP A 1 335 ? -7.319 -9.925 -3.477 1.00 92.12 335 TRP A N 1
ATOM 2538 C CA . TRP A 1 335 ? -6.477 -9.432 -2.392 1.00 92.12 335 TRP A CA 1
ATOM 2539 C C . TRP A 1 335 ? -5.895 -10.609 -1.625 1.00 92.12 335 TRP A C 1
ATOM 2541 O O . TRP A 1 335 ? -6.635 -11.368 -1.003 1.00 92.12 335 TRP A O 1
ATOM 2551 N N . GLU A 1 336 ? -4.577 -10.714 -1.640 1.00 91.38 336 GLU A N 1
ATOM 2552 C CA . GLU A 1 336 ? -3.819 -11.678 -0.855 1.00 91.38 336 GLU A CA 1
ATOM 2553 C C . GLU A 1 336 ? -3.206 -10.974 0.346 1.00 91.38 336 GLU A C 1
ATOM 2555 O O . GLU A 1 336 ? -2.915 -9.778 0.318 1.00 91.38 336 GLU A O 1
ATOM 2560 N N . LYS A 1 337 ? -3.038 -11.704 1.436 1.00 87.81 337 LYS A N 1
ATOM 2561 C CA . LYS A 1 337 ? -2.458 -11.165 2.657 1.00 87.81 337 LYS A CA 1
ATOM 2562 C C . LYS A 1 337 ? -0.941 -11.324 2.632 1.00 87.81 337 LYS A C 1
ATOM 2564 O O . LYS A 1 337 ? -0.437 -12.330 2.148 1.00 87.81 337 LYS A O 1
ATOM 2569 N N . LEU A 1 338 ? -0.222 -10.339 3.164 1.00 87.06 338 LEU A N 1
ATOM 2570 C CA . LEU A 1 338 ? 1.224 -10.421 3.351 1.00 87.06 338 LEU A CA 1
ATOM 2571 C C . LEU A 1 338 ? 1.537 -11.018 4.724 1.00 87.06 338 LEU A C 1
ATOM 2573 O O . LEU A 1 338 ? 1.230 -10.415 5.756 1.00 87.06 338 LEU A O 1
ATOM 2577 N N . ASP A 1 339 ? 2.170 -12.187 4.732 1.00 80.50 339 ASP A N 1
ATOM 2578 C CA . ASP A 1 339 ? 2.569 -12.856 5.965 1.00 80.50 339 ASP A CA 1
ATOM 2579 C C . ASP A 1 339 ? 3.591 -12.033 6.760 1.00 80.50 339 ASP A C 1
ATOM 2581 O O . ASP A 1 339 ? 4.409 -11.287 6.214 1.00 80.50 339 ASP A O 1
ATOM 2585 N N . GLY A 1 340 ? 3.511 -12.140 8.089 1.00 72.56 340 GLY A N 1
ATOM 2586 C CA . GLY A 1 340 ? 4.420 -11.452 9.011 1.00 72.56 340 GLY A CA 1
ATOM 2587 C C . GLY A 1 340 ? 4.244 -9.931 9.098 1.00 72.56 340 GLY A C 1
ATOM 2588 O O . GLY A 1 340 ? 5.014 -9.291 9.809 1.00 72.56 340 GLY A O 1
ATOM 2589 N N . ASN A 1 341 ? 3.251 -9.350 8.409 1.00 79.94 341 ASN A N 1
ATOM 2590 C CA . ASN A 1 341 ? 3.029 -7.907 8.359 1.00 79.94 341 ASN A CA 1
ATOM 2591 C C . ASN A 1 341 ? 1.634 -7.499 8.862 1.00 79.94 341 ASN A C 1
ATOM 2593 O O . ASN A 1 341 ? 0.628 -8.042 8.394 1.00 79.94 341 ASN A O 1
ATOM 2597 N N . PRO A 1 342 ? 1.530 -6.478 9.736 1.00 82.25 342 PRO A N 1
ATOM 2598 C CA . PRO A 1 342 ? 2.611 -5.693 10.354 1.00 82.25 342 PRO A CA 1
ATOM 2599 C C . PRO A 1 342 ? 3.499 -6.509 11.313 1.00 82.25 342 PRO A C 1
ATOM 2601 O O . PRO A 1 342 ? 3.087 -7.595 11.725 1.00 82.25 342 PRO A O 1
ATOM 2604 N N . PRO A 1 343 ? 4.689 -5.993 11.688 1.00 77.81 343 PRO A N 1
ATOM 2605 C CA . PRO A 1 343 ? 5.559 -6.639 12.669 1.00 77.81 343 PRO A CA 1
ATOM 2606 C C . PRO A 1 343 ? 4.913 -6.652 14.065 1.00 77.81 343 PRO A C 1
ATOM 2608 O O . PRO A 1 343 ? 4.455 -5.621 14.556 1.00 77.81 343 PRO A O 1
ATOM 2611 N N . GLY A 1 344 ? 4.873 -7.815 14.723 1.00 74.62 344 GLY A N 1
ATOM 2612 C CA . GLY A 1 344 ? 4.288 -7.973 16.060 1.00 74.62 344 GLY A CA 1
ATOM 2613 C C . GLY A 1 344 ? 3.975 -9.428 16.428 1.00 74.62 344 GLY A C 1
ATOM 2614 O O . GLY A 1 344 ? 4.386 -10.357 15.735 1.00 74.62 344 GLY A O 1
ATOM 2615 N N . GLU A 1 345 ? 3.240 -9.629 17.527 1.00 75.75 345 GLU A N 1
ATOM 2616 C CA . GLU A 1 345 ? 2.818 -10.963 17.976 1.00 75.75 345 GLU A CA 1
ATOM 2617 C C . GLU A 1 345 ? 1.711 -11.504 17.060 1.00 75.75 345 GLU A C 1
ATOM 2619 O O . GLU A 1 345 ? 0.631 -10.918 16.943 1.00 75.75 345 GLU A O 1
ATOM 2624 N N . GLN A 1 346 ? 1.973 -12.643 16.423 1.00 68.50 346 GLN A N 1
ATOM 2625 C CA . GLN A 1 346 ? 0.999 -13.343 15.590 1.00 68.50 346 GLN A CA 1
ATOM 2626 C C . GLN A 1 346 ? -0.139 -13.919 16.443 1.00 68.50 346 GLN A C 1
ATOM 2628 O O . GLN A 1 346 ? 0.093 -14.653 17.405 1.00 68.50 346 GLN A O 1
ATOM 2633 N N . ASP A 1 347 ? -1.389 -13.627 16.079 1.00 67.81 347 ASP A N 1
ATOM 2634 C CA . ASP A 1 347 ? -2.544 -14.302 16.663 1.00 67.81 347 ASP A CA 1
ATOM 2635 C C . ASP A 1 347 ? -2.715 -15.690 16.036 1.00 67.81 347 ASP A C 1
ATOM 2637 O O . ASP A 1 347 ? -3.270 -15.835 14.945 1.00 67.81 347 ASP A O 1
ATOM 2641 N N . THR A 1 348 ? -2.285 -16.721 16.763 1.00 57.97 348 THR A N 1
ATOM 2642 C CA . THR A 1 348 ? -2.319 -18.127 16.325 1.00 57.97 348 THR A CA 1
ATOM 2643 C C . THR A 1 348 ? -3.720 -18.666 16.024 1.00 57.97 348 THR A C 1
ATOM 2645 O O . THR A 1 348 ? -3.838 -19.746 15.454 1.00 57.97 348 THR A O 1
ATOM 2648 N N . ARG A 1 349 ? -4.792 -17.942 16.383 1.00 57.84 349 ARG A N 1
ATOM 2649 C CA . ARG A 1 349 ? -6.184 -18.347 16.114 1.00 57.84 349 ARG A CA 1
ATOM 2650 C C . ARG A 1 349 ? -6.852 -17.606 14.961 1.00 57.84 349 ARG A C 1
ATOM 2652 O O . ARG A 1 349 ? -7.935 -18.012 14.554 1.00 57.84 349 ARG A O 1
ATOM 2659 N N . ALA A 1 350 ? -6.273 -16.505 14.487 1.00 57.09 350 ALA A N 1
ATOM 2660 C CA . ALA A 1 350 ? -6.919 -15.645 13.495 1.00 57.09 350 ALA A CA 1
ATOM 2661 C C . ALA A 1 350 ? -5.994 -15.219 12.353 1.00 57.09 350 ALA A C 1
ATOM 2663 O O . ALA A 1 350 ? -6.478 -14.606 11.414 1.00 57.09 350 ALA A O 1
ATOM 2664 N N . GLU A 1 351 ? -4.695 -15.517 12.418 1.00 63.44 351 GLU A N 1
ATOM 2665 C CA . GLU A 1 351 ? -3.670 -15.111 11.449 1.00 63.44 351 GLU A CA 1
ATOM 2666 C C . GLU A 1 351 ? -3.395 -13.588 11.386 1.00 63.44 351 GLU A C 1
ATOM 2668 O O . GLU A 1 351 ? -2.554 -13.153 10.610 1.00 63.44 351 GLU A O 1
ATOM 2673 N N . TRP A 1 352 ? -4.060 -12.728 12.161 1.00 74.69 352 TRP A N 1
ATOM 2674 C CA . TRP A 1 352 ? -3.755 -11.284 12.200 1.00 74.69 352 TRP A CA 1
ATOM 2675 C C . TRP A 1 352 ? -2.637 -10.972 13.206 1.00 74.69 352 TRP A C 1
ATOM 2677 O O . TRP A 1 352 ? -2.504 -11.663 14.216 1.00 74.69 352 TRP A O 1
ATOM 2687 N N . THR A 1 353 ? -1.884 -9.888 13.000 1.00 76.88 353 THR A N 1
ATOM 2688 C CA . THR A 1 353 ? -0.884 -9.438 13.981 1.00 76.88 353 THR A CA 1
ATOM 2689 C C . THR A 1 353 ? -1.546 -8.591 15.062 1.00 76.88 353 THR A C 1
ATOM 2691 O O . THR A 1 353 ? -2.244 -7.621 14.754 1.00 76.88 353 THR A O 1
ATOM 2694 N N . LYS A 1 354 ? -1.306 -8.914 16.338 1.00 76.06 354 LYS A N 1
ATOM 2695 C CA . LYS A 1 354 ? -1.690 -8.055 17.463 1.00 76.06 354 LYS A CA 1
ATOM 2696 C C . LYS A 1 354 ? -0.729 -6.874 17.572 1.00 76.06 354 LYS A C 1
ATOM 2698 O O . LYS A 1 354 ? 0.480 -7.046 17.706 1.00 76.06 354 LYS A O 1
ATOM 2703 N N . LEU A 1 355 ? -1.297 -5.678 17.583 1.00 74.94 355 LEU A N 1
ATOM 2704 C CA . LEU A 1 355 ? -0.617 -4.410 17.785 1.00 74.94 355 LEU A CA 1
ATOM 2705 C C . LEU A 1 355 ? -1.208 -3.685 18.991 1.00 74.94 355 LEU A C 1
ATOM 2707 O O . LEU A 1 355 ? -2.418 -3.715 19.225 1.00 74.94 355 LEU A O 1
ATOM 2711 N N . VAL A 1 356 ? -0.352 -2.978 19.720 1.00 71.69 356 VAL A N 1
ATOM 2712 C CA . VAL A 1 356 ? -0.764 -2.018 20.744 1.00 71.69 356 VAL A CA 1
ATOM 2713 C C . VAL A 1 356 ? -0.560 -0.629 20.159 1.00 71.69 356 VAL A C 1
ATOM 2715 O O . VAL A 1 356 ? 0.578 -0.252 19.890 1.00 71.69 356 VAL A O 1
ATOM 2718 N N . VAL A 1 357 ? -1.638 0.130 19.950 1.00 67.12 357 VAL A N 1
ATOM 2719 C CA . VAL A 1 357 ? -1.519 1.536 19.528 1.00 67.12 357 VAL A CA 1
ATOM 2720 C C . VAL A 1 357 ? -1.243 2.378 20.785 1.00 67.12 357 VAL A C 1
ATOM 2722 O O . VAL A 1 357 ? -2.135 2.445 21.643 1.00 67.12 357 VAL A O 1
ATOM 2725 N N . PRO A 1 358 ? -0.025 2.941 20.958 1.00 61.06 358 PRO A N 1
ATOM 2726 C CA . PRO A 1 358 ? 0.392 3.596 22.201 1.00 61.06 358 PRO A CA 1
ATOM 2727 C C . PRO A 1 358 ? -0.346 4.911 22.462 1.00 61.06 358 PRO A C 1
ATOM 2729 O O . PRO A 1 358 ? -0.908 5.518 21.553 1.00 61.06 358 PRO A O 1
ATOM 2732 N N . ASP A 1 359 ? -0.290 5.376 23.709 1.00 54.44 359 ASP A N 1
ATOM 2733 C CA . ASP A 1 359 ? -0.747 6.717 24.079 1.00 54.44 359 ASP A CA 1
ATOM 2734 C C . ASP A 1 359 ? 0.326 7.768 23.715 1.00 54.44 359 ASP A C 1
ATOM 2736 O O . ASP A 1 359 ? 1.525 7.481 23.740 1.00 54.44 359 ASP A O 1
ATOM 2740 N N . GLY A 1 360 ? -0.082 8.988 23.357 1.00 49.59 360 GLY A N 1
ATOM 2741 C CA . GLY A 1 360 ? 0.837 10.126 23.163 1.00 49.59 360 GLY A CA 1
ATOM 2742 C C . GLY A 1 360 ? 1.625 10.196 21.840 1.00 49.59 360 GLY A C 1
ATOM 2743 O O . GLY A 1 360 ? 2.278 11.206 21.581 1.00 49.59 360 GLY A O 1
ATOM 2744 N N . ARG A 1 361 ? 1.526 9.196 20.956 1.00 52.03 361 ARG A N 1
ATOM 2745 C CA . ARG A 1 361 ? 1.832 9.330 19.519 1.00 52.03 361 ARG A CA 1
ATOM 2746 C C . ARG A 1 361 ? 0.648 8.762 18.768 1.00 52.03 361 ARG A C 1
ATOM 2748 O O . ARG A 1 361 ? 0.418 7.562 18.820 1.00 52.03 361 ARG A O 1
ATOM 2755 N N . MET A 1 362 ? -0.133 9.625 18.128 1.00 56.81 362 MET A N 1
ATOM 2756 C CA . MET A 1 362 ? -1.452 9.282 17.589 1.00 56.81 362 MET A CA 1
ATOM 2757 C C . MET A 1 362 ? -1.421 8.292 16.408 1.00 56.81 362 MET A C 1
ATOM 2759 O O . MET A 1 362 ? -2.376 8.267 15.650 1.00 56.81 362 MET A O 1
ATOM 2763 N N . PHE A 1 363 ? -0.374 7.482 16.210 1.00 66.69 363 PHE A N 1
ATOM 2764 C CA . PHE A 1 363 ? -0.347 6.460 15.170 1.00 66.69 363 PHE A CA 1
ATOM 2765 C C . PHE A 1 363 ? 0.703 5.351 15.376 1.00 66.69 363 PHE A C 1
ATOM 2767 O O . PHE A 1 363 ? 1.754 5.566 15.978 1.00 66.69 363 PHE A O 1
ATOM 2774 N N . TYR A 1 364 ? 0.428 4.160 14.831 1.00 80.50 364 TYR A N 1
ATOM 2775 C CA . TYR A 1 364 ? 1.398 3.079 14.614 1.00 80.50 364 TYR A CA 1
ATOM 2776 C C . TYR A 1 364 ? 1.725 3.003 13.118 1.00 80.50 364 TYR A C 1
ATOM 2778 O O . TYR A 1 364 ? 0.812 2.847 12.307 1.00 80.50 364 TYR A O 1
ATOM 2786 N N . GLN A 1 365 ? 3.007 3.106 12.759 1.00 87.88 365 GLN A N 1
ATOM 2787 C CA . GLN A 1 365 ? 3.475 3.123 11.371 1.00 87.88 365 GLN A CA 1
ATOM 2788 C C . GLN A 1 365 ? 4.418 1.955 11.096 1.00 87.88 365 GLN A C 1
ATOM 2790 O O . GLN A 1 365 ? 5.302 1.656 11.898 1.00 87.88 365 GLN A O 1
ATOM 2795 N N . TRP A 1 366 ? 4.261 1.328 9.936 1.00 91.19 366 TRP A N 1
ATOM 2796 C CA . TRP A 1 366 ? 5.176 0.304 9.443 1.00 91.19 366 TRP A CA 1
ATOM 2797 C C . TRP A 1 366 ? 5.307 0.398 7.926 1.00 91.19 366 TRP A C 1
ATOM 2799 O O . TRP A 1 366 ? 4.525 1.075 7.252 1.00 91.19 366 TRP A O 1
ATOM 2809 N N . ARG A 1 367 ? 6.326 -0.274 7.393 1.00 93.69 367 ARG A N 1
ATOM 2810 C CA . ARG A 1 367 ? 6.609 -0.309 5.961 1.00 93.69 367 ARG A CA 1
ATOM 2811 C C . ARG A 1 367 ? 6.631 -1.736 5.456 1.00 93.69 367 ARG A C 1
ATOM 2813 O O . ARG A 1 367 ? 7.038 -2.643 6.177 1.00 93.69 367 ARG A O 1
ATOM 2820 N N . THR A 1 368 ? 6.229 -1.899 4.211 1.00 94.62 368 THR A N 1
ATOM 2821 C CA . THR A 1 368 ? 6.362 -3.135 3.443 1.00 94.62 368 THR A CA 1
ATOM 2822 C C . THR A 1 368 ? 7.085 -2.810 2.146 1.00 94.62 368 THR A C 1
ATOM 2824 O O . THR A 1 368 ? 7.035 -1.679 1.654 1.00 94.62 368 THR A O 1
ATOM 2827 N N . THR A 1 369 ? 7.776 -3.798 1.592 1.00 94.50 369 THR A N 1
ATOM 2828 C CA . THR A 1 369 ? 8.488 -3.646 0.327 1.00 94.50 369 THR A CA 1
ATOM 2829 C C . THR A 1 369 ? 8.099 -4.737 -0.654 1.00 94.50 369 THR A C 1
ATOM 2831 O O . THR A 1 369 ? 7.690 -5.832 -0.265 1.00 94.50 369 THR A O 1
ATOM 2834 N N . TYR A 1 370 ? 8.209 -4.428 -1.941 1.00 94.25 370 TYR A N 1
ATOM 2835 C CA . TYR A 1 370 ? 8.030 -5.393 -3.017 1.00 94.25 370 TYR A CA 1
ATOM 2836 C C . TYR A 1 370 ? 8.981 -5.064 -4.166 1.00 94.25 370 TYR A C 1
ATOM 2838 O O . TYR A 1 370 ? 9.095 -3.902 -4.553 1.00 94.25 370 TYR A O 1
ATOM 2846 N N . THR A 1 371 ? 9.632 -6.085 -4.719 1.00 93.88 371 THR A N 1
ATOM 2847 C CA . THR A 1 371 ? 10.462 -5.966 -5.923 1.00 93.88 371 THR A CA 1
ATOM 2848 C C . THR A 1 371 ? 9.710 -6.614 -7.086 1.00 93.88 371 THR A C 1
ATOM 2850 O O . THR A 1 371 ? 9.561 -7.840 -7.085 1.00 93.88 371 THR A O 1
ATOM 2853 N N . PRO A 1 372 ? 9.200 -5.834 -8.057 1.00 90.94 372 PRO A N 1
ATOM 2854 C CA . PRO A 1 372 ? 8.498 -6.366 -9.214 1.00 90.94 372 PRO A CA 1
ATOM 2855 C C . PRO A 1 372 ? 9.381 -7.265 -10.068 1.00 90.94 372 PRO A C 1
ATOM 2857 O O . PRO A 1 372 ? 10.582 -7.045 -10.216 1.00 90.94 372 PRO A O 1
ATOM 2860 N N . THR A 1 373 ? 8.741 -8.259 -10.667 1.00 87.19 373 THR A N 1
ATOM 2861 C CA . THR A 1 373 ? 9.346 -9.196 -11.614 1.00 87.19 373 THR A CA 1
ATOM 2862 C C . THR A 1 373 ? 8.864 -8.912 -13.034 1.00 87.19 373 THR A C 1
ATOM 2864 O O . THR A 1 373 ? 7.891 -8.184 -13.235 1.00 87.19 373 THR A O 1
ATOM 2867 N N . ASP A 1 374 ? 9.477 -9.550 -14.032 1.00 78.75 374 ASP A N 1
ATOM 2868 C CA . ASP A 1 374 ? 9.019 -9.475 -15.429 1.00 78.75 374 ASP A CA 1
ATOM 2869 C C . ASP A 1 374 ? 7.537 -9.876 -15.588 1.00 78.75 374 ASP A C 1
ATOM 2871 O O . ASP A 1 374 ? 6.834 -9.350 -16.449 1.00 78.75 374 ASP A O 1
ATOM 2875 N N . ALA A 1 375 ? 7.029 -10.771 -14.731 1.00 83.69 375 ALA A N 1
ATOM 2876 C CA . ALA A 1 375 ? 5.632 -11.206 -14.740 1.00 83.69 375 ALA A CA 1
ATOM 2877 C C . ALA A 1 375 ? 4.653 -10.152 -14.191 1.00 83.69 375 ALA A C 1
ATOM 2879 O O . ALA A 1 375 ? 3.435 -10.334 -14.291 1.00 83.69 375 ALA A O 1
ATOM 2880 N N . ASP A 1 376 ? 5.156 -9.084 -13.574 1.00 88.81 376 ASP A N 1
ATOM 2881 C CA . ASP A 1 376 ? 4.346 -8.003 -13.021 1.00 88.81 376 ASP A CA 1
ATOM 2882 C C . ASP A 1 376 ? 4.154 -6.839 -13.995 1.00 88.81 376 ASP A C 1
ATOM 2884 O O . ASP A 1 376 ? 3.320 -5.972 -13.742 1.00 88.81 376 ASP A O 1
ATOM 2888 N N . VAL A 1 377 ? 4.879 -6.816 -15.117 1.00 84.62 377 VAL A N 1
ATOM 2889 C CA . VAL A 1 377 ? 4.786 -5.725 -16.091 1.00 84.62 377 VAL A CA 1
ATOM 2890 C C . VAL A 1 377 ? 3.375 -5.613 -16.670 1.00 84.62 377 VAL A C 1
ATOM 2892 O O . VAL A 1 377 ? 2.738 -6.609 -17.012 1.00 84.62 377 VAL A O 1
ATOM 2895 N N . GLY A 1 378 ? 2.877 -4.378 -16.751 1.00 84.94 378 GLY A N 1
ATOM 2896 C CA . GLY A 1 378 ? 1.512 -4.053 -17.163 1.00 84.94 378 GLY A CA 1
ATOM 2897 C C . GLY A 1 378 ? 0.471 -4.212 -16.052 1.00 84.94 378 GLY A C 1
ATOM 2898 O O . GLY A 1 378 ? -0.682 -3.825 -16.242 1.00 84.94 378 GLY A O 1
ATOM 2899 N N . LYS A 1 379 ? 0.843 -4.748 -14.882 1.00 91.19 379 LYS A N 1
ATOM 2900 C CA . LYS A 1 379 ? -0.062 -4.850 -13.732 1.00 91.19 379 LYS A CA 1
ATOM 2901 C C . LYS A 1 379 ? -0.006 -3.591 -12.876 1.00 91.19 379 LYS A C 1
ATOM 2903 O O . LYS A 1 379 ? 1.010 -2.902 -12.775 1.00 91.19 379 LYS A O 1
ATOM 2908 N N . LYS A 1 380 ? -1.117 -3.350 -12.182 1.00 94.19 380 LYS A N 1
ATOM 2909 C CA . LYS A 1 380 ? -1.216 -2.375 -11.099 1.00 94.19 380 LYS A CA 1
ATOM 2910 C C . LYS A 1 380 ? -1.110 -3.108 -9.768 1.00 94.19 380 LYS A C 1
ATOM 2912 O O . LYS A 1 380 ? -1.988 -3.905 -9.433 1.00 94.19 380 LYS A O 1
ATOM 2917 N N . ILE A 1 381 ? -0.026 -2.867 -9.036 1.00 95.69 381 ILE A N 1
ATOM 2918 C CA . ILE A 1 381 ? 0.211 -3.476 -7.726 1.00 95.69 381 ILE A CA 1
ATOM 2919 C C . ILE A 1 381 ? -0.282 -2.518 -6.656 1.00 95.69 381 ILE A C 1
ATOM 2921 O O . ILE A 1 381 ? 0.185 -1.386 -6.570 1.00 95.69 381 ILE A O 1
ATOM 2925 N N . CYS A 1 382 ? -1.222 -2.971 -5.836 1.00 96.62 382 CYS A N 1
ATOM 2926 C CA . CYS A 1 382 ? -1.817 -2.173 -4.774 1.00 96.62 382 CYS A CA 1
ATOM 2927 C C . CYS A 1 382 ? -1.592 -2.829 -3.416 1.00 96.62 382 CYS A C 1
ATOM 2929 O O . CYS A 1 382 ? -1.736 -4.044 -3.294 1.00 96.62 382 CYS A O 1
ATOM 2931 N N . GLN A 1 383 ? -1.332 -2.026 -2.384 1.00 96.56 383 GLN A N 1
ATOM 2932 C CA . GLN A 1 383 ? -1.399 -2.472 -0.994 1.00 96.56 383 GLN A CA 1
ATOM 2933 C C . GLN A 1 383 ? -2.395 -1.648 -0.179 1.00 96.56 383 GLN A C 1
ATOM 2935 O O . GLN A 1 383 ? -2.652 -0.475 -0.468 1.00 96.56 383 GLN A O 1
ATOM 2940 N N . ARG A 1 384 ? -2.966 -2.272 0.854 1.00 94.88 384 ARG A N 1
ATOM 2941 C CA . ARG A 1 384 ? -3.821 -1.619 1.854 1.00 94.88 384 ARG A CA 1
ATOM 2942 C C . ARG A 1 384 ? -3.667 -2.276 3.220 1.00 94.88 384 ARG A C 1
ATOM 2944 O O . ARG A 1 384 ? -3.442 -3.482 3.308 1.00 94.88 384 ARG A O 1
ATOM 2951 N N . ALA A 1 385 ? -3.862 -1.498 4.277 1.00 92.75 385 ALA A N 1
ATOM 2952 C CA . ALA A 1 385 ? -3.930 -2.005 5.639 1.00 92.75 385 ALA A CA 1
ATOM 2953 C C . ALA A 1 385 ? -5.381 -2.332 6.021 1.00 92.75 385 ALA A C 1
ATOM 2955 O O . ALA A 1 385 ? -6.296 -1.553 5.751 1.00 92.75 385 ALA A O 1
ATOM 2956 N N . GLY A 1 386 ? -5.591 -3.475 6.668 1.00 89.62 386 GLY A N 1
ATOM 2957 C CA . GLY A 1 386 ? -6.822 -3.807 7.379 1.00 89.62 386 GLY A CA 1
ATOM 2958 C C . GLY A 1 386 ? -6.591 -3.782 8.885 1.00 89.62 386 GLY A C 1
ATOM 2959 O O . GLY A 1 386 ? -5.494 -4.103 9.346 1.00 89.62 386 GLY A O 1
ATOM 2960 N N . TRP A 1 387 ? -7.622 -3.446 9.661 1.00 87.31 387 TRP A N 1
ATOM 2961 C CA . TRP A 1 387 ? -7.581 -3.493 11.124 1.00 87.31 387 TRP A CA 1
ATOM 2962 C C . TRP A 1 387 ? -8.934 -3.867 11.738 1.00 87.31 387 TRP A C 1
ATOM 2964 O O . TRP A 1 387 ? -9.986 -3.669 11.134 1.00 87.31 387 TRP A O 1
ATOM 2974 N N . GLN A 1 388 ? -8.908 -4.402 12.956 1.00 81.00 388 GLN A N 1
ATOM 2975 C CA . GLN A 1 388 ? -10.096 -4.697 13.760 1.00 81.00 388 GLN A CA 1
ATOM 2976 C C . GLN A 1 388 ? -9.762 -4.710 15.263 1.00 81.00 388 GLN A C 1
ATOM 2978 O O . GLN A 1 388 ? -8.587 -4.827 15.631 1.00 81.00 388 GLN A O 1
ATOM 2983 N N . PRO A 1 389 ? -10.757 -4.614 16.163 1.00 76.06 389 PRO A N 1
ATOM 2984 C CA . PRO A 1 389 ? -10.524 -4.784 17.596 1.00 76.06 389 PRO A CA 1
ATOM 2985 C C . PRO A 1 389 ? -9.911 -6.154 17.932 1.00 76.06 389 PRO A C 1
ATOM 2987 O O . PRO A 1 389 ? -10.192 -7.153 17.274 1.00 76.06 389 PRO A O 1
ATOM 2990 N N . ALA A 1 390 ? -9.092 -6.228 18.986 1.00 70.88 390 ALA A N 1
ATOM 2991 C CA . ALA A 1 390 ? -8.496 -7.500 19.407 1.00 70.88 390 ALA A CA 1
ATOM 2992 C C . ALA A 1 390 ? -9.484 -8.480 20.072 1.00 70.88 390 ALA A C 1
ATOM 2994 O O . ALA A 1 390 ? -9.186 -9.673 20.168 1.00 70.88 390 ALA A O 1
ATOM 2995 N N . THR A 1 391 ? -10.646 -8.005 20.528 1.00 65.44 391 THR A N 1
ATOM 2996 C CA . THR A 1 391 ? -11.699 -8.857 21.093 1.00 65.44 391 THR A CA 1
ATOM 2997 C C . THR A 1 391 ? -12.388 -9.658 19.984 1.00 65.44 391 THR A C 1
ATOM 2999 O O . THR A 1 391 ? -12.539 -9.195 18.860 1.00 65.44 391 THR A O 1
ATOM 3002 N N . SER A 1 392 ? -12.782 -10.897 20.278 1.00 52.09 392 SER A N 1
ATOM 3003 C CA . SER A 1 392 ? -13.175 -11.933 19.303 1.00 52.09 392 SER A CA 1
ATOM 3004 C C . SER A 1 392 ? -14.480 -11.687 18.529 1.00 52.09 392 SER A C 1
ATOM 3006 O O . SER A 1 392 ? -14.963 -12.587 17.846 1.00 52.09 392 SER A O 1
ATOM 3008 N N . SER A 1 393 ? -15.071 -10.495 18.603 1.00 54.50 393 SER A N 1
ATOM 3009 C CA . SER A 1 393 ? -16.192 -10.130 17.743 1.00 54.50 393 SER A CA 1
ATOM 3010 C C . SER A 1 393 ? -15.659 -9.382 16.523 1.00 54.50 393 SER A C 1
ATOM 3012 O O . SER A 1 393 ? -15.100 -8.305 16.701 1.00 54.50 393 SER A O 1
ATOM 3014 N N . ASN A 1 394 ? -15.901 -9.882 15.304 1.00 52.22 394 ASN A N 1
ATOM 3015 C CA . ASN A 1 394 ? -15.603 -9.229 14.007 1.00 52.22 394 ASN A CA 1
ATOM 3016 C C . ASN A 1 394 ? -16.321 -7.865 13.796 1.00 52.22 394 ASN A C 1
ATOM 3018 O O . ASN A 1 394 ? -16.583 -7.442 12.671 1.00 52.22 394 ASN A O 1
ATOM 3022 N N . ARG A 1 395 ? -16.733 -7.179 14.864 1.00 54.47 395 ARG A N 1
ATOM 3023 C CA . ARG A 1 395 ? -17.395 -5.877 14.836 1.00 54.47 395 ARG A CA 1
ATOM 3024 C C . ARG A 1 395 ? -16.320 -4.792 14.797 1.00 54.47 395 ARG A C 1
ATOM 3026 O O . ARG A 1 395 ? -15.522 -4.705 15.720 1.00 54.47 395 ARG A O 1
ATOM 3033 N N . GLY A 1 396 ? -16.331 -3.959 13.756 1.00 63.56 396 GLY A N 1
ATOM 3034 C CA . GLY A 1 396 ? -15.376 -2.854 13.594 1.00 63.56 396 GLY A CA 1
ATOM 3035 C C . GLY A 1 396 ? -14.216 -3.144 12.640 1.00 63.56 396 GLY A C 1
ATOM 3036 O O . GLY A 1 396 ? -13.130 -2.620 12.845 1.00 63.56 396 GLY A O 1
ATOM 3037 N N . LEU A 1 397 ? -14.413 -3.970 11.608 1.00 78.12 397 LEU A N 1
ATOM 3038 C CA . LEU A 1 397 ? -13.424 -4.111 10.536 1.00 78.12 397 LEU A CA 1
ATOM 3039 C C . LEU A 1 397 ? -13.249 -2.770 9.803 1.00 78.12 397 LEU A C 1
ATOM 3041 O O . LEU A 1 397 ? -14.219 -2.205 9.298 1.00 78.12 397 LEU A O 1
ATOM 3045 N N . GLY A 1 398 ? -12.014 -2.284 9.723 1.00 86.19 398 GLY A N 1
ATOM 3046 C CA . GLY A 1 398 ? -11.624 -1.124 8.932 1.00 86.19 398 GLY A CA 1
ATOM 3047 C C . GLY A 1 398 ? -10.584 -1.501 7.883 1.00 86.19 398 GLY A C 1
ATOM 3048 O O . GLY A 1 398 ? -9.785 -2.417 8.080 1.00 86.19 398 GLY A O 1
ATOM 3049 N N . THR A 1 399 ? -10.604 -0.804 6.749 1.00 91.19 399 THR A N 1
ATOM 3050 C CA . THR A 1 399 ? -9.553 -0.901 5.730 1.00 91.19 399 THR A CA 1
ATOM 3051 C C . THR A 1 399 ? -9.171 0.488 5.251 1.00 91.19 399 THR A C 1
ATOM 3053 O O . THR A 1 399 ? -10.006 1.395 5.203 1.00 91.19 399 THR A O 1
ATOM 3056 N N . SER A 1 400 ? -7.897 0.670 4.924 1.00 93.69 400 SER A N 1
ATOM 3057 C CA . SER A 1 400 ? -7.404 1.918 4.364 1.00 93.69 400 SER A CA 1
ATOM 3058 C C . SER A 1 400 ? -7.784 1.993 2.889 1.00 93.69 400 SER A C 1
ATOM 3060 O O . SER A 1 400 ? -8.101 0.984 2.248 1.00 93.69 400 SER A O 1
ATOM 3062 N N . ARG A 1 401 ? -7.665 3.187 2.302 1.00 93.44 401 ARG A N 1
ATOM 3063 C CA . ARG A 1 401 ? -7.602 3.291 0.840 1.00 93.44 401 ARG A CA 1
ATOM 3064 C C . ARG A 1 401 ? -6.400 2.501 0.316 1.00 93.44 401 ARG A C 1
ATOM 3066 O O . ARG A 1 401 ? -5.396 2.343 1.016 1.00 93.44 401 ARG A O 1
ATOM 3073 N N . GLN A 1 402 ? -6.534 2.001 -0.906 1.00 94.56 402 GLN A N 1
ATOM 3074 C CA . GLN A 1 402 ? -5.449 1.330 -1.610 1.00 94.56 402 GLN A CA 1
ATOM 3075 C C . GLN A 1 402 ? -4.417 2.348 -2.103 1.00 94.56 402 GLN A C 1
ATOM 3077 O O . GLN A 1 402 ? -4.786 3.390 -2.646 1.00 94.56 402 GLN A O 1
ATOM 3082 N N . ALA A 1 403 ? -3.141 2.021 -1.935 1.00 96.62 403 ALA A N 1
ATOM 3083 C CA . ALA A 1 403 ? -2.021 2.735 -2.530 1.00 96.62 403 ALA A CA 1
ATOM 3084 C C . ALA A 1 403 ? -1.415 1.856 -3.621 1.00 96.62 403 ALA A C 1
ATOM 3086 O O . ALA A 1 403 ? -1.053 0.709 -3.353 1.00 96.62 403 ALA A O 1
ATOM 3087 N N . CYS A 1 404 ? -1.344 2.375 -4.844 1.00 96.50 404 CYS A N 1
ATOM 3088 C CA . CYS A 1 404 ? -1.065 1.577 -6.032 1.00 96.50 404 CYS A CA 1
ATOM 3089 C C . CYS A 1 404 ? 0.109 2.124 -6.839 1.00 96.50 404 CYS A C 1
ATOM 3091 O O . CYS A 1 404 ? 0.270 3.338 -6.936 1.00 96.50 404 CYS A O 1
ATOM 3093 N N . VAL A 1 405 ? 0.838 1.211 -7.480 1.00 96.62 405 VAL A N 1
ATOM 3094 C CA . VAL A 1 405 ? 1.941 1.480 -8.408 1.00 96.62 405 VAL A CA 1
ATOM 3095 C C . VAL A 1 405 ? 1.684 0.747 -9.712 1.00 96.62 405 VAL A C 1
ATOM 3097 O O . VAL A 1 405 ? 1.269 -0.414 -9.706 1.00 96.62 405 VAL A O 1
ATOM 3100 N N . GLU A 1 406 ? 1.921 1.420 -10.830 1.00 94.44 406 GLU A N 1
ATOM 3101 C CA . GLU A 1 406 ? 1.859 0.811 -12.159 1.00 94.44 406 GLU A CA 1
ATOM 3102 C C . GLU A 1 406 ? 3.241 0.307 -12.567 1.00 94.44 406 GLU A C 1
ATOM 3104 O O . GLU A 1 406 ? 4.227 1.046 -12.510 1.00 94.44 406 GLU A O 1
ATOM 3109 N N . ILE A 1 407 ? 3.325 -0.970 -12.946 1.00 91.81 407 ILE A N 1
ATOM 3110 C CA . ILE A 1 407 ? 4.595 -1.565 -13.357 1.00 91.81 407 ILE A CA 1
ATOM 3111 C C . ILE A 1 407 ? 4.767 -1.366 -14.856 1.00 91.81 407 ILE A C 1
ATOM 3113 O O . ILE A 1 407 ? 4.112 -2.020 -15.672 1.00 91.81 407 ILE A O 1
ATOM 3117 N N . LEU A 1 408 ? 5.649 -0.439 -15.205 1.00 83.56 408 LEU A N 1
ATOM 3118 C CA . LEU A 1 408 ? 5.955 -0.092 -16.579 1.00 83.56 408 LEU A CA 1
ATOM 3119 C C . LEU A 1 408 ? 7.003 -1.046 -17.163 1.00 83.56 408 LEU A C 1
ATOM 3121 O O . LEU A 1 408 ? 7.871 -1.545 -16.436 1.00 83.56 408 LEU A O 1
ATOM 3125 N N . PRO A 1 409 ? 6.960 -1.286 -18.483 1.00 72.19 409 PRO A N 1
ATOM 3126 C CA . PRO A 1 409 ? 8.059 -1.943 -19.167 1.00 72.19 409 PRO A CA 1
ATOM 3127 C C . PRO A 1 409 ? 9.367 -1.146 -18.982 1.00 72.19 409 PRO A C 1
ATOM 3129 O O . PRO A 1 409 ? 9.348 0.090 -19.029 1.00 72.19 409 PRO A O 1
ATOM 3132 N N . PRO A 1 410 ? 10.516 -1.816 -18.776 1.00 67.31 410 PRO A N 1
ATOM 3133 C CA . PRO A 1 410 ? 11.823 -1.197 -18.960 1.00 67.31 410 PRO A CA 1
ATOM 3134 C C . PRO A 1 410 ? 11.939 -0.550 -20.351 1.00 67.31 410 PRO A C 1
ATOM 3136 O O . PRO A 1 410 ? 11.364 -1.085 -21.302 1.00 67.31 410 PRO A O 1
ATOM 3139 N N . PRO A 1 411 ? 12.705 0.548 -20.505 1.00 63.06 411 PRO A N 1
ATOM 3140 C CA . PRO A 1 411 ? 13.027 1.073 -21.825 1.00 63.06 411 PRO A CA 1
ATOM 3141 C C . PRO A 1 411 ? 13.768 0.018 -22.647 1.00 63.06 411 PRO A C 1
ATOM 3143 O O . PRO A 1 411 ? 14.553 -0.772 -22.101 1.00 63.06 411 PRO A O 1
ATOM 3146 N N . ASP A 1 412 ? 13.550 0.048 -23.958 1.00 68.19 412 ASP A N 1
ATOM 3147 C CA . ASP A 1 412 ? 14.296 -0.781 -24.893 1.00 68.19 412 ASP A CA 1
ATOM 3148 C C . ASP A 1 412 ? 15.787 -0.470 -24.782 1.00 68.19 412 ASP A C 1
ATOM 3150 O O . ASP A 1 412 ? 16.215 0.673 -24.591 1.00 68.19 412 ASP A O 1
ATOM 3154 N N . ARG A 1 413 ? 16.593 -1.529 -24.815 1.00 71.25 413 ARG A N 1
ATOM 3155 C CA . ARG A 1 413 ? 18.034 -1.438 -24.605 1.00 71.25 413 ARG A CA 1
ATOM 3156 C C . ARG A 1 413 ? 18.737 -1.801 -25.907 1.00 71.25 413 ARG A C 1
ATOM 3158 O O . ARG A 1 413 ? 18.961 -2.991 -26.146 1.00 71.25 413 ARG A O 1
ATOM 3165 N N . PRO A 1 414 ? 19.073 -0.811 -26.746 1.00 76.88 414 PRO A N 1
ATOM 3166 C CA . PRO A 1 414 ? 19.671 -1.089 -28.036 1.00 76.88 414 PRO A CA 1
ATOM 3167 C C . PRO A 1 414 ? 21.093 -1.614 -27.906 1.00 76.88 414 PRO A C 1
ATOM 3169 O O . PRO A 1 414 ? 21.858 -1.237 -27.018 1.00 76.88 414 PRO A O 1
ATOM 3172 N N . PHE A 1 415 ? 21.448 -2.472 -28.850 1.00 87.25 415 PHE A N 1
ATOM 3173 C CA . PHE A 1 415 ? 22.806 -2.933 -29.085 1.00 87.25 415 PHE A CA 1
ATOM 3174 C C . PHE A 1 415 ? 23.061 -2.998 -30.590 1.00 87.25 415 PHE A C 1
ATOM 3176 O O . PHE A 1 415 ? 22.119 -3.049 -31.380 1.00 87.25 415 PHE A O 1
ATOM 3183 N N . THR A 1 416 ? 24.331 -2.991 -30.987 1.00 90.94 416 THR A N 1
ATOM 3184 C CA . THR A 1 416 ? 24.752 -3.013 -32.399 1.00 90.94 416 THR A CA 1
ATOM 3185 C C . THR A 1 416 ? 25.384 -4.350 -32.765 1.00 90.94 416 THR A C 1
ATOM 3187 O O . THR A 1 416 ? 26.048 -4.960 -31.928 1.00 90.94 416 THR A O 1
ATOM 3190 N N . ALA A 1 417 ? 25.222 -4.791 -34.012 1.00 92.50 417 ALA A N 1
ATOM 3191 C CA . ALA A 1 417 ? 25.995 -5.898 -34.565 1.00 92.50 417 ALA A CA 1
ATOM 3192 C C . ALA A 1 417 ? 26.805 -5.478 -35.796 1.00 92.50 417 ALA A C 1
ATOM 3194 O O . ALA A 1 417 ? 26.285 -4.797 -36.677 1.00 92.50 417 ALA A O 1
ATOM 3195 N N . ALA A 1 418 ? 28.054 -5.930 -35.873 1.00 93.50 418 ALA A N 1
ATOM 3196 C CA . ALA A 1 418 ? 28.857 -5.896 -37.089 1.00 93.50 418 ALA A CA 1
ATOM 3197 C C . ALA A 1 418 ? 28.953 -7.308 -37.685 1.00 93.50 418 ALA A C 1
ATOM 3199 O O . ALA A 1 418 ? 29.475 -8.220 -37.042 1.00 93.50 418 ALA A O 1
ATOM 3200 N N . TRP A 1 419 ? 28.422 -7.490 -38.890 1.00 92.94 419 TRP A N 1
ATOM 3201 C CA . TRP A 1 419 ? 28.435 -8.747 -39.642 1.00 92.94 419 TRP A CA 1
ATOM 3202 C C . TRP A 1 419 ? 29.457 -8.671 -40.769 1.00 92.94 419 TRP A C 1
ATOM 3204 O O . TRP A 1 419 ? 29.619 -7.619 -41.389 1.00 92.94 419 TRP A O 1
ATOM 3214 N N . GLY A 1 420 ? 30.155 -9.771 -41.037 1.00 86.50 420 GLY A N 1
ATOM 3215 C CA . GLY A 1 420 ? 31.134 -9.859 -42.116 1.00 86.50 420 GLY A CA 1
ATOM 3216 C C . GLY A 1 420 ? 32.390 -9.000 -41.925 1.00 86.50 420 GLY A C 1
ATOM 3217 O O . GLY A 1 420 ? 33.208 -8.936 -42.839 1.00 86.50 420 GLY A O 1
ATOM 3218 N N . SER A 1 421 ? 32.579 -8.336 -40.775 1.00 82.19 421 SER A N 1
ATOM 3219 C CA . SER A 1 421 ? 33.728 -7.451 -40.537 1.00 82.19 421 SER A CA 1
ATOM 3220 C C . SER A 1 421 ? 34.184 -7.373 -39.082 1.00 82.19 421 SER A C 1
ATOM 3222 O O . SER A 1 421 ? 33.416 -7.618 -38.149 1.00 82.19 421 SER A O 1
ATOM 3224 N N . ASP A 1 422 ? 35.430 -6.934 -38.908 1.00 87.06 422 ASP A N 1
ATOM 3225 C CA . ASP A 1 422 ? 35.950 -6.433 -37.637 1.00 87.06 422 ASP A CA 1
ATOM 3226 C C . ASP A 1 422 ? 35.369 -5.045 -37.312 1.00 87.06 422 ASP A C 1
ATOM 3228 O O . ASP A 1 422 ? 34.969 -4.294 -38.207 1.00 87.06 422 ASP A O 1
ATOM 3232 N N . ILE A 1 423 ? 35.400 -4.663 -36.032 1.00 89.12 423 ILE A N 1
ATOM 3233 C CA . ILE A 1 423 ? 35.306 -3.258 -35.610 1.00 89.12 423 ILE A CA 1
ATOM 3234 C C . ILE A 1 423 ? 36.691 -2.809 -35.165 1.00 89.12 423 ILE A C 1
ATOM 3236 O O . ILE A 1 423 ? 37.288 -3.380 -34.248 1.00 89.12 423 ILE A O 1
ATOM 3240 N N . ARG A 1 424 ? 37.186 -1.738 -35.781 1.00 87.19 424 ARG A N 1
ATOM 3241 C CA . ARG A 1 424 ? 38.504 -1.179 -35.498 1.00 87.19 424 ARG A CA 1
ATOM 3242 C C . ARG A 1 424 ? 38.412 0.315 -35.216 1.00 87.19 424 ARG A C 1
ATOM 3244 O O . ARG A 1 424 ? 37.837 1.057 -36.002 1.00 87.19 424 ARG A O 1
ATOM 3251 N N . VAL A 1 425 ? 39.048 0.756 -34.132 1.00 86.00 425 VAL A N 1
ATOM 3252 C CA . VAL A 1 425 ? 39.174 2.176 -33.761 1.00 86.00 425 VAL A CA 1
ATOM 3253 C C . VAL A 1 425 ? 40.633 2.544 -33.486 1.00 86.00 425 VAL A C 1
ATOM 3255 O O . VAL A 1 425 ? 41.445 1.682 -33.159 1.00 86.00 425 VAL A O 1
ATOM 3258 N N . GLY A 1 426 ? 40.980 3.828 -33.598 1.00 79.12 426 GLY A N 1
ATOM 3259 C CA . GLY A 1 426 ? 42.294 4.342 -33.184 1.00 79.12 426 GLY A CA 1
ATOM 3260 C C . GLY A 1 426 ? 43.428 4.264 -34.207 1.00 79.12 426 GLY A C 1
ATOM 3261 O O . GLY A 1 426 ? 44.582 4.480 -33.838 1.00 79.12 426 GLY A O 1
ATOM 3262 N N . GLY A 1 427 ? 43.122 3.997 -35.481 1.00 69.31 427 GLY A N 1
ATOM 3263 C CA . GLY A 1 427 ? 44.058 4.245 -36.583 1.00 69.31 427 GLY A CA 1
ATOM 3264 C C . GLY A 1 427 ? 44.038 5.721 -36.989 1.00 69.31 427 GLY A C 1
ATOM 3265 O O . GLY A 1 427 ? 42.980 6.342 -36.961 1.00 69.31 427 GLY A O 1
ATOM 3266 N N . ARG A 1 428 ? 45.193 6.282 -37.361 1.00 65.50 428 ARG A N 1
ATOM 3267 C CA . ARG A 1 428 ? 45.268 7.650 -37.899 1.00 65.50 428 ARG A CA 1
ATOM 3268 C C . ARG A 1 428 ? 44.767 7.660 -39.350 1.00 65.50 428 ARG A C 1
ATOM 3270 O O . ARG A 1 428 ? 45.182 6.792 -40.126 1.00 65.50 428 ARG A O 1
ATOM 3277 N N . THR A 1 429 ? 43.916 8.614 -39.731 1.00 62.47 429 THR A N 1
ATOM 3278 C CA . THR A 1 429 ? 43.742 8.964 -41.156 1.00 62.47 429 THR A CA 1
ATOM 3279 C C . THR A 1 429 ? 44.948 9.788 -41.629 1.00 62.47 429 THR A C 1
ATOM 3281 O O . THR A 1 429 ? 45.756 10.227 -40.806 1.00 62.47 429 THR A O 1
ATOM 3284 N N . ALA A 1 430 ? 45.135 9.982 -42.940 1.00 59.09 430 ALA A N 1
ATOM 3285 C CA . ALA A 1 430 ? 46.283 10.751 -43.440 1.00 59.09 430 ALA A CA 1
ATOM 3286 C C . ALA A 1 430 ? 46.262 12.229 -42.993 1.00 59.09 430 ALA A C 1
ATOM 3288 O O . ALA A 1 430 ? 47.312 12.870 -42.972 1.00 59.09 430 ALA A O 1
ATOM 3289 N N . THR A 1 431 ? 45.094 12.739 -42.591 1.00 56.88 431 THR A N 1
ATOM 3290 C CA . THR A 1 431 ? 44.857 14.130 -42.186 1.00 56.88 431 THR A CA 1
ATOM 3291 C C . THR A 1 431 ? 44.800 14.337 -40.665 1.00 56.88 431 THR A C 1
ATOM 3293 O O . THR A 1 431 ? 44.750 15.482 -40.214 1.00 56.88 431 THR A O 1
ATOM 3296 N N . ASP A 1 432 ? 44.852 13.272 -39.853 1.00 62.19 432 ASP A N 1
ATOM 3297 C CA . ASP A 1 432 ? 44.791 13.383 -38.390 1.00 62.19 432 ASP A CA 1
ATOM 3298 C C . ASP A 1 432 ? 46.158 13.725 -37.772 1.00 62.19 432 ASP A C 1
ATOM 3300 O O . ASP A 1 432 ? 47.126 12.964 -37.860 1.00 62.19 432 ASP A O 1
ATOM 3304 N N . THR A 1 433 ? 46.214 14.849 -37.053 1.00 58.84 433 THR A N 1
ATOM 3305 C CA . THR A 1 433 ? 47.377 15.279 -36.253 1.00 58.84 433 THR A CA 1
ATOM 3306 C C . THR A 1 433 ? 47.268 14.894 -34.772 1.00 58.84 433 THR A C 1
ATOM 3308 O O . THR A 1 433 ? 48.243 15.019 -34.030 1.00 58.84 433 THR A O 1
ATOM 3311 N N . SER A 1 434 ? 46.099 14.417 -34.325 1.00 59.75 434 SER A N 1
ATOM 3312 C CA . SER A 1 434 ? 45.801 14.111 -32.922 1.00 59.75 434 SER A CA 1
ATOM 3313 C C . SER A 1 434 ? 46.236 12.708 -32.489 1.00 59.75 434 SER A C 1
ATOM 3315 O O . SER A 1 434 ? 46.183 11.751 -33.262 1.00 59.75 434 SER A O 1
ATOM 3317 N N . ASP A 1 435 ? 46.600 12.574 -31.213 1.00 61.97 435 ASP A N 1
ATOM 3318 C CA . ASP A 1 435 ? 47.007 11.307 -30.608 1.00 61.97 435 ASP A CA 1
ATOM 3319 C C . ASP A 1 435 ? 45.816 10.339 -30.431 1.00 61.97 435 ASP A C 1
ATOM 3321 O O . ASP A 1 435 ? 44.976 10.511 -29.547 1.00 61.97 435 ASP A O 1
ATOM 3325 N N . THR A 1 436 ? 45.748 9.289 -31.256 1.00 69.75 436 THR A N 1
ATOM 3326 C CA . THR A 1 436 ? 44.702 8.251 -31.196 1.00 69.75 436 THR A CA 1
ATOM 3327 C C . THR A 1 436 ? 44.994 7.132 -30.182 1.00 69.75 436 THR A C 1
ATOM 3329 O O . THR A 1 436 ? 44.272 6.135 -30.138 1.00 69.75 436 THR A O 1
ATOM 3332 N N . LYS A 1 437 ? 46.019 7.270 -29.320 1.00 69.94 437 LYS A N 1
ATOM 3333 C CA . LYS A 1 437 ? 46.424 6.255 -28.314 1.00 69.94 437 LYS A CA 1
ATOM 3334 C C . LYS A 1 437 ? 45.328 5.836 -27.331 1.00 69.94 437 LYS A C 1
ATOM 3336 O O . LYS A 1 437 ? 45.474 4.814 -26.663 1.00 69.94 437 LYS A O 1
ATOM 3341 N N . ASN A 1 438 ? 44.252 6.613 -27.213 1.00 74.94 438 ASN A N 1
ATOM 3342 C CA . ASN A 1 438 ? 43.187 6.386 -26.233 1.00 74.94 438 ASN A CA 1
ATOM 3343 C C . ASN A 1 438 ? 41.865 5.927 -26.859 1.00 74.94 438 ASN A C 1
ATOM 3345 O O . ASN A 1 438 ? 40.885 5.773 -26.131 1.00 74.94 438 ASN A O 1
ATOM 3349 N N . SER A 1 439 ? 41.808 5.717 -28.179 1.00 82.88 439 SER A N 1
ATOM 3350 C CA . SER A 1 439 ? 40.580 5.268 -28.838 1.00 82.88 439 SER A CA 1
ATOM 3351 C C . SER A 1 439 ? 40.124 3.920 -28.278 1.00 82.88 439 SER A C 1
ATOM 3353 O O . SER A 1 439 ? 40.896 2.964 -28.201 1.00 82.88 439 SER A O 1
ATOM 3355 N N . ALA A 1 440 ? 38.858 3.856 -27.881 1.00 85.44 440 ALA A N 1
ATOM 3356 C CA . ALA A 1 440 ? 38.259 2.758 -27.134 1.00 85.44 440 ALA A CA 1
ATOM 3357 C C . ALA A 1 440 ? 36.906 2.376 -27.746 1.00 85.44 440 ALA A C 1
ATOM 3359 O O . ALA A 1 440 ? 36.257 3.203 -28.383 1.00 85.44 440 ALA A O 1
ATOM 3360 N N . ILE A 1 441 ? 36.466 1.138 -27.519 1.00 88.19 441 ILE A N 1
ATOM 3361 C CA . ILE A 1 441 ? 35.123 0.675 -27.898 1.00 88.19 441 ILE A CA 1
ATOM 3362 C C . ILE A 1 441 ? 34.309 0.560 -26.614 1.00 88.19 441 ILE A C 1
ATOM 3364 O O . ILE A 1 441 ? 34.614 -0.271 -25.760 1.00 88.19 441 ILE A O 1
ATOM 3368 N N . LEU A 1 442 ? 33.292 1.403 -26.457 1.00 86.69 442 LEU A N 1
ATOM 3369 C CA . LEU A 1 442 ? 32.490 1.485 -25.238 1.00 86.69 442 LEU A CA 1
ATOM 3370 C C . LEU A 1 442 ? 31.020 1.220 -25.569 1.00 86.69 442 LEU A C 1
ATOM 3372 O O . LEU A 1 442 ? 30.416 1.945 -26.351 1.00 86.69 442 LEU A O 1
ATOM 3376 N N . SER A 1 443 ? 30.449 0.189 -24.957 1.00 86.62 443 SER A N 1
ATOM 3377 C CA . SER A 1 443 ? 29.045 -0.196 -25.091 1.00 86.62 443 SER A CA 1
ATOM 3378 C C . SER A 1 443 ? 28.457 -0.548 -23.722 1.00 86.62 443 SER A C 1
ATOM 3380 O O . SER A 1 443 ? 29.176 -0.893 -22.782 1.00 86.62 443 SER A O 1
ATOM 3382 N N . GLY A 1 444 ? 27.132 -0.461 -23.607 1.00 84.75 444 GLY A N 1
ATOM 3383 C CA . GLY A 1 444 ? 26.376 -0.959 -22.458 1.00 84.75 444 GLY A CA 1
ATOM 3384 C C . GLY A 1 444 ? 25.937 -2.414 -22.636 1.00 84.75 444 GLY A C 1
ATOM 3385 O O . GLY A 1 444 ? 25.984 -2.958 -23.741 1.00 84.75 444 GLY A O 1
ATOM 3386 N N . LEU A 1 445 ? 25.476 -3.023 -21.539 1.00 84.31 445 LEU A N 1
ATOM 3387 C CA . LEU A 1 445 ? 24.786 -4.314 -21.557 1.00 84.31 445 LEU A CA 1
ATOM 3388 C C . LEU A 1 445 ? 23.295 -4.144 -21.246 1.00 84.31 445 LEU A C 1
ATOM 3390 O O . LEU A 1 445 ? 22.888 -3.445 -20.312 1.00 84.31 445 LEU A O 1
ATOM 3394 N N . ALA A 1 446 ? 22.480 -4.870 -21.994 1.00 80.44 446 ALA A N 1
ATOM 3395 C CA . ALA A 1 446 ? 21.056 -5.016 -21.803 1.00 80.44 446 ALA A CA 1
ATOM 3396 C C . ALA A 1 446 ? 20.741 -6.302 -21.035 1.00 80.44 446 ALA A C 1
ATOM 3398 O O . ALA A 1 446 ? 21.083 -7.387 -21.496 1.00 80.44 446 ALA A O 1
ATOM 3399 N N . ARG A 1 447 ? 20.058 -6.213 -19.886 1.00 80.50 447 ARG A N 1
ATOM 3400 C CA . ARG A 1 447 ? 19.510 -7.404 -19.220 1.00 80.50 447 ARG A CA 1
ATOM 3401 C C . ARG A 1 447 ? 18.106 -7.662 -19.763 1.00 80.50 447 ARG A C 1
ATOM 3403 O O . ARG A 1 447 ? 17.217 -6.854 -19.523 1.00 80.50 447 ARG A O 1
ATOM 3410 N N . ILE A 1 448 ? 17.930 -8.760 -20.489 1.00 78.12 448 ILE A N 1
ATOM 3411 C CA . ILE A 1 448 ? 16.663 -9.188 -21.097 1.00 78.12 448 ILE A CA 1
ATOM 3412 C C . ILE A 1 448 ? 16.391 -10.610 -20.612 1.00 78.12 448 ILE A C 1
ATOM 3414 O O . ILE A 1 448 ? 17.215 -11.504 -20.822 1.00 78.12 448 ILE A O 1
ATOM 3418 N N . ARG A 1 449 ? 15.267 -10.817 -19.911 1.00 77.81 449 ARG A N 1
ATOM 3419 C CA . ARG A 1 449 ? 14.855 -12.122 -19.353 1.00 77.81 449 ARG A CA 1
ATOM 3420 C C . ARG A 1 449 ? 15.983 -12.844 -18.597 1.00 77.81 449 ARG A C 1
ATOM 3422 O O . ARG A 1 449 ? 16.250 -14.026 -18.809 1.00 77.81 449 ARG A O 1
ATOM 3429 N N . GLY A 1 450 ? 16.699 -12.103 -17.750 1.00 78.12 450 GLY A N 1
ATOM 3430 C CA . GLY A 1 450 ? 17.797 -12.627 -16.932 1.00 78.12 450 GLY A CA 1
ATOM 3431 C C . GLY A 1 450 ? 19.125 -12.882 -17.659 1.00 78.12 450 GLY A C 1
ATOM 3432 O O . GLY A 1 450 ? 20.083 -13.270 -16.995 1.00 78.12 450 GLY A O 1
ATOM 3433 N N . ARG A 1 451 ? 19.226 -12.634 -18.972 1.00 84.81 451 ARG A N 1
ATOM 3434 C CA . ARG A 1 451 ? 20.473 -12.750 -19.752 1.00 84.81 451 ARG A CA 1
ATOM 3435 C C . ARG A 1 451 ? 20.998 -11.379 -20.176 1.00 84.81 451 ARG A C 1
ATOM 3437 O O . ARG A 1 451 ? 20.226 -10.433 -20.299 1.00 84.81 451 ARG A O 1
ATOM 3444 N N . TYR A 1 452 ? 22.303 -11.274 -20.406 1.00 86.19 452 TYR A N 1
ATOM 3445 C CA . TYR A 1 452 ? 22.992 -10.033 -20.762 1.00 86.19 452 TYR A CA 1
ATOM 3446 C C . TYR A 1 452 ? 23.334 -9.991 -22.253 1.00 86.19 452 TYR A C 1
ATOM 3448 O O . TYR A 1 452 ? 24.184 -10.740 -22.727 1.00 86.19 452 TYR A O 1
ATOM 3456 N N . TYR A 1 453 ? 22.679 -9.100 -22.984 1.00 87.88 453 TYR A N 1
ATOM 3457 C CA . TYR A 1 453 ? 22.927 -8.792 -24.389 1.00 87.88 453 TYR A CA 1
ATOM 3458 C C . TYR A 1 453 ? 23.748 -7.507 -24.486 1.00 87.88 453 TYR A C 1
ATOM 3460 O O . TYR A 1 453 ? 23.768 -6.702 -23.560 1.00 87.88 453 TYR A O 1
ATOM 3468 N N . GLY A 1 454 ? 24.448 -7.302 -25.588 1.00 88.81 454 GLY A N 1
ATOM 3469 C CA . GLY A 1 454 ? 25.333 -6.155 -25.775 1.00 88.81 454 GLY A CA 1
ATOM 3470 C C . GLY A 1 454 ? 25.845 -6.120 -27.199 1.00 88.81 454 GLY A C 1
ATOM 3471 O O . GLY A 1 454 ? 25.606 -7.070 -27.945 1.00 88.81 454 GLY A O 1
ATOM 3472 N N . SER A 1 455 ? 26.534 -5.048 -27.576 1.00 90.81 455 SER A N 1
ATOM 3473 C CA . SER A 1 455 ? 27.025 -4.887 -28.946 1.00 90.81 455 SER A CA 1
ATOM 3474 C C . SER A 1 455 ? 28.090 -5.927 -29.292 1.00 90.81 455 SER A C 1
ATOM 3476 O O . SER A 1 455 ? 28.842 -6.366 -28.422 1.00 90.81 455 SER A O 1
ATOM 3478 N N . TRP A 1 456 ? 28.170 -6.341 -30.552 1.00 91.00 456 TRP A N 1
ATOM 3479 C CA . TRP A 1 456 ? 29.112 -7.378 -30.965 1.00 91.00 456 TRP A CA 1
ATOM 3480 C C . TRP A 1 456 ? 29.557 -7.261 -32.422 1.00 91.00 456 TRP A C 1
ATOM 3482 O O . TRP A 1 456 ? 28.931 -6.581 -33.227 1.00 91.00 456 TRP A O 1
ATOM 3492 N N . SER A 1 457 ? 30.648 -7.946 -32.750 1.00 90.88 457 SER A N 1
ATOM 3493 C CA . SER A 1 457 ? 31.131 -8.189 -34.113 1.00 90.88 457 SER A CA 1
ATOM 3494 C C . SER A 1 457 ? 31.273 -9.696 -34.340 1.00 90.88 457 SER A C 1
ATOM 3496 O O . SER A 1 457 ? 31.569 -10.429 -33.392 1.00 90.88 457 SER A O 1
ATOM 3498 N N . GLU A 1 458 ? 31.025 -10.172 -35.564 1.00 88.00 458 GLU A N 1
ATOM 3499 C CA . GLU A 1 458 ? 31.268 -11.571 -35.953 1.00 88.00 458 GLU A CA 1
ATOM 3500 C C . GLU A 1 458 ? 32.741 -11.958 -35.824 1.00 88.00 458 GLU A C 1
ATOM 3502 O O . GLU A 1 458 ? 33.043 -13.083 -35.427 1.00 88.00 458 GLU A O 1
ATOM 3507 N N . TYR A 1 459 ? 33.644 -11.021 -36.108 1.00 86.56 459 TYR A N 1
ATOM 3508 C CA . TYR A 1 459 ? 35.084 -11.229 -36.063 1.00 86.56 459 TYR A CA 1
ATOM 3509 C C . TYR A 1 459 ? 35.693 -10.467 -34.875 1.00 86.56 459 TYR A C 1
ATOM 3511 O O . TYR A 1 459 ? 35.267 -10.648 -33.732 1.00 86.56 459 TYR A O 1
ATOM 3519 N N . GLY A 1 460 ? 36.726 -9.665 -35.111 1.00 86.19 460 GLY A N 1
ATOM 3520 C CA . GLY A 1 460 ? 37.548 -8.999 -34.117 1.00 86.19 460 GLY A CA 1
ATOM 3521 C C . GLY A 1 460 ? 37.050 -7.625 -33.682 1.00 86.19 460 GLY A C 1
ATOM 3522 O O . GLY A 1 460 ? 36.451 -6.858 -34.435 1.00 86.19 460 GLY A O 1
ATOM 3523 N N . LEU A 1 461 ? 37.391 -7.280 -32.440 1.00 88.38 461 LEU A N 1
ATOM 3524 C CA . LEU A 1 461 ? 37.327 -5.917 -31.922 1.00 88.38 461 LEU A CA 1
ATOM 3525 C C . LEU A 1 461 ? 38.756 -5.437 -31.651 1.00 88.38 461 LEU A C 1
ATOM 3527 O O . LEU A 1 461 ? 39.483 -6.067 -30.882 1.00 88.38 461 LEU A O 1
ATOM 3531 N N . LEU A 1 462 ? 39.160 -4.335 -32.283 1.00 86.62 462 LEU A N 1
ATOM 3532 C CA . LEU A 1 462 ? 40.532 -3.826 -32.263 1.00 86.62 462 LEU A CA 1
ATOM 3533 C C . LEU A 1 462 ? 40.545 -2.367 -31.797 1.00 86.62 462 LEU A C 1
ATOM 3535 O O . LEU A 1 462 ? 39.972 -1.490 -32.446 1.00 86.62 462 LEU A O 1
ATOM 3539 N N . ALA A 1 463 ? 41.225 -2.098 -30.683 1.00 86.75 463 ALA A N 1
ATOM 3540 C CA . ALA A 1 463 ? 41.364 -0.755 -30.127 1.00 86.75 463 ALA A CA 1
ATOM 3541 C C . ALA A 1 463 ? 42.721 -0.589 -29.415 1.00 86.75 463 ALA A C 1
ATOM 3543 O O . ALA A 1 463 ? 43.153 -1.524 -28.730 1.00 86.75 463 ALA A O 1
ATOM 3544 N N . PRO A 1 464 ? 43.379 0.585 -29.516 1.00 82.75 464 PRO A N 1
ATOM 3545 C CA . PRO A 1 464 ? 44.558 0.897 -28.707 1.00 82.75 464 PRO A CA 1
ATOM 3546 C C . PRO A 1 464 ? 44.214 1.123 -27.225 1.00 82.75 464 PRO A C 1
ATOM 3548 O O . PRO A 1 464 ? 45.072 0.961 -26.365 1.00 82.75 464 PRO A O 1
ATOM 3551 N N . GLY A 1 465 ? 42.957 1.460 -26.914 1.00 83.50 465 GLY A N 1
ATOM 3552 C CA . GLY A 1 465 ? 42.416 1.557 -25.559 1.00 83.50 465 GLY A CA 1
ATOM 3553 C C . GLY A 1 465 ? 41.514 0.380 -25.165 1.00 83.50 465 GLY A C 1
ATOM 3554 O O . GLY A 1 465 ? 41.480 -0.669 -25.810 1.00 83.50 465 GLY A O 1
ATOM 3555 N N . ARG A 1 466 ? 40.756 0.558 -24.075 1.00 86.31 466 ARG A N 1
ATOM 3556 C CA . ARG A 1 466 ? 39.889 -0.482 -23.492 1.00 86.31 466 ARG A CA 1
ATOM 3557 C C . ARG A 1 466 ? 38.683 -0.802 -24.383 1.00 86.31 466 ARG A C 1
ATOM 3559 O O . ARG A 1 466 ? 38.132 0.079 -25.038 1.00 86.31 466 ARG A O 1
ATOM 3566 N N . ILE A 1 467 ? 38.218 -2.049 -24.332 1.00 87.19 467 ILE A N 1
ATOM 3567 C CA . ILE A 1 467 ? 36.943 -2.474 -24.927 1.00 87.19 467 ILE A CA 1
ATOM 3568 C C . ILE A 1 467 ? 35.986 -2.850 -23.793 1.00 87.19 467 ILE A C 1
ATOM 3570 O O . ILE A 1 467 ? 36.320 -3.688 -22.956 1.00 87.19 467 ILE A O 1
ATOM 3574 N N . VAL A 1 468 ? 34.804 -2.235 -23.741 1.00 87.38 468 VAL A N 1
ATOM 3575 C CA . VAL A 1 468 ? 33.819 -2.399 -22.658 1.00 87.38 468 VAL A CA 1
ATOM 3576 C C . VAL A 1 468 ? 32.452 -2.731 -23.226 1.00 87.38 468 VAL A C 1
ATOM 3578 O O . VAL A 1 468 ? 31.988 -2.045 -24.131 1.00 87.38 468 VAL A O 1
ATOM 3581 N N . GLY A 1 469 ? 31.792 -3.752 -22.673 1.00 87.38 469 GLY A N 1
ATOM 3582 C CA . GLY A 1 469 ? 30.395 -4.066 -23.001 1.00 87.38 469 GLY A CA 1
ATOM 3583 C C . GLY A 1 469 ? 30.158 -4.501 -24.453 1.00 87.38 469 GLY A C 1
ATOM 3584 O O . GLY A 1 469 ? 29.008 -4.535 -24.887 1.00 87.38 469 GLY A O 1
ATOM 3585 N N . ALA A 1 470 ? 31.230 -4.819 -25.190 1.00 89.44 470 ALA A N 1
ATOM 3586 C CA . ALA A 1 470 ? 31.193 -5.294 -26.567 1.00 89.44 470 ALA A CA 1
ATOM 3587 C C . ALA A 1 470 ? 31.992 -6.597 -26.739 1.00 89.44 470 ALA A C 1
ATOM 3589 O O . ALA A 1 470 ? 33.020 -6.805 -26.079 1.00 89.44 470 ALA A O 1
ATOM 3590 N N . ALA A 1 471 ? 31.501 -7.489 -27.602 1.00 89.31 471 ALA A N 1
ATOM 3591 C CA . ALA A 1 471 ? 32.076 -8.815 -27.830 1.00 89.31 471 ALA A CA 1
ATOM 3592 C C . ALA A 1 471 ? 32.527 -9.033 -29.279 1.00 89.31 471 ALA A C 1
ATOM 3594 O O . ALA A 1 471 ? 31.814 -8.694 -30.218 1.00 89.31 471 ALA A O 1
ATOM 3595 N N . SER A 1 472 ? 33.687 -9.652 -29.455 1.00 87.69 472 SER A N 1
ATOM 3596 C CA . SER A 1 472 ? 34.073 -10.331 -30.698 1.00 87.69 472 SER A CA 1
ATOM 3597 C C . SER A 1 472 ? 33.385 -11.699 -30.802 1.00 87.69 472 SER A C 1
ATOM 3599 O O . SER A 1 472 ? 32.815 -12.190 -29.818 1.00 87.69 472 SER A O 1
ATOM 3601 N N . GLY A 1 473 ? 33.421 -12.324 -31.982 1.00 85.19 473 GLY A N 1
ATOM 3602 C CA . GLY A 1 473 ? 32.906 -13.684 -32.180 1.00 85.19 473 GLY A CA 1
ATOM 3603 C C . GLY A 1 473 ? 31.414 -13.843 -31.874 1.00 85.19 473 GLY A C 1
ATOM 3604 O O . GLY A 1 473 ? 30.974 -14.924 -31.491 1.00 85.19 473 GLY A O 1
ATOM 3605 N N . SER A 1 474 ? 30.625 -12.769 -31.966 1.00 86.44 474 SER A N 1
ATOM 3606 C CA . SER A 1 474 ? 29.204 -12.755 -31.581 1.00 86.44 474 SER A CA 1
ATOM 3607 C C . SER A 1 474 ? 28.924 -13.111 -30.107 1.00 86.44 474 SER A C 1
ATOM 3609 O O . SER A 1 474 ? 27.828 -13.569 -29.777 1.00 86.44 474 SER A O 1
ATOM 3611 N N . GLY A 1 475 ? 29.879 -12.892 -29.193 1.00 85.69 475 GLY A N 1
ATOM 3612 C CA . GLY A 1 475 ? 29.819 -13.403 -27.812 1.00 85.69 475 GLY A CA 1
ATOM 3613 C C . GLY A 1 475 ? 28.607 -12.968 -26.968 1.00 85.69 475 GLY A C 1
ATOM 3614 O O . GLY A 1 475 ? 28.205 -13.682 -26.049 1.00 85.69 475 GLY A O 1
ATOM 3615 N N . THR A 1 476 ? 27.968 -11.839 -27.290 1.00 88.38 476 THR A N 1
ATOM 3616 C CA . THR A 1 476 ? 26.737 -11.354 -26.629 1.00 88.38 476 THR A CA 1
ATOM 3617 C C . THR A 1 476 ? 25.464 -11.568 -27.451 1.00 88.38 476 THR A C 1
ATOM 3619 O O . THR A 1 476 ? 24.372 -11.291 -26.950 1.00 88.38 476 THR A O 1
ATOM 3622 N N . ALA A 1 477 ? 25.553 -12.105 -28.673 1.00 87.00 477 ALA A N 1
ATOM 3623 C CA . ALA A 1 477 ? 24.420 -12.231 -29.595 1.00 87.00 477 ALA A CA 1
ATOM 3624 C C . ALA A 1 477 ? 23.301 -13.149 -29.070 1.00 87.00 477 ALA A C 1
ATOM 3626 O O . ALA A 1 477 ? 22.130 -12.960 -29.391 1.00 87.00 477 ALA A O 1
ATOM 3627 N N . LYS A 1 478 ? 23.649 -14.146 -28.244 1.00 85.75 478 LYS A N 1
ATOM 3628 C CA . LYS A 1 478 ? 22.701 -15.105 -27.640 1.00 85.75 478 LYS A CA 1
ATOM 3629 C C . LYS A 1 478 ? 22.429 -14.862 -26.150 1.00 85.75 478 LYS A C 1
ATOM 3631 O O . LYS A 1 478 ? 21.759 -15.671 -25.512 1.00 85.75 478 LYS A O 1
ATOM 3636 N N . GLY A 1 479 ? 22.912 -13.747 -25.602 1.00 86.44 479 GLY A N 1
ATOM 3637 C CA . GLY A 1 479 ? 22.736 -13.384 -24.199 1.00 86.44 479 GLY A CA 1
ATOM 3638 C C . GLY A 1 479 ? 23.649 -14.177 -23.256 1.00 86.44 479 GLY A C 1
ATOM 3639 O O . GLY A 1 479 ? 23.488 -15.388 -23.060 1.00 86.44 479 GLY A O 1
ATOM 3640 N N . ALA A 1 480 ? 24.581 -13.486 -22.609 1.00 87.38 480 ALA A N 1
ATOM 3641 C CA . ALA A 1 480 ? 25.464 -1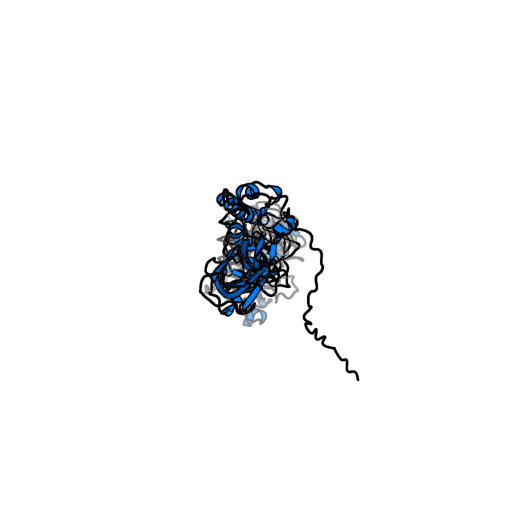4.053 -21.599 1.00 87.38 480 ALA A CA 1
ATOM 3642 C C . ALA A 1 480 ? 24.720 -14.319 -20.279 1.00 87.38 480 ALA A C 1
ATOM 3644 O O . ALA A 1 480 ? 23.788 -13.606 -19.913 1.00 87.38 480 ALA A O 1
ATOM 3645 N N . ALA A 1 481 ? 25.145 -15.341 -19.533 1.00 87.31 481 ALA A N 1
ATOM 3646 C CA . ALA A 1 481 ? 24.562 -15.671 -18.225 1.00 87.31 481 ALA A CA 1
ATOM 3647 C C . ALA A 1 481 ? 25.047 -14.751 -17.085 1.00 87.31 481 ALA A C 1
ATOM 3649 O O . ALA A 1 481 ? 24.475 -14.751 -16.001 1.00 87.31 481 ALA A O 1
ATOM 3650 N N . SER A 1 482 ? 26.107 -13.975 -17.320 1.00 86.06 482 SER A N 1
ATOM 3651 C CA . SER A 1 482 ? 26.734 -13.079 -16.347 1.00 86.06 482 SER A CA 1
ATOM 3652 C C . SER A 1 482 ? 27.062 -11.739 -17.003 1.00 86.06 482 SER A C 1
ATOM 3654 O O . SER A 1 482 ? 27.349 -11.684 -18.200 1.00 86.06 482 SER A O 1
ATOM 3656 N N . ASN A 1 483 ? 27.056 -10.663 -16.214 1.00 86.00 483 ASN A N 1
ATOM 3657 C CA . ASN A 1 483 ? 27.515 -9.338 -16.639 1.00 86.00 483 ASN A CA 1
ATOM 3658 C C . ASN A 1 483 ? 29.050 -9.236 -16.731 1.00 86.00 483 ASN A C 1
ATOM 3660 O O . ASN A 1 483 ? 29.568 -8.215 -17.178 1.00 86.00 483 ASN A O 1
ATOM 3664 N N . SER A 1 484 ? 29.780 -10.275 -16.321 1.00 86.88 484 SER A N 1
ATOM 3665 C CA . SER A 1 484 ? 31.240 -10.285 -16.304 1.00 86.88 484 SER A CA 1
ATOM 3666 C C . SER A 1 484 ? 31.817 -10.446 -17.711 1.00 86.88 484 SER A C 1
ATOM 3668 O O . SER A 1 484 ? 31.686 -11.501 -18.330 1.00 86.88 484 SER A O 1
ATOM 3670 N N . GLN A 1 485 ? 32.481 -9.407 -18.220 1.00 84.50 485 GLN A N 1
ATOM 3671 C CA . GLN A 1 485 ? 32.949 -9.349 -19.610 1.00 84.50 485 GLN A CA 1
ATOM 3672 C C . GLN A 1 485 ? 33.977 -10.429 -19.984 1.00 84.50 485 GLN A C 1
ATOM 3674 O O . GLN A 1 485 ? 33.957 -10.951 -21.099 1.00 84.50 485 GLN A O 1
ATOM 3679 N N . ASN A 1 486 ? 34.811 -10.842 -19.031 1.00 80.44 486 ASN A N 1
ATOM 3680 C CA . ASN A 1 486 ? 35.760 -11.951 -19.189 1.00 80.44 486 ASN A CA 1
ATOM 3681 C C . ASN A 1 486 ? 35.093 -13.313 -19.498 1.00 80.44 486 ASN A C 1
ATOM 3683 O O . ASN A 1 486 ? 35.759 -14.232 -19.977 1.00 80.44 486 ASN A O 1
ATOM 3687 N N . MET A 1 487 ? 33.788 -13.462 -19.246 1.00 80.69 487 MET A N 1
ATOM 3688 C CA . MET A 1 487 ? 33.059 -14.707 -19.496 1.00 80.69 487 MET A CA 1
ATOM 3689 C C . MET A 1 487 ? 32.614 -14.855 -20.951 1.00 80.69 487 MET A C 1
ATOM 3691 O O . MET A 1 487 ? 32.465 -15.983 -21.409 1.00 80.69 487 MET A O 1
ATOM 3695 N N . TRP A 1 488 ? 32.396 -13.750 -21.668 1.00 84.44 488 TRP A N 1
ATOM 3696 C CA . TRP A 1 488 ? 31.766 -13.757 -22.995 1.00 84.44 488 TRP A CA 1
ATOM 3697 C C . TRP A 1 488 ? 32.561 -13.013 -24.081 1.00 84.44 488 TRP A C 1
ATOM 3699 O O . TRP A 1 488 ? 32.190 -13.080 -25.246 1.00 84.44 488 TRP A O 1
ATOM 3709 N N . SER A 1 489 ? 33.665 -12.338 -23.741 1.00 79.94 489 SER A N 1
ATOM 3710 C CA . SER A 1 489 ? 34.496 -11.557 -24.681 1.00 79.94 489 SER A CA 1
ATOM 3711 C C . SER A 1 489 ? 35.923 -12.121 -24.823 1.00 79.94 489 SER A C 1
ATOM 3713 O O . SER A 1 489 ? 36.881 -11.379 -25.018 1.00 79.94 489 SER A O 1
ATOM 3715 N N . ARG A 1 490 ? 36.090 -13.447 -24.693 1.00 67.75 490 ARG A N 1
ATOM 3716 C CA . ARG A 1 490 ? 37.408 -14.123 -24.648 1.00 67.75 490 ARG A CA 1
ATOM 3717 C C . ARG A 1 490 ? 38.228 -14.013 -25.938 1.00 67.75 490 ARG A C 1
ATOM 3719 O O . ARG A 1 490 ? 39.445 -14.126 -25.882 1.00 67.75 490 ARG A O 1
ATOM 3726 N N . LEU A 1 491 ? 37.566 -13.777 -27.069 1.00 65.62 491 LEU A N 1
ATOM 3727 C CA . LEU A 1 491 ? 38.194 -13.649 -28.387 1.00 65.62 491 LEU A CA 1
ATOM 3728 C C . LEU A 1 491 ? 38.575 -12.197 -28.726 1.00 65.62 491 LEU A C 1
ATOM 3730 O O . LEU A 1 491 ? 39.105 -11.920 -29.800 1.00 65.62 491 LEU A O 1
ATOM 3734 N N . SER A 1 492 ? 38.293 -11.248 -27.826 1.00 70.75 492 SER A N 1
ATOM 3735 C CA . SER A 1 492 ? 38.597 -9.839 -28.054 1.00 70.75 492 SER A CA 1
ATOM 3736 C C . SER A 1 492 ? 40.080 -9.631 -27.818 1.00 70.75 492 SER A C 1
ATOM 3738 O O . SER A 1 492 ? 40.567 -9.843 -26.708 1.00 70.75 492 SER A O 1
ATOM 3740 N N . PHE A 1 493 ? 40.796 -9.238 -28.870 1.00 66.12 493 PHE A N 1
ATOM 3741 C CA . PHE A 1 493 ? 42.241 -9.116 -28.825 1.00 66.12 493 PHE A CA 1
ATOM 3742 C C . PHE A 1 493 ? 42.684 -8.211 -27.674 1.00 66.12 493 PHE A C 1
ATOM 3744 O O . PHE A 1 493 ? 42.238 -7.066 -27.549 1.00 66.12 493 PHE A O 1
ATOM 3751 N N . ALA A 1 494 ? 43.566 -8.737 -26.828 1.00 69.56 494 ALA A N 1
ATOM 3752 C CA . ALA A 1 494 ? 44.057 -8.014 -25.676 1.00 69.56 494 ALA A CA 1
ATOM 3753 C C . ALA A 1 494 ? 45.553 -8.209 -25.503 1.00 69.56 494 ALA A C 1
ATOM 3755 O O . ALA A 1 494 ? 46.044 -9.338 -25.500 1.00 69.56 494 ALA A O 1
ATOM 3756 N N . ASN A 1 495 ? 46.263 -7.102 -25.308 1.00 65.94 495 ASN A N 1
ATOM 3757 C CA . ASN A 1 495 ? 47.642 -7.127 -24.851 1.00 65.94 495 ASN A CA 1
ATOM 3758 C C . ASN A 1 495 ? 47.753 -6.324 -23.544 1.00 65.94 495 ASN A C 1
ATOM 3760 O O . ASN A 1 495 ? 48.286 -5.214 -23.522 1.00 65.94 495 ASN A O 1
ATOM 3764 N N . PRO A 1 496 ? 47.208 -6.859 -22.432 1.00 64.69 496 PRO A N 1
ATOM 3765 C CA . PRO A 1 496 ? 47.105 -6.135 -21.164 1.00 64.69 496 PRO A CA 1
ATOM 3766 C C . PRO A 1 496 ? 48.473 -5.807 -20.546 1.00 64.69 496 PRO A C 1
ATOM 3768 O O . PRO A 1 496 ? 48.546 -4.968 -19.655 1.00 64.69 496 PRO A O 1
ATOM 3771 N N . ALA A 1 497 ? 49.551 -6.438 -21.025 1.00 62.50 497 ALA A N 1
ATOM 3772 C CA . ALA A 1 497 ? 50.923 -6.150 -20.617 1.00 62.50 497 ALA A CA 1
ATOM 3773 C C . ALA A 1 497 ? 51.485 -4.853 -21.230 1.00 62.50 497 ALA A C 1
ATOM 3775 O O . ALA A 1 497 ? 52.478 -4.335 -20.725 1.00 62.50 497 ALA A O 1
ATOM 3776 N N . LEU A 1 498 ? 50.871 -4.320 -22.296 1.00 61.22 498 LEU A N 1
ATOM 3777 C CA . LEU A 1 498 ? 51.309 -3.071 -22.927 1.00 61.22 498 LEU A CA 1
ATOM 3778 C C . LEU A 1 498 ? 50.794 -1.815 -22.213 1.00 61.22 498 LEU A C 1
ATOM 3780 O O . LEU A 1 498 ? 51.375 -0.749 -22.401 1.00 61.22 498 LEU A O 1
ATOM 3784 N N . ASP A 1 499 ? 49.713 -1.906 -21.426 1.00 68.62 499 ASP A N 1
ATOM 3785 C CA . ASP A 1 499 ? 49.079 -0.726 -20.829 1.00 68.62 499 ASP A CA 1
ATOM 3786 C C . ASP A 1 499 ? 48.275 -1.033 -19.550 1.00 68.62 499 ASP A C 1
ATOM 3788 O O . ASP A 1 499 ? 47.321 -1.819 -19.547 1.00 68.62 499 ASP A O 1
ATOM 3792 N N . ALA A 1 500 ? 48.608 -0.329 -18.462 1.00 70.31 500 ALA A N 1
ATOM 3793 C CA . ALA A 1 500 ? 47.977 -0.475 -17.149 1.00 70.31 500 ALA A CA 1
ATOM 3794 C C . ALA A 1 500 ? 46.458 -0.201 -17.148 1.00 70.31 500 ALA A C 1
ATOM 3796 O O . ALA A 1 500 ? 45.733 -0.737 -16.310 1.00 70.31 500 ALA A O 1
ATOM 3797 N N . ARG A 1 501 ? 45.935 0.583 -18.101 1.00 72.25 501 ARG A N 1
ATOM 3798 C CA . ARG A 1 501 ? 44.497 0.899 -18.215 1.00 72.25 501 ARG A CA 1
ATOM 3799 C C . ARG A 1 501 ? 43.644 -0.318 -18.569 1.00 72.25 501 ARG A C 1
ATOM 3801 O O . ARG A 1 501 ? 42.455 -0.347 -18.243 1.00 72.25 501 ARG A O 1
ATOM 3808 N N . CYS A 1 502 ? 44.241 -1.310 -19.227 1.00 71.12 502 CYS A N 1
ATOM 3809 C CA . CYS A 1 502 ? 43.587 -2.560 -19.607 1.00 71.12 502 CYS A CA 1
ATOM 3810 C C . CYS A 1 502 ? 43.880 -3.714 -18.638 1.00 71.12 502 CYS A C 1
ATOM 3812 O O . CYS A 1 502 ? 43.240 -4.759 -18.747 1.00 71.12 502 CYS A O 1
ATOM 3814 N N . ALA A 1 503 ? 44.777 -3.533 -17.660 1.00 67.75 503 ALA A N 1
ATOM 3815 C CA . ALA A 1 503 ? 45.163 -4.579 -16.710 1.00 67.75 503 ALA A CA 1
ATOM 3816 C C . ALA A 1 503 ? 43.983 -5.093 -15.861 1.00 67.75 503 ALA A C 1
ATOM 3818 O O . ALA A 1 503 ? 43.916 -6.279 -15.554 1.00 67.75 503 ALA A O 1
ATOM 3819 N N . ALA A 1 504 ? 43.022 -4.223 -15.526 1.00 63.53 504 ALA A N 1
ATOM 3820 C CA . ALA A 1 504 ? 41.858 -4.586 -14.712 1.00 63.53 504 ALA A CA 1
ATOM 3821 C C . ALA A 1 504 ? 40.779 -5.382 -15.477 1.00 63.53 504 ALA A C 1
ATOM 3823 O O . ALA A 1 504 ? 40.086 -6.199 -14.877 1.00 63.53 504 ALA A O 1
ATOM 3824 N N . SER A 1 505 ? 40.605 -5.141 -16.784 1.00 64.44 505 SER A N 1
ATOM 3825 C CA . SER A 1 505 ? 39.597 -5.825 -17.615 1.00 64.44 505 SER A CA 1
ATOM 3826 C C . SER A 1 505 ? 40.163 -6.979 -18.439 1.00 64.44 505 SER A C 1
ATOM 3828 O O . SER A 1 505 ? 39.394 -7.835 -18.866 1.00 64.44 505 SER A O 1
ATOM 3830 N N . GLY A 1 506 ? 41.475 -6.988 -18.701 1.00 71.50 506 GLY A N 1
ATOM 3831 C CA . GLY A 1 506 ? 42.152 -7.976 -19.544 1.00 71.50 506 GLY A CA 1
ATOM 3832 C C . GLY A 1 506 ? 41.724 -7.957 -21.016 1.00 71.50 506 GLY A C 1
ATOM 3833 O O . GLY A 1 506 ? 42.003 -8.915 -21.725 1.00 71.50 506 GLY A O 1
ATOM 3834 N N . ILE A 1 507 ? 41.008 -6.915 -21.465 1.00 81.50 507 ILE A N 1
ATOM 3835 C CA . ILE A 1 507 ? 40.358 -6.837 -22.786 1.00 81.50 507 ILE A CA 1
ATOM 3836 C C . ILE A 1 507 ? 40.584 -5.451 -23.413 1.00 81.50 507 ILE A C 1
ATOM 3838 O O . ILE A 1 507 ? 40.332 -4.430 -22.761 1.00 81.50 507 ILE A O 1
ATOM 3842 N N . GLY A 1 508 ? 41.010 -5.420 -24.683 1.00 82.81 508 GLY A N 1
ATOM 3843 C CA . GLY A 1 508 ? 41.441 -4.214 -25.403 1.00 82.81 508 GLY A CA 1
ATOM 3844 C C . GLY A 1 508 ? 42.952 -3.977 -25.311 1.00 82.81 508 GLY A C 1
ATOM 3845 O O . GLY A 1 508 ? 43.709 -4.875 -24.950 1.00 82.81 508 GLY A O 1
ATOM 3846 N N . CYS A 1 509 ? 43.400 -2.763 -25.633 1.00 82.19 509 CYS A N 1
ATOM 3847 C CA . CYS A 1 509 ? 44.821 -2.415 -25.715 1.00 82.19 509 CYS A CA 1
ATOM 3848 C C . CYS A 1 509 ? 45.593 -3.366 -26.642 1.00 82.19 509 CYS A C 1
ATOM 3850 O O . CYS A 1 509 ? 46.591 -3.967 -26.253 1.00 82.19 509 CYS A O 1
ATOM 3852 N N . PHE A 1 510 ? 45.087 -3.555 -27.862 1.00 80.75 510 PHE A N 1
ATOM 3853 C CA . PHE A 1 510 ? 45.649 -4.512 -28.814 1.00 80.75 510 PHE A CA 1
ATOM 3854 C C . PHE A 1 510 ? 47.085 -4.155 -29.228 1.00 80.75 510 PHE A C 1
ATOM 3856 O O . PHE A 1 510 ? 47.977 -5.002 -29.190 1.00 80.75 510 PHE A O 1
ATOM 3863 N N . ALA A 1 511 ? 47.301 -2.895 -29.607 1.00 77.19 511 ALA A N 1
ATOM 3864 C CA . ALA A 1 511 ? 48.585 -2.347 -30.028 1.00 77.19 511 ALA A CA 1
ATOM 3865 C C . ALA A 1 511 ? 48.608 -0.827 -29.786 1.00 77.19 511 ALA A C 1
ATOM 3867 O O . ALA A 1 511 ? 47.558 -0.214 -29.583 1.00 77.19 511 ALA A O 1
ATOM 3868 N N . SER A 1 512 ? 49.789 -0.200 -29.833 1.00 74.81 512 SER A N 1
ATOM 3869 C CA . SER A 1 512 ? 49.874 1.268 -29.851 1.00 74.81 512 SER A CA 1
ATOM 3870 C C . SER A 1 512 ? 49.186 1.831 -31.099 1.00 74.81 512 SER A C 1
ATOM 3872 O O . SER A 1 512 ? 49.116 1.159 -32.128 1.00 74.81 512 SER A O 1
ATOM 3874 N N . SER A 1 513 ? 48.708 3.077 -31.043 1.00 71.88 513 SER A N 1
ATOM 3875 C CA . SER A 1 513 ? 48.070 3.738 -32.196 1.00 71.88 513 SER A CA 1
ATOM 3876 C C . SER A 1 513 ? 48.924 3.710 -33.467 1.00 71.88 513 SER A C 1
ATOM 3878 O O . SER A 1 513 ? 48.391 3.550 -34.562 1.00 71.88 513 SER A O 1
ATOM 3880 N N . ASP A 1 514 ? 50.246 3.815 -33.330 1.00 72.50 514 ASP A N 1
ATOM 3881 C CA . ASP A 1 514 ? 51.177 3.771 -34.458 1.00 72.50 514 ASP A CA 1
ATOM 3882 C C . ASP A 1 514 ? 51.285 2.358 -35.056 1.00 72.50 514 ASP A C 1
ATOM 3884 O O . ASP A 1 514 ? 51.326 2.197 -36.275 1.00 72.50 514 ASP A O 1
ATOM 3888 N N . ALA A 1 515 ? 51.249 1.322 -34.211 1.00 76.81 515 ALA A N 1
ATOM 3889 C CA . ALA A 1 515 ? 51.284 -0.079 -34.631 1.00 76.81 515 ALA A CA 1
ATOM 3890 C C . ALA A 1 515 ? 49.934 -0.593 -35.162 1.00 76.81 515 ALA A C 1
ATOM 3892 O O . ALA A 1 515 ? 49.896 -1.617 -35.842 1.00 76.81 515 ALA A O 1
ATOM 3893 N N . MET A 1 516 ? 48.831 0.121 -34.908 1.00 77.19 516 MET A N 1
ATOM 3894 C CA . MET A 1 516 ? 47.543 -0.175 -35.540 1.00 77.19 516 MET A CA 1
ATOM 3895 C C . MET A 1 516 ? 47.618 0.017 -37.065 1.00 77.19 516 MET A C 1
ATOM 3897 O O . MET A 1 516 ? 46.904 -0.660 -37.798 1.00 77.19 516 MET A O 1
ATOM 3901 N N . GLY A 1 517 ? 48.486 0.900 -37.571 1.00 73.81 517 GLY A N 1
ATOM 3902 C CA . GLY A 1 517 ? 48.553 1.278 -38.986 1.00 73.81 517 GLY A CA 1
ATOM 3903 C C . GLY A 1 517 ? 47.527 2.354 -39.370 1.00 73.81 517 GLY A C 1
ATOM 3904 O O . GLY A 1 517 ? 46.631 2.694 -38.589 1.00 73.81 517 GLY A O 1
ATOM 3905 N N . ARG A 1 518 ? 47.658 2.908 -40.581 1.00 75.12 518 ARG A N 1
ATOM 3906 C CA . ARG A 1 518 ? 46.789 3.988 -41.082 1.00 75.12 518 ARG A CA 1
ATOM 3907 C C . ARG A 1 518 ? 45.470 3.449 -41.631 1.00 75.12 518 ARG A C 1
ATOM 3909 O O . ARG A 1 518 ? 45.442 2.374 -42.228 1.00 75.12 518 ARG A O 1
ATOM 3916 N N . LEU A 1 519 ? 44.389 4.198 -41.423 1.00 75.12 519 LEU A N 1
ATOM 3917 C CA . LEU A 1 519 ? 43.125 3.949 -42.116 1.00 75.12 519 LEU A CA 1
ATOM 3918 C C . LEU A 1 519 ? 43.246 4.410 -43.581 1.00 75.12 519 LEU A C 1
ATOM 3920 O O . LEU A 1 519 ? 43.954 5.390 -43.830 1.00 75.12 519 LEU A O 1
ATOM 3924 N N . PRO A 1 520 ? 42.583 3.738 -44.542 1.00 75.44 520 PRO A N 1
ATOM 3925 C CA . PRO A 1 520 ? 42.560 4.189 -45.930 1.00 75.44 520 PRO A CA 1
ATOM 3926 C C . PRO A 1 520 ? 42.007 5.614 -46.047 1.00 75.44 520 PRO A C 1
ATOM 3928 O O . PRO A 1 520 ? 40.938 5.908 -45.510 1.00 75.44 520 PRO A O 1
ATOM 3931 N N . ASP A 1 521 ? 42.719 6.486 -46.762 1.00 79.19 521 ASP A N 1
ATOM 3932 C CA . ASP A 1 521 ? 42.222 7.820 -47.095 1.00 79.19 521 ASP A CA 1
ATOM 3933 C C . ASP A 1 521 ? 41.382 7.746 -48.372 1.00 79.19 521 ASP A C 1
ATOM 3935 O O . ASP A 1 521 ? 41.891 7.779 -49.492 1.00 79.19 521 ASP A O 1
ATOM 3939 N N . VAL A 1 522 ? 40.072 7.586 -48.192 1.00 82.31 522 VAL A N 1
ATOM 3940 C CA . VAL A 1 522 ? 39.132 7.471 -49.312 1.00 82.31 522 VAL A CA 1
ATOM 3941 C C . VAL A 1 522 ? 38.958 8.805 -50.039 1.00 82.31 522 VAL A C 1
ATOM 3943 O O . VAL A 1 522 ? 38.680 8.800 -51.233 1.00 82.31 522 VAL A O 1
ATOM 3946 N N . VAL A 1 523 ? 39.133 9.942 -49.356 1.00 83.19 523 VAL A N 1
ATOM 3947 C CA . VAL A 1 523 ? 39.057 11.265 -49.995 1.00 83.19 523 VAL A CA 1
ATOM 3948 C C . VAL A 1 523 ? 40.216 11.402 -50.97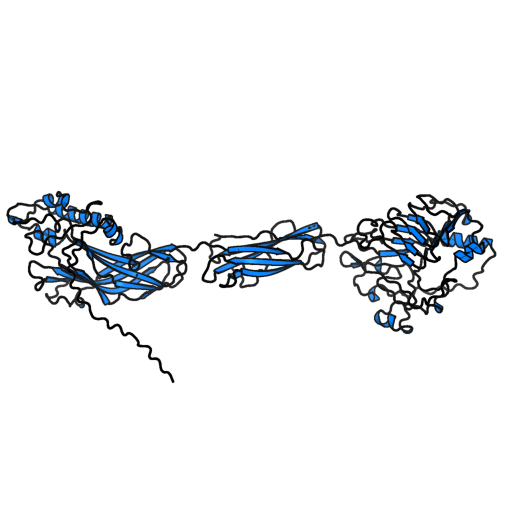3 1.00 83.19 523 VAL A C 1
ATOM 3950 O O . VAL A 1 523 ? 39.983 11.681 -52.146 1.00 83.19 523 VAL A O 1
ATOM 3953 N N . GLN A 1 524 ? 41.436 11.098 -50.524 1.00 81.88 524 GLN A N 1
ATOM 3954 C CA . GLN A 1 524 ? 42.610 11.093 -51.393 1.00 81.88 524 GLN A CA 1
ATOM 3955 C C . GLN A 1 524 ? 42.456 10.088 -52.541 1.00 81.88 524 GLN A C 1
ATOM 3957 O O . GLN A 1 524 ? 42.715 10.436 -53.683 1.00 81.88 524 GLN A O 1
ATOM 3962 N N . ALA A 1 525 ? 41.944 8.882 -52.276 1.00 81.75 525 ALA A N 1
ATOM 3963 C CA . ALA A 1 525 ? 41.711 7.890 -53.325 1.00 81.75 525 ALA A CA 1
ATOM 3964 C C . ALA A 1 525 ? 40.709 8.362 -54.401 1.00 81.75 525 ALA A C 1
ATOM 3966 O O . ALA A 1 525 ? 40.856 8.017 -55.572 1.00 81.75 525 ALA A O 1
ATOM 3967 N N . VAL A 1 526 ? 39.691 9.149 -54.025 1.00 84.44 526 VAL A N 1
ATOM 3968 C CA . VAL A 1 526 ? 38.785 9.789 -54.993 1.00 84.44 526 VAL A CA 1
ATOM 3969 C C . VAL A 1 526 ? 39.514 10.849 -55.816 1.00 84.44 526 VAL A C 1
ATOM 3971 O O . VAL A 1 526 ? 39.314 10.891 -57.026 1.00 84.44 526 VAL A O 1
ATOM 3974 N N . GLU A 1 527 ? 40.340 11.690 -55.192 1.00 84.25 527 GLU A N 1
ATOM 3975 C CA . GLU A 1 527 ? 41.102 12.728 -55.904 1.00 84.25 527 GLU A CA 1
ATOM 3976 C C . GLU A 1 527 ? 42.212 12.145 -56.799 1.00 84.25 527 GLU A C 1
ATOM 3978 O O . GLU A 1 527 ? 42.506 12.706 -57.851 1.00 84.25 527 GLU A O 1
ATOM 3983 N N . ASP A 1 528 ? 42.760 10.980 -56.445 1.00 83.25 528 ASP A N 1
ATOM 3984 C CA . ASP A 1 528 ? 43.741 10.230 -57.242 1.00 83.25 528 ASP A CA 1
ATOM 3985 C C . ASP A 1 528 ? 43.102 9.456 -58.421 1.00 83.25 528 ASP A C 1
ATOM 3987 O O . ASP A 1 528 ? 43.800 8.757 -59.157 1.00 83.25 528 ASP A O 1
ATOM 3991 N N . GLY A 1 529 ? 41.779 9.548 -58.606 1.00 81.69 529 GLY A N 1
ATOM 3992 C CA . GLY A 1 529 ? 41.061 8.944 -59.736 1.00 81.69 529 GLY A CA 1
ATOM 3993 C C . GLY A 1 529 ? 40.737 7.451 -59.588 1.00 81.69 529 GLY A C 1
ATOM 3994 O O . GLY A 1 529 ? 40.324 6.803 -60.552 1.00 81.69 529 GLY A O 1
ATOM 3995 N N . LEU A 1 530 ? 40.856 6.867 -58.385 1.00 79.06 530 LEU A N 1
ATOM 3996 C CA . LEU A 1 530 ? 40.564 5.439 -58.150 1.00 79.06 530 LEU A CA 1
ATOM 3997 C C . LEU A 1 530 ? 39.107 5.059 -58.490 1.00 79.06 530 LEU A C 1
ATOM 3999 O O . LEU A 1 530 ? 38.812 3.895 -58.752 1.00 79.06 530 LEU A O 1
ATOM 4003 N N . PHE A 1 531 ? 38.197 6.038 -58.500 1.00 82.31 531 PHE A N 1
ATOM 4004 C CA . PHE A 1 531 ? 36.760 5.850 -58.716 1.00 82.31 531 PHE A CA 1
ATOM 4005 C C . PHE A 1 531 ? 36.221 6.528 -59.989 1.00 82.31 531 PHE A C 1
ATOM 4007 O O . PHE A 1 531 ? 35.008 6.706 -60.108 1.00 82.31 531 PHE A O 1
ATOM 4014 N N . ASP A 1 532 ? 37.075 6.881 -60.957 1.00 77.19 532 ASP A N 1
ATOM 4015 C CA . ASP A 1 532 ? 36.677 7.616 -62.176 1.00 77.19 532 ASP A CA 1
ATOM 4016 C C . ASP A 1 532 ? 35.654 6.872 -63.060 1.00 77.19 532 ASP A C 1
ATOM 4018 O O . ASP A 1 532 ? 34.947 7.483 -63.860 1.00 77.19 532 ASP A O 1
ATOM 4022 N N . GLY A 1 533 ? 35.506 5.556 -62.877 1.00 77.19 533 GLY A N 1
ATOM 4023 C CA . GLY A 1 533 ? 34.461 4.746 -63.514 1.00 77.19 533 GLY A CA 1
ATOM 4024 C C . GLY A 1 533 ? 33.063 4.863 -62.884 1.00 77.19 533 GLY A C 1
ATOM 4025 O O . GLY A 1 533 ? 32.131 4.214 -63.360 1.00 77.19 533 GLY A O 1
ATOM 4026 N N . MET A 1 534 ? 32.890 5.638 -61.806 1.00 86.69 534 MET A N 1
ATOM 4027 C CA . MET A 1 534 ? 31.605 5.824 -61.121 1.00 86.69 534 MET A CA 1
ATOM 4028 C C . MET A 1 534 ? 30.927 7.137 -61.532 1.00 86.69 534 MET A C 1
ATOM 4030 O O . MET A 1 534 ? 31.569 8.172 -61.700 1.00 86.69 534 MET A O 1
ATOM 4034 N N . SER A 1 535 ? 29.592 7.144 -61.596 1.00 88.75 535 SER A N 1
ATOM 4035 C CA . SER A 1 535 ? 28.842 8.391 -61.793 1.00 88.75 535 SER A CA 1
ATOM 4036 C C . SER A 1 535 ? 28.959 9.288 -60.551 1.00 88.75 535 SER A C 1
ATOM 4038 O O . SER A 1 535 ? 28.401 8.966 -59.498 1.00 88.75 535 SER A O 1
ATOM 4040 N N . ARG A 1 536 ? 29.696 10.404 -60.655 1.00 91.69 536 ARG A N 1
ATOM 4041 C CA . ARG A 1 536 ? 29.958 11.343 -59.547 1.00 91.69 536 ARG A CA 1
ATOM 4042 C C . ARG A 1 536 ? 28.862 12.407 -59.430 1.00 91.69 536 ARG A C 1
ATOM 4044 O O . ARG A 1 536 ? 28.513 13.072 -60.399 1.00 91.69 536 ARG A O 1
ATOM 4051 N N . THR A 1 537 ? 28.345 12.607 -58.218 1.00 92.44 537 THR A N 1
ATOM 4052 C CA . THR A 1 537 ? 27.325 13.618 -57.883 1.00 92.44 537 THR A CA 1
ATOM 4053 C C . THR A 1 537 ? 27.661 14.337 -56.572 1.00 92.44 537 THR A C 1
ATOM 4055 O O . THR A 1 537 ? 28.231 13.736 -55.667 1.00 92.44 537 THR A O 1
ATOM 4058 N N . ASN A 1 538 ? 27.276 15.610 -56.441 1.00 92.25 538 ASN A N 1
ATOM 4059 C CA . ASN A 1 538 ? 27.418 16.401 -55.209 1.00 92.25 538 ASN A CA 1
ATOM 4060 C C . ASN A 1 538 ? 26.026 16.817 -54.702 1.00 92.25 538 ASN A C 1
ATOM 4062 O O . ASN A 1 538 ? 25.578 17.938 -54.935 1.00 92.25 538 ASN A O 1
ATOM 4066 N N . THR A 1 539 ? 25.301 15.881 -54.078 1.00 92.94 539 THR A N 1
ATOM 4067 C CA . THR A 1 539 ? 23.933 16.120 -53.581 1.00 92.94 539 THR A CA 1
ATOM 4068 C C . THR A 1 539 ? 23.895 16.245 -52.055 1.00 92.94 539 THR A C 1
ATOM 4070 O O . THR A 1 539 ? 24.546 15.459 -51.365 1.00 92.94 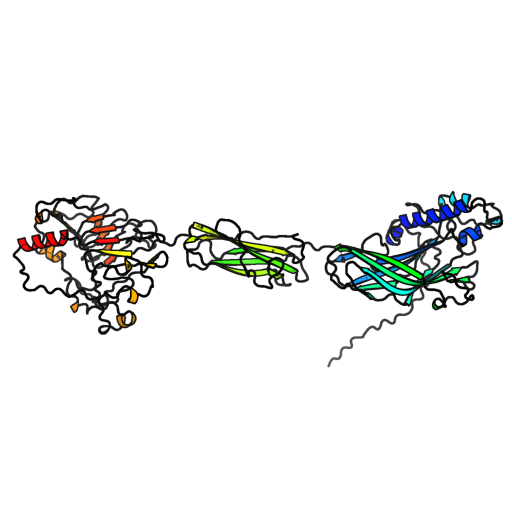539 THR A O 1
ATOM 4073 N N . PRO A 1 540 ? 23.119 17.193 -51.493 1.00 95.38 540 PRO A N 1
ATOM 4074 C CA . PRO A 1 540 ? 22.962 17.340 -50.047 1.00 95.38 540 PRO A CA 1
ATOM 4075 C C . PRO A 1 540 ? 22.089 16.261 -49.399 1.00 95.38 540 PRO A C 1
ATOM 4077 O O . PRO A 1 540 ? 22.152 16.061 -48.185 1.00 95.38 540 PRO A O 1
ATOM 4080 N N . SER A 1 541 ? 21.245 15.586 -50.178 1.00 96.19 541 SER A N 1
ATOM 4081 C CA . SER A 1 541 ? 20.303 14.602 -49.650 1.00 96.19 541 SER A CA 1
ATOM 4082 C C . SER A 1 541 ? 20.015 13.483 -50.640 1.00 96.19 541 SER A C 1
ATOM 4084 O O . SER A 1 541 ? 20.098 13.685 -51.855 1.00 96.19 541 SER A O 1
ATOM 4086 N N . LEU A 1 542 ? 19.672 12.316 -50.101 1.00 96.81 542 LEU A N 1
ATOM 4087 C CA . LEU A 1 542 ? 19.267 11.125 -50.837 1.00 96.81 542 LEU A CA 1
ATOM 4088 C C . LEU A 1 542 ? 17.949 10.615 -50.246 1.00 96.81 542 LEU A C 1
ATOM 4090 O O . LEU A 1 542 ? 17.899 10.233 -49.078 1.00 96.81 542 LEU A O 1
ATOM 4094 N N . GLY A 1 543 ? 16.889 10.640 -51.053 1.00 96.38 543 GLY A N 1
ATOM 4095 C CA . GLY A 1 543 ? 15.621 9.990 -50.721 1.00 96.38 543 GLY A CA 1
ATOM 4096 C C . GLY A 1 543 ? 15.664 8.486 -50.980 1.00 96.38 543 GLY A C 1
ATOM 4097 O O . GLY A 1 543 ? 16.698 7.949 -51.378 1.00 96.38 543 GLY A O 1
ATOM 4098 N N . ALA A 1 544 ? 14.522 7.824 -50.787 1.00 97.06 544 ALA A N 1
ATOM 4099 C CA . ALA A 1 544 ? 14.382 6.406 -51.100 1.00 97.06 544 ALA A CA 1
ATOM 4100 C C . ALA A 1 544 ? 14.670 6.143 -52.588 1.00 97.06 544 ALA A C 1
ATOM 4102 O O . ALA A 1 544 ? 14.096 6.807 -53.454 1.00 97.06 544 ALA A O 1
ATOM 4103 N N . GLN A 1 545 ? 15.562 5.198 -52.883 1.00 95.75 545 GLN A N 1
ATOM 4104 C CA . GLN A 1 545 ? 15.945 4.855 -54.256 1.00 95.75 545 GLN A CA 1
ATOM 4105 C C . GLN A 1 545 ? 16.621 3.481 -54.344 1.00 95.75 545 GLN A C 1
ATOM 4107 O O . GLN A 1 545 ? 17.253 3.003 -53.398 1.00 95.75 545 GLN A O 1
ATOM 4112 N N . THR A 1 546 ? 16.550 2.883 -55.532 1.00 95.38 546 THR A N 1
ATOM 4113 C CA . THR A 1 546 ? 17.301 1.676 -55.889 1.00 95.38 546 THR A CA 1
ATOM 4114 C C . THR A 1 546 ? 18.472 2.041 -56.798 1.00 95.38 546 THR A C 1
ATOM 4116 O O . THR A 1 546 ? 18.295 2.684 -57.832 1.00 95.38 546 THR A O 1
ATOM 4119 N N . ILE A 1 547 ? 19.682 1.632 -56.420 1.00 92.69 547 ILE A N 1
ATOM 4120 C CA . ILE A 1 547 ? 20.925 1.923 -57.137 1.00 92.69 547 ILE A CA 1
ATOM 4121 C C . ILE A 1 547 ? 21.255 0.751 -58.062 1.00 92.69 547 ILE A C 1
ATOM 4123 O O . ILE A 1 547 ? 21.631 -0.315 -57.593 1.00 92.69 547 ILE A O 1
ATOM 4127 N N . SER A 1 548 ? 21.120 0.948 -59.376 1.00 86.25 548 SER A N 1
ATOM 4128 C CA . SER A 1 548 ? 21.312 -0.111 -60.389 1.00 86.25 548 SER A CA 1
ATOM 4129 C C . SER A 1 548 ? 22.694 -0.094 -61.067 1.00 86.25 548 SER A C 1
ATOM 4131 O O . SER A 1 548 ? 22.873 -0.720 -62.104 1.00 86.25 548 SER A O 1
ATOM 4133 N N . GLY A 1 549 ? 23.671 0.627 -60.507 1.00 87.12 549 GLY A N 1
ATOM 4134 C CA . GLY A 1 549 ? 25.038 0.717 -61.032 1.00 87.12 549 GLY A CA 1
ATOM 4135 C C . GLY A 1 549 ? 25.994 1.412 -60.060 1.00 87.12 549 GLY A C 1
ATOM 4136 O O . GLY A 1 549 ? 25.650 1.634 -58.901 1.00 87.12 549 GLY A O 1
ATOM 4137 N N . ASN A 1 550 ? 27.185 1.782 -60.532 1.00 89.62 550 ASN A N 1
ATOM 4138 C CA . ASN A 1 550 ? 28.221 2.387 -59.692 1.00 89.62 550 ASN A CA 1
ATOM 4139 C C . ASN A 1 550 ? 28.066 3.910 -59.600 1.00 89.62 550 ASN A C 1
ATOM 4141 O O . ASN A 1 550 ? 28.172 4.626 -60.600 1.00 89.62 550 ASN A O 1
ATOM 4145 N N . ARG A 1 551 ? 27.835 4.421 -58.389 1.00 92.81 551 ARG A N 1
ATOM 4146 C CA . ARG A 1 551 ? 27.620 5.845 -58.118 1.00 92.81 551 ARG A CA 1
ATOM 4147 C C . ARG A 1 551 ? 28.491 6.336 -56.967 1.00 92.81 551 ARG A C 1
ATOM 4149 O O . ARG A 1 551 ? 28.596 5.688 -55.932 1.00 92.81 551 ARG A O 1
ATOM 4156 N N . LEU A 1 552 ? 29.035 7.536 -57.133 1.00 93.75 552 LEU A N 1
ATOM 4157 C CA . LEU A 1 552 ? 29.778 8.268 -56.118 1.00 93.75 552 LEU A CA 1
ATOM 4158 C C . LEU A 1 552 ? 29.003 9.538 -55.736 1.00 93.75 552 LEU A C 1
ATOM 4160 O O . LEU A 1 552 ? 28.717 10.398 -56.569 1.00 93.75 552 LEU A O 1
ATOM 4164 N N . VAL A 1 553 ? 28.660 9.673 -54.461 1.00 95.56 553 VAL A N 1
ATOM 4165 C CA . VAL A 1 553 ? 28.191 10.920 -53.854 1.00 95.56 553 VAL A CA 1
ATOM 4166 C C . VAL A 1 553 ? 29.374 11.521 -53.111 1.00 95.56 553 VAL A C 1
ATOM 4168 O O . VAL A 1 553 ? 29.791 10.987 -52.089 1.00 95.56 553 VAL A O 1
ATOM 4171 N N . TYR A 1 554 ? 29.934 12.607 -53.639 1.00 94.00 554 TYR A N 1
ATOM 4172 C CA . TYR A 1 554 ? 31.168 13.203 -53.135 1.00 94.00 554 TYR A CA 1
ATOM 4173 C C . TYR A 1 554 ? 30.937 14.630 -52.639 1.00 94.00 554 TYR A C 1
ATOM 4175 O O . TYR A 1 554 ? 30.681 15.543 -53.427 1.00 94.00 554 TYR A O 1
ATOM 4183 N N . ARG A 1 555 ? 31.021 14.809 -51.319 1.00 92.81 555 ARG A N 1
ATOM 4184 C CA . ARG A 1 555 ? 30.763 16.062 -50.600 1.00 92.81 555 ARG A CA 1
ATOM 4185 C C . ARG A 1 555 ? 31.694 16.230 -49.377 1.00 92.81 555 ARG A C 1
ATOM 4187 O O . ARG A 1 555 ? 31.203 16.400 -48.263 1.00 92.81 555 ARG A O 1
ATOM 4194 N N . PRO A 1 556 ? 33.029 16.207 -49.547 1.00 81.69 556 PRO A N 1
ATOM 4195 C CA . PRO A 1 556 ? 34.014 16.084 -48.456 1.00 81.69 556 PRO A CA 1
ATOM 4196 C C . PRO A 1 556 ? 33.997 17.217 -47.412 1.00 81.69 556 PRO A C 1
ATOM 4198 O O . PRO A 1 556 ? 34.505 17.026 -46.314 1.00 81.69 556 PRO A O 1
ATOM 4201 N N . GLY A 1 557 ? 33.409 18.378 -47.731 1.00 86.38 557 GLY A N 1
ATOM 4202 C CA . GLY A 1 557 ? 33.232 19.513 -46.809 1.00 86.38 557 GLY A CA 1
ATOM 4203 C C . GLY A 1 557 ? 31.775 19.813 -46.441 1.00 86.38 557 GLY A C 1
ATOM 4204 O O . GLY A 1 557 ? 31.471 20.910 -45.984 1.00 86.38 557 GLY A O 1
ATOM 4205 N N . GLY A 1 558 ? 30.842 18.898 -46.718 1.00 92.69 558 GLY A N 1
ATOM 4206 C CA . GLY A 1 558 ? 29.422 19.119 -46.455 1.00 92.69 558 GLY A CA 1
ATOM 4207 C C . GLY A 1 558 ? 28.703 17.885 -45.930 1.00 92.69 558 GLY A C 1
ATOM 4208 O O . GLY A 1 558 ? 29.249 16.789 -45.854 1.00 92.69 558 GLY A O 1
ATOM 4209 N N . THR A 1 559 ? 27.437 18.074 -45.567 1.00 95.94 559 THR A N 1
ATOM 4210 C CA . THR A 1 559 ? 26.596 17.014 -45.002 1.00 95.94 559 THR A CA 1
ATOM 4211 C C . THR A 1 559 ? 25.783 16.303 -46.079 1.00 95.94 559 THR A C 1
ATOM 4213 O O . THR A 1 559 ? 25.176 16.963 -46.921 1.00 95.94 559 THR A O 1
ATOM 4216 N N . VAL A 1 560 ? 25.699 14.977 -46.033 1.00 97.69 560 VAL A N 1
ATOM 4217 C CA . VAL A 1 560 ? 24.738 14.191 -46.822 1.00 97.69 560 VAL A CA 1
ATOM 4218 C C . VAL A 1 560 ? 23.662 13.652 -45.887 1.00 97.69 560 VAL A C 1
ATOM 4220 O O . VAL A 1 560 ? 23.979 13.008 -44.893 1.00 97.69 560 VAL A O 1
ATOM 4223 N N . THR A 1 561 ? 22.388 13.916 -46.188 1.00 97.81 561 THR A N 1
ATOM 4224 C CA . THR A 1 561 ? 21.255 13.384 -45.409 1.00 97.81 561 THR A CA 1
ATOM 4225 C C . THR A 1 561 ? 20.500 12.307 -46.185 1.00 97.81 561 THR A C 1
ATOM 4227 O O . THR A 1 561 ? 19.922 12.590 -47.233 1.00 97.81 561 THR A O 1
ATOM 4230 N N . ILE A 1 562 ? 20.465 11.089 -45.654 1.00 98.19 562 ILE A N 1
ATOM 4231 C CA . ILE A 1 562 ? 19.676 9.965 -46.160 1.00 98.19 562 ILE A CA 1
ATOM 4232 C C . ILE A 1 562 ? 18.300 10.009 -45.490 1.00 98.19 562 ILE A C 1
ATOM 4234 O O . ILE A 1 562 ? 18.184 9.894 -44.268 1.00 98.19 562 ILE A O 1
ATOM 4238 N N . THR A 1 563 ? 17.255 10.222 -46.288 1.00 97.31 563 THR A N 1
ATOM 4239 C CA . THR A 1 563 ? 15.874 10.412 -45.814 1.00 97.31 563 THR A CA 1
ATOM 4240 C C . THR A 1 563 ? 14.948 9.238 -46.131 1.00 97.31 563 THR A C 1
ATOM 4242 O O . THR A 1 563 ? 13.827 9.208 -45.624 1.00 97.31 563 THR A O 1
ATOM 4245 N N . GLY A 1 564 ? 15.404 8.269 -46.928 1.00 97.44 564 GLY A N 1
ATOM 4246 C CA . GLY A 1 564 ? 14.681 7.036 -47.242 1.00 97.44 564 GLY A CA 1
ATOM 4247 C C . GLY A 1 564 ? 15.627 5.884 -47.582 1.00 97.44 564 GLY A C 1
ATOM 4248 O O . GLY A 1 564 ? 16.836 6.087 -47.686 1.00 97.44 564 GLY A O 1
ATOM 4249 N N . ASP A 1 565 ? 15.068 4.685 -47.741 1.00 98.25 565 ASP A N 1
ATOM 4250 C CA . ASP A 1 565 ? 15.847 3.460 -47.942 1.00 98.25 565 ASP A CA 1
ATOM 4251 C C . ASP A 1 565 ? 16.652 3.467 -49.241 1.00 98.25 565 ASP A C 1
ATOM 4253 O O . ASP A 1 565 ? 16.139 3.778 -50.320 1.00 98.25 565 ASP A O 1
ATOM 4257 N N . ILE A 1 566 ? 17.914 3.056 -49.136 1.00 97.94 566 ILE A N 1
ATOM 4258 C CA . ILE A 1 566 ? 18.810 2.865 -50.273 1.00 97.94 566 ILE A CA 1
ATOM 4259 C C . ILE A 1 566 ? 19.013 1.373 -50.470 1.00 97.94 566 ILE A C 1
ATOM 4261 O O . ILE A 1 566 ? 19.459 0.675 -49.560 1.00 97.94 566 ILE A O 1
ATOM 4265 N N . THR A 1 567 ? 18.687 0.881 -51.659 1.00 96.69 567 THR A N 1
ATOM 4266 C CA . THR A 1 567 ? 18.725 -0.554 -51.963 1.00 96.69 567 THR A CA 1
ATOM 4267 C C . THR A 1 567 ? 19.505 -0.843 -53.233 1.00 96.69 567 THR A C 1
ATOM 4269 O O . THR A 1 567 ? 19.523 -0.033 -54.159 1.00 96.69 567 THR A O 1
ATOM 4272 N N . TYR A 1 568 ? 20.121 -2.019 -53.301 1.00 93.62 568 TYR A N 1
ATOM 4273 C CA . TYR A 1 568 ? 20.594 -2.596 -54.557 1.00 93.62 568 TYR A CA 1
ATOM 4274 C C . TYR A 1 568 ? 19.536 -3.544 -55.144 1.00 93.62 568 TYR A C 1
ATOM 4276 O O . TYR A 1 568 ? 18.819 -4.202 -54.382 1.00 93.62 568 TYR A O 1
ATOM 4284 N N . PRO A 1 569 ? 19.419 -3.645 -56.481 1.00 90.81 569 PRO A N 1
ATOM 4285 C CA . PRO A 1 569 ? 18.607 -4.669 -57.121 1.00 90.81 569 PRO A CA 1
ATOM 4286 C C . PRO A 1 569 ? 19.088 -6.077 -56.716 1.00 90.81 569 PRO A C 1
ATOM 4288 O O . PRO A 1 569 ? 20.283 -6.286 -56.513 1.00 90.81 569 PRO A O 1
ATOM 4291 N N . PRO A 1 570 ? 18.184 -7.065 -56.611 1.00 81.56 570 PRO A N 1
ATOM 4292 C CA . PRO A 1 570 ? 18.487 -8.387 -56.050 1.00 81.56 570 PRO A CA 1
ATOM 4293 C C . PRO A 1 570 ? 19.294 -9.331 -56.970 1.00 81.56 570 PRO A C 1
ATOM 4295 O O . PRO A 1 570 ? 19.476 -10.497 -56.627 1.00 81.56 570 PRO A O 1
ATOM 4298 N N . GLY A 1 571 ? 19.799 -8.856 -58.115 1.00 81.62 571 GLY A N 1
ATOM 4299 C CA . GLY A 1 571 ? 20.445 -9.690 -59.134 1.00 81.62 571 GLY A CA 1
ATOM 4300 C C . GLY A 1 571 ? 19.457 -10.589 -59.905 1.00 81.62 571 GLY A C 1
ATOM 4301 O O . GLY A 1 571 ? 18.241 -10.441 -59.747 1.00 81.62 571 GLY A O 1
ATOM 4302 N N . PRO A 1 572 ? 19.953 -11.518 -60.747 1.00 84.62 572 PRO A N 1
ATOM 4303 C CA . PRO A 1 572 ? 21.366 -11.840 -60.983 1.00 84.62 572 PRO A CA 1
ATOM 4304 C C . PRO A 1 572 ? 22.113 -10.746 -61.766 1.00 84.62 572 PRO A C 1
ATOM 4306 O O . PRO A 1 572 ? 21.515 -10.010 -62.546 1.00 84.62 572 PRO A O 1
ATOM 4309 N N . PHE A 1 573 ? 23.429 -10.660 -61.567 1.00 85.50 573 PHE A N 1
ATOM 4310 C CA . PHE A 1 573 ? 24.329 -9.762 -62.300 1.00 85.50 573 PHE A CA 1
ATOM 4311 C C . PHE A 1 573 ? 25.158 -10.568 -63.307 1.00 85.50 573 PHE A C 1
ATOM 4313 O O . PHE A 1 573 ? 25.566 -11.688 -62.999 1.00 85.50 573 PHE A O 1
ATOM 4320 N N . ALA A 1 574 ? 25.396 -10.025 -64.505 1.00 85.31 574 ALA A N 1
ATOM 4321 C CA . ALA A 1 574 ? 26.100 -10.743 -65.574 1.00 85.31 574 ALA A CA 1
ATOM 4322 C C . ALA A 1 574 ? 27.617 -10.855 -65.323 1.00 85.31 574 ALA A C 1
ATOM 4324 O O . ALA A 1 574 ? 28.249 -11.816 -65.763 1.00 85.31 574 ALA A O 1
ATOM 4325 N N . SER A 1 575 ? 28.200 -9.901 -64.596 1.00 83.19 575 SER A N 1
ATOM 4326 C CA . SER A 1 575 ? 29.614 -9.871 -64.218 1.00 83.19 575 SER A CA 1
ATOM 4327 C C . SER A 1 575 ? 29.839 -9.139 -62.888 1.00 83.19 575 SER A C 1
ATOM 4329 O O . SER A 1 575 ? 28.951 -8.459 -62.374 1.00 83.19 575 SER A O 1
ATOM 4331 N N . GLU A 1 576 ? 31.054 -9.224 -62.335 1.00 80.44 576 GLU A N 1
ATOM 4332 C CA . GLU A 1 576 ? 31.438 -8.487 -61.116 1.00 80.44 576 GLU A CA 1
ATOM 4333 C C . GLU A 1 576 ? 31.402 -6.960 -61.294 1.00 80.44 576 GLU A C 1
ATOM 4335 O O . GLU A 1 576 ? 31.208 -6.238 -60.318 1.00 80.44 576 GLU A O 1
ATOM 4340 N N . ARG A 1 577 ? 31.531 -6.459 -62.533 1.00 78.38 577 ARG A N 1
ATOM 4341 C CA . ARG A 1 577 ? 31.410 -5.024 -62.855 1.00 78.38 577 ARG A CA 1
ATOM 4342 C C . ARG A 1 577 ? 29.985 -4.504 -62.716 1.00 78.38 577 ARG A C 1
ATOM 4344 O O . ARG A 1 577 ? 29.804 -3.320 -62.435 1.00 78.38 577 ARG A O 1
ATOM 4351 N N . ASP A 1 578 ? 29.009 -5.388 -62.910 1.00 85.44 578 ASP A N 1
ATOM 4352 C CA . ASP A 1 578 ? 27.583 -5.067 -62.865 1.00 85.44 578 ASP A CA 1
ATOM 4353 C C . ASP A 1 578 ? 27.038 -5.072 -61.430 1.00 85.44 578 ASP A C 1
ATOM 4355 O O . ASP A 1 578 ? 25.886 -4.700 -61.211 1.00 85.44 578 ASP A O 1
ATOM 4359 N N . ILE A 1 579 ? 27.856 -5.478 -60.448 1.00 88.06 579 ILE A N 1
ATOM 4360 C CA . ILE A 1 579 ? 27.519 -5.369 -59.029 1.00 88.06 579 ILE A CA 1
ATOM 4361 C C . ILE A 1 579 ? 27.441 -3.876 -58.679 1.00 88.06 579 ILE A C 1
ATOM 4363 O O . ILE A 1 579 ? 28.464 -3.189 -58.732 1.00 88.06 579 ILE A O 1
ATOM 4367 N N . PRO A 1 580 ? 26.262 -3.360 -58.298 1.00 91.00 580 PRO A N 1
ATOM 4368 C CA . PRO A 1 580 ? 26.086 -1.949 -58.003 1.00 91.00 580 PRO A CA 1
ATOM 4369 C C . PRO A 1 580 ? 26.792 -1.577 -56.701 1.00 91.00 580 PRO A C 1
ATOM 4371 O O . PRO A 1 580 ? 26.668 -2.272 -55.692 1.00 91.00 580 PRO A O 1
ATOM 4374 N N . GLN A 1 581 ? 27.493 -0.446 -56.710 1.00 90.69 581 GLN A N 1
ATOM 4375 C CA . GLN A 1 581 ? 28.035 0.168 -55.503 1.00 90.69 581 GLN A CA 1
ATOM 4376 C C . GLN A 1 581 ? 27.670 1.645 -55.423 1.00 90.69 581 GLN A C 1
ATOM 4378 O O . GLN A 1 581 ? 27.893 2.412 -56.362 1.00 90.69 581 GLN A O 1
ATOM 4383 N N . LEU A 1 582 ? 27.155 2.060 -54.268 1.00 94.50 582 LEU A N 1
ATOM 4384 C CA . LEU A 1 582 ? 27.035 3.461 -53.895 1.00 94.50 582 LEU A CA 1
ATOM 4385 C C . LEU A 1 582 ? 28.128 3.809 -52.886 1.00 94.50 582 LEU A C 1
ATOM 4387 O O . LEU A 1 582 ? 28.145 3.261 -51.788 1.00 94.50 582 LEU A O 1
ATOM 4391 N N . LEU A 1 583 ? 28.991 4.760 -53.230 1.00 94.06 583 LEU A N 1
ATOM 4392 C CA . LEU A 1 583 ? 29.982 5.327 -52.321 1.00 94.06 583 LEU A CA 1
ATOM 4393 C C . LEU A 1 583 ? 29.542 6.732 -51.899 1.00 94.06 583 LEU A C 1
ATOM 4395 O O . LEU A 1 583 ? 29.382 7.607 -52.747 1.00 94.06 583 LEU A O 1
ATOM 4399 N N . ILE A 1 584 ? 29.315 6.951 -50.603 1.00 96.19 584 ILE A N 1
ATOM 4400 C CA . ILE A 1 584 ? 28.960 8.256 -50.032 1.00 96.19 584 ILE A CA 1
ATOM 4401 C C . ILE A 1 584 ? 30.152 8.762 -49.227 1.00 96.19 584 ILE A C 1
ATOM 4403 O O . ILE A 1 584 ? 30.419 8.270 -48.134 1.00 96.19 584 ILE A O 1
ATOM 4407 N N . VAL A 1 585 ? 30.845 9.763 -49.763 1.00 94.06 585 VAL A N 1
ATOM 4408 C CA . VAL A 1 585 ? 31.961 10.447 -49.106 1.00 94.06 585 VAL A CA 1
ATOM 4409 C C . VAL A 1 585 ? 31.501 11.842 -48.721 1.00 94.06 585 VAL A C 1
ATOM 4411 O O . VAL A 1 585 ? 31.178 12.652 -49.591 1.00 94.06 585 VAL A O 1
ATOM 4414 N N . ALA A 1 586 ? 31.453 12.133 -47.428 1.00 94.31 586 ALA A N 1
ATOM 4415 C CA . ALA A 1 586 ? 30.987 13.414 -46.919 1.00 94.31 586 ALA A CA 1
ATOM 4416 C C . ALA A 1 586 ? 31.788 13.863 -45.695 1.00 94.31 586 ALA A C 1
ATOM 4418 O O . ALA A 1 586 ? 32.536 13.084 -45.110 1.00 94.31 586 ALA A O 1
ATOM 4419 N N . ASP A 1 587 ? 31.603 15.113 -45.278 1.00 91.56 587 ASP A N 1
ATOM 4420 C CA . ASP A 1 587 ? 32.079 15.535 -43.961 1.00 91.56 587 ASP A CA 1
ATOM 4421 C C . ASP A 1 587 ? 31.230 14.897 -42.850 1.00 91.56 587 ASP A C 1
ATOM 4423 O O . ASP A 1 587 ? 31.727 14.306 -41.894 1.00 91.56 587 ASP A O 1
ATOM 4427 N N . LYS A 1 588 ? 29.908 14.944 -43.040 1.00 94.75 588 LYS A N 1
ATOM 4428 C CA . LYS A 1 588 ? 28.914 14.384 -42.126 1.00 94.75 588 LYS A CA 1
ATOM 4429 C C . LYS A 1 588 ? 27.872 13.586 -42.894 1.00 94.75 588 LYS A C 1
ATOM 4431 O O . LYS A 1 588 ? 27.380 14.053 -43.923 1.00 94.75 588 LYS A O 1
ATOM 4436 N N . ILE A 1 589 ? 27.477 12.429 -42.374 1.00 97.75 589 ILE A N 1
ATOM 4437 C CA . ILE A 1 589 ? 26.379 11.631 -42.930 1.00 97.75 589 ILE A CA 1
ATOM 4438 C C . ILE A 1 589 ? 25.276 11.504 -41.883 1.00 97.75 589 ILE A C 1
ATOM 4440 O O . ILE A 1 589 ? 25.462 10.925 -40.818 1.00 97.75 589 ILE A O 1
ATOM 4444 N N . ASN A 1 590 ? 24.108 12.037 -42.211 1.00 96.69 590 ASN A N 1
ATOM 4445 C CA . ASN A 1 590 ? 22.912 11.974 -41.387 1.00 96.69 590 ASN A CA 1
ATOM 4446 C C . ASN A 1 590 ? 21.959 10.933 -41.971 1.00 96.69 590 ASN A C 1
ATOM 4448 O O . ASN A 1 590 ? 21.616 11.007 -43.148 1.00 96.69 590 ASN A O 1
ATOM 4452 N N . ILE A 1 591 ? 21.487 9.995 -41.162 1.00 96.81 591 ILE A N 1
ATOM 4453 C CA . ILE A 1 591 ? 20.435 9.045 -41.528 1.00 96.81 591 ILE A CA 1
ATOM 4454 C C . ILE A 1 591 ? 19.219 9.376 -40.665 1.00 96.81 591 ILE A C 1
ATOM 4456 O O . ILE A 1 591 ? 19.339 9.598 -39.455 1.00 96.81 591 ILE A O 1
ATOM 4460 N N . ARG A 1 592 ? 18.047 9.498 -41.290 1.00 94.25 592 ARG A N 1
ATOM 4461 C CA . ARG A 1 592 ? 16.797 9.758 -40.566 1.00 94.25 592 ARG A CA 1
ATOM 4462 C C . ARG A 1 592 ? 16.259 8.502 -39.893 1.00 94.25 592 ARG A C 1
ATOM 4464 O O . ARG A 1 592 ? 16.464 7.394 -40.385 1.00 94.25 592 ARG A O 1
ATOM 4471 N N . SER A 1 593 ? 15.511 8.702 -38.814 1.00 91.31 593 SER A N 1
ATOM 4472 C CA . SER A 1 593 ? 14.791 7.682 -38.045 1.00 91.31 593 SER A CA 1
ATOM 4473 C C . SER A 1 593 ? 13.942 6.726 -38.893 1.00 91.31 593 SER A C 1
ATOM 4475 O O . SER A 1 593 ? 13.823 5.546 -38.567 1.00 91.31 593 SER A O 1
ATOM 4477 N N . SER A 1 594 ? 13.372 7.218 -39.997 1.00 91.75 594 SER A N 1
ATOM 4478 C CA . SER A 1 594 ? 12.470 6.461 -40.868 1.00 91.75 594 SER A CA 1
ATOM 4479 C C . SER A 1 594 ? 13.158 5.432 -41.767 1.00 91.75 594 SER A C 1
ATOM 4481 O O . SER A 1 594 ? 12.469 4.541 -42.258 1.00 91.75 594 SER A O 1
ATOM 4483 N N . VAL A 1 595 ? 14.470 5.558 -41.995 1.00 95.94 595 VAL A N 1
ATOM 4484 C CA . VAL A 1 595 ? 15.259 4.685 -42.883 1.00 95.94 595 VAL A CA 1
ATOM 4485 C C . VAL A 1 595 ? 15.483 3.342 -42.202 1.00 95.94 595 VAL A C 1
ATOM 4487 O O . VAL A 1 595 ? 15.906 3.322 -41.061 1.00 95.94 595 VAL A O 1
ATOM 4490 N N . GLU A 1 596 ? 15.265 2.217 -42.854 1.00 96.06 596 GLU A N 1
ATOM 4491 C CA . GLU A 1 596 ? 15.517 0.879 -42.302 1.00 96.06 596 GLU A CA 1
ATOM 4492 C C . GLU A 1 596 ? 16.688 0.187 -43.004 1.00 96.06 596 GLU A C 1
ATOM 4494 O O . GLU A 1 596 ? 17.326 -0.698 -42.428 1.00 96.06 596 GLU A O 1
ATOM 4499 N N . ARG A 1 597 ? 17.030 0.624 -44.223 1.00 96.62 597 ARG A N 1
ATOM 4500 C CA . ARG A 1 597 ? 18.091 0.006 -45.020 1.00 96.62 597 ARG A CA 1
ATOM 4501 C C . ARG A 1 597 ? 18.923 1.015 -45.804 1.00 96.62 597 ARG A C 1
ATOM 4503 O O . ARG A 1 597 ? 18.391 1.859 -46.520 1.00 96.62 597 ARG A O 1
ATOM 4510 N N . VAL A 1 598 ? 20.244 0.876 -45.716 1.00 97.88 598 VAL A N 1
ATOM 4511 C CA . VAL A 1 598 ? 21.212 1.644 -46.508 1.00 97.88 598 VAL A CA 1
ATOM 4512 C C . VAL A 1 598 ? 22.227 0.699 -47.136 1.00 97.88 598 VAL A C 1
ATOM 4514 O O . VAL A 1 598 ? 23.160 0.252 -46.480 1.00 97.88 598 VAL A O 1
ATOM 4517 N N . ASP A 1 599 ? 22.058 0.404 -48.419 1.00 96.62 599 ASP A N 1
ATOM 4518 C CA . ASP A 1 599 ? 23.046 -0.305 -49.230 1.00 96.62 599 ASP A CA 1
ATOM 4519 C C . ASP A 1 599 ? 24.033 0.727 -49.810 1.00 96.62 599 ASP A C 1
ATOM 4521 O O . ASP A 1 599 ? 23.754 1.353 -50.835 1.00 96.62 599 ASP A O 1
ATOM 4525 N N . ALA A 1 600 ? 25.136 0.984 -49.098 1.00 95.81 600 ALA A N 1
ATOM 4526 C CA . ALA A 1 600 ? 26.166 1.947 -49.490 1.00 95.81 600 ALA A CA 1
ATOM 4527 C C . ALA A 1 600 ? 27.446 1.794 -48.657 1.00 95.81 600 ALA A C 1
ATOM 4529 O O . ALA A 1 600 ? 27.419 1.333 -47.517 1.00 95.81 600 ALA A O 1
ATOM 4530 N N . TRP A 1 601 ? 28.555 2.293 -49.195 1.00 93.81 601 TRP A N 1
ATOM 4531 C CA . TRP A 1 601 ? 29.758 2.606 -48.435 1.00 93.81 601 TRP A CA 1
ATOM 4532 C C . TRP A 1 601 ? 29.575 3.995 -47.820 1.00 93.81 601 TRP A C 1
ATOM 4534 O O . TRP A 1 601 ? 29.332 4.967 -48.541 1.00 93.81 601 TRP A O 1
ATOM 4544 N N . LEU A 1 602 ? 29.691 4.101 -46.499 1.00 95.81 602 LEU A N 1
ATOM 4545 C CA . LEU A 1 602 ? 29.534 5.356 -45.769 1.00 95.81 602 LEU A CA 1
ATOM 4546 C C . LEU A 1 602 ? 30.893 5.833 -45.271 1.00 95.81 602 LEU A C 1
ATOM 4548 O O . LEU A 1 602 ? 31.497 5.198 -44.408 1.00 95.81 602 LEU A O 1
ATOM 4552 N N . VAL A 1 603 ? 31.368 6.954 -45.806 1.00 93.25 603 VAL A N 1
ATOM 4553 C CA . VAL A 1 603 ? 32.684 7.504 -45.486 1.00 93.25 603 VAL A CA 1
ATOM 4554 C C . VAL A 1 603 ? 32.552 8.948 -45.014 1.00 93.25 603 VAL A C 1
ATOM 4556 O O . VAL A 1 603 ? 32.300 9.857 -45.803 1.00 93.25 603 VAL A O 1
ATOM 4559 N N . ALA A 1 604 ? 32.721 9.148 -43.709 1.00 92.00 604 ALA A N 1
ATOM 4560 C CA . ALA A 1 604 ? 32.679 10.442 -43.038 1.00 92.00 604 ALA A CA 1
ATOM 4561 C C . ALA A 1 604 ? 34.038 10.752 -42.393 1.00 92.00 604 ALA A C 1
ATOM 4563 O O . ALA A 1 604 ? 34.244 10.544 -41.198 1.00 92.00 604 ALA A O 1
ATOM 4564 N N . THR A 1 605 ? 34.999 11.211 -43.193 1.00 80.06 605 THR A N 1
ATOM 4565 C CA . THR A 1 605 ? 36.380 11.485 -42.744 1.00 80.06 605 THR A CA 1
ATOM 4566 C C . THR A 1 605 ? 36.772 12.964 -42.822 1.00 80.06 605 THR A C 1
ATOM 4568 O O . THR A 1 605 ? 37.938 13.285 -42.597 1.00 80.06 605 THR A O 1
ATOM 4571 N N . GLY A 1 606 ? 35.822 13.862 -43.113 1.00 75.12 606 GLY A N 1
ATOM 4572 C CA . GLY A 1 606 ? 36.038 15.314 -43.165 1.00 75.12 606 GLY A CA 1
ATOM 4573 C C . GLY A 1 606 ? 36.309 15.972 -41.797 1.00 75.12 606 GLY A C 1
ATOM 4574 O O . GLY A 1 606 ? 36.753 15.324 -40.846 1.00 75.12 606 GLY A O 1
ATOM 4575 N N . GLY A 1 607 ? 36.096 17.287 -41.699 1.00 77.06 607 GLY A N 1
ATOM 4576 C CA . GLY A 1 607 ? 36.266 18.069 -40.468 1.00 77.06 607 GLY A CA 1
ATOM 4577 C C . GLY A 1 607 ? 35.412 17.608 -39.272 1.00 77.06 607 GLY A C 1
ATOM 4578 O O . GLY A 1 607 ? 35.970 17.426 -38.193 1.00 77.06 607 GLY A O 1
ATOM 4579 N N . ASP A 1 608 ? 34.104 17.397 -39.454 1.00 83.69 608 ASP A N 1
ATOM 4580 C CA . ASP A 1 608 ? 33.182 16.787 -38.477 1.00 83.69 608 ASP A CA 1
ATOM 4581 C C . ASP A 1 608 ? 33.427 15.267 -38.404 1.00 83.69 608 ASP A C 1
ATOM 4583 O O . ASP A 1 608 ? 33.676 14.706 -37.336 1.00 83.69 608 ASP A O 1
ATOM 4587 N N . GLY A 1 609 ? 33.426 14.593 -39.558 1.00 87.62 609 GLY A N 1
ATOM 4588 C CA . GLY A 1 609 ? 33.681 13.154 -39.661 1.00 87.62 609 GLY A CA 1
ATOM 4589 C C . GLY A 1 609 ? 32.664 12.274 -38.920 1.00 87.62 609 GLY A C 1
ATOM 4590 O O . GLY A 1 609 ? 33.007 11.193 -38.429 1.00 87.62 609 GLY A O 1
ATOM 4591 N N . THR A 1 610 ? 31.421 12.743 -38.797 1.00 91.88 610 THR A N 1
ATOM 4592 C CA . THR A 1 610 ? 30.371 12.085 -38.007 1.00 91.88 610 THR A CA 1
ATOM 4593 C C . THR A 1 610 ? 29.353 11.368 -38.891 1.00 91.88 610 THR A C 1
ATOM 4595 O O . THR A 1 610 ? 28.827 11.940 -39.848 1.00 91.88 610 THR A O 1
ATOM 4598 N N . ILE A 1 611 ? 29.003 10.138 -38.511 1.00 95.31 611 ILE A N 1
ATOM 4599 C CA . ILE A 1 611 ? 27.806 9.441 -38.994 1.00 95.31 611 ILE A CA 1
ATOM 4600 C C . ILE A 1 611 ? 26.784 9.383 -37.860 1.00 95.31 611 ILE A C 1
ATOM 4602 O O . ILE A 1 611 ? 27.101 8.928 -36.763 1.00 95.31 611 ILE A O 1
ATOM 4606 N N . ASP A 1 612 ? 25.561 9.832 -38.129 1.00 93.69 612 ASP A N 1
ATOM 4607 C CA . ASP A 1 612 ? 24.466 9.896 -37.163 1.00 93.69 612 ASP A CA 1
ATOM 4608 C C . ASP A 1 612 ? 23.239 9.138 -37.665 1.00 93.69 612 ASP A C 1
ATOM 4610 O O . ASP A 1 612 ? 22.598 9.553 -38.632 1.00 93.69 612 ASP A O 1
ATOM 4614 N N . THR A 1 613 ? 22.905 8.026 -37.010 1.00 93.00 613 THR A N 1
ATOM 4615 C CA . THR A 1 613 ? 21.874 7.094 -37.492 1.00 93.00 613 THR A CA 1
ATOM 4616 C C . THR A 1 613 ? 20.447 7.457 -37.086 1.00 93.00 613 THR A C 1
ATOM 4618 O O . THR A 1 613 ? 19.493 6.799 -37.524 1.00 93.00 613 THR A O 1
ATOM 4621 N N . CYS A 1 614 ? 20.296 8.512 -36.276 1.00 90.25 614 CYS A N 1
ATOM 4622 C CA . CYS A 1 614 ? 19.005 9.104 -35.954 1.00 90.25 614 CYS A CA 1
ATOM 4623 C C . CYS A 1 614 ? 19.062 10.634 -35.806 1.00 90.25 614 CYS A C 1
ATOM 4625 O O . CYS A 1 614 ? 18.798 11.220 -34.753 1.00 90.25 614 CYS A O 1
ATOM 4627 N N . SER A 1 615 ? 19.431 11.283 -36.905 1.00 89.00 615 SER A N 1
ATOM 4628 C CA . SER A 1 615 ? 19.743 12.720 -36.955 1.00 89.00 615 SER A CA 1
ATOM 4629 C C . SER A 1 615 ? 18.565 13.679 -36.746 1.00 89.00 615 SER A C 1
ATOM 4631 O O . SER A 1 615 ? 18.762 14.834 -36.375 1.00 89.00 615 SER A O 1
ATOM 4633 N N . ASP A 1 616 ? 17.339 13.218 -36.967 1.00 87.19 616 ASP A N 1
ATOM 4634 C CA . ASP A 1 616 ? 16.093 13.973 -36.817 1.00 87.19 616 ASP A CA 1
ATOM 4635 C C . ASP A 1 616 ? 15.503 13.905 -35.398 1.00 87.19 616 ASP A C 1
ATOM 4637 O O . ASP A 1 616 ? 14.512 14.576 -35.117 1.00 87.19 616 ASP A O 1
ATOM 4641 N N . SER A 1 617 ? 16.136 13.160 -34.486 1.00 79.50 617 SER A N 1
ATOM 4642 C CA . SER A 1 617 ? 15.762 13.112 -33.069 1.00 79.50 617 SER A CA 1
ATOM 4643 C C . SER A 1 617 ? 17.001 13.069 -32.159 1.00 79.50 617 SER A C 1
ATOM 4645 O O . SER A 1 617 ? 17.317 12.035 -31.562 1.00 79.50 617 SER A O 1
ATOM 4647 N N . PRO A 1 618 ? 17.717 14.198 -32.004 1.00 65.25 618 PRO A N 1
ATOM 4648 C CA . PRO A 1 618 ? 19.018 14.223 -31.341 1.00 65.25 618 PRO A CA 1
ATOM 4649 C C . PRO A 1 618 ? 18.982 14.094 -29.804 1.00 65.25 618 PRO A C 1
ATOM 4651 O O . PRO A 1 618 ? 20.048 13.992 -29.195 1.00 65.25 618 PRO A O 1
ATOM 4654 N N . SER A 1 619 ? 17.809 14.106 -29.158 1.00 56.97 619 SER A N 1
ATOM 4655 C CA . SER A 1 619 ? 17.661 14.150 -27.694 1.00 56.97 619 SER A CA 1
ATOM 4656 C C . SER A 1 619 ? 17.655 12.767 -27.022 1.00 56.97 619 SER A C 1
ATOM 4658 O O . SER A 1 619 ? 16.769 11.956 -27.274 1.00 56.97 619 SER A O 1
ATOM 4660 N N . VAL A 1 620 ? 18.588 12.528 -26.093 1.00 52.59 620 VAL A N 1
ATOM 4661 C CA . VAL A 1 620 ? 18.557 11.401 -25.136 1.00 52.59 620 VAL A CA 1
ATOM 4662 C C . VAL A 1 620 ? 17.528 11.705 -24.027 1.00 52.59 620 VAL A C 1
ATOM 4664 O O . VAL A 1 620 ? 17.583 12.812 -23.493 1.00 52.59 620 VAL A O 1
ATOM 4667 N N . PRO A 1 621 ? 16.625 10.781 -23.629 1.00 52.44 621 PRO A N 1
ATOM 4668 C CA . PRO A 1 621 ? 16.502 9.381 -24.038 1.00 52.44 621 PRO A CA 1
ATOM 4669 C C . PRO A 1 621 ? 15.540 9.205 -25.224 1.00 52.44 621 PRO A C 1
ATOM 4671 O O . PRO A 1 621 ? 14.355 9.527 -25.147 1.00 52.44 621 PRO A O 1
ATOM 4674 N N . VAL A 1 622 ? 16.061 8.628 -26.305 1.00 57.91 622 VAL A N 1
ATOM 4675 C CA . VAL A 1 622 ? 15.398 8.433 -27.600 1.00 57.91 622 VAL A CA 1
ATOM 4676 C C . VAL A 1 622 ? 14.435 7.236 -27.546 1.00 57.91 622 VAL A C 1
ATOM 4678 O O . VAL A 1 622 ? 14.643 6.231 -28.213 1.00 57.91 622 VAL A O 1
ATOM 4681 N N . THR A 1 623 ? 13.420 7.259 -26.683 1.00 56.72 623 THR A N 1
ATOM 4682 C CA . THR A 1 623 ? 12.592 6.049 -26.511 1.00 56.72 623 THR A CA 1
ATOM 4683 C C . THR A 1 623 ? 11.621 5.818 -27.661 1.00 56.72 623 THR A C 1
ATOM 4685 O O . THR A 1 623 ? 11.455 4.662 -28.004 1.00 56.72 623 THR A O 1
ATOM 4688 N N . THR A 1 624 ? 11.082 6.862 -28.309 1.00 64.88 624 THR A N 1
ATOM 4689 C CA . THR A 1 624 ? 9.998 6.684 -29.300 1.00 64.88 624 THR A CA 1
ATOM 4690 C C . THR A 1 624 ? 10.299 7.091 -30.741 1.00 64.88 624 THR A C 1
ATOM 4692 O O . THR A 1 624 ? 9.669 6.592 -31.668 1.00 64.88 624 THR A O 1
ATOM 4695 N N . ALA A 1 625 ? 11.262 7.982 -30.979 1.00 73.12 625 ALA A N 1
ATOM 4696 C CA . ALA A 1 625 ? 11.496 8.508 -32.326 1.00 73.12 625 ALA A CA 1
ATOM 4697 C C . ALA A 1 625 ? 12.397 7.615 -33.202 1.00 73.12 625 ALA A C 1
ATOM 4699 O O . ALA A 1 625 ? 12.299 7.682 -34.420 1.00 73.12 625 ALA A O 1
ATOM 4700 N N . CYS A 1 626 ? 13.257 6.773 -32.613 1.00 84.56 626 CYS A N 1
ATOM 4701 C CA . CYS A 1 626 ? 14.275 5.984 -33.332 1.00 84.56 626 CYS A CA 1
ATOM 4702 C C . CYS A 1 626 ? 14.135 4.472 -33.084 1.00 84.56 626 CYS A C 1
ATOM 4704 O O . CYS A 1 626 ? 15.127 3.742 -33.027 1.00 84.56 626 CYS A O 1
ATOM 4706 N N . GLU A 1 627 ? 12.892 4.007 -32.948 1.00 82.56 627 GLU A N 1
ATOM 4707 C CA . GLU A 1 627 ? 12.513 2.620 -32.626 1.00 82.56 627 GLU A CA 1
ATOM 4708 C C . GLU A 1 627 ? 12.651 1.636 -33.806 1.00 82.56 627 GLU A C 1
ATOM 4710 O O . GLU A 1 627 ? 12.371 0.443 -33.677 1.00 82.56 627 GLU A O 1
ATOM 4715 N N . LYS A 1 628 ? 13.075 2.097 -34.987 1.00 86.88 628 LYS A N 1
ATOM 4716 C CA . LYS A 1 628 ? 13.239 1.240 -36.169 1.00 86.88 628 LYS A CA 1
ATOM 4717 C C . LYS A 1 628 ? 14.647 0.671 -36.264 1.00 86.88 628 LYS A C 1
ATOM 4719 O O . LYS A 1 628 ? 15.621 1.406 -36.125 1.00 86.88 628 LYS A O 1
ATOM 4724 N N . GLN A 1 629 ? 14.769 -0.618 -36.576 1.00 91.25 629 GLN A N 1
ATOM 4725 C CA . GLN A 1 629 ? 16.072 -1.225 -36.854 1.00 91.25 629 GLN A CA 1
ATOM 4726 C C . GLN A 1 629 ? 16.699 -0.603 -38.115 1.00 91.25 629 GLN A C 1
ATOM 4728 O O . GLN A 1 629 ? 15.992 -0.369 -39.091 1.00 91.25 629 GLN A O 1
ATOM 4733 N N . LEU A 1 630 ? 18.009 -0.345 -38.101 1.00 94.81 630 LEU A N 1
ATOM 4734 C CA . LEU A 1 630 ? 18.773 0.052 -39.290 1.00 94.81 630 LEU A CA 1
ATOM 4735 C C . LEU A 1 630 ? 19.718 -1.063 -39.722 1.00 94.81 630 LEU A C 1
ATOM 4737 O O . LEU A 1 630 ? 20.484 -1.571 -38.905 1.00 94.81 630 LEU A O 1
ATOM 4741 N N . VAL A 1 631 ? 19.725 -1.379 -41.015 1.00 95.81 631 VAL A N 1
ATOM 4742 C CA . VAL A 1 631 ? 20.733 -2.240 -41.640 1.00 95.81 631 VAL A CA 1
ATOM 4743 C C . VAL A 1 631 ? 21.527 -1.436 -42.664 1.00 95.81 631 VAL A C 1
ATOM 4745 O O . VAL A 1 631 ? 20.996 -1.036 -43.700 1.00 95.81 631 VAL A O 1
ATOM 4748 N N . VAL A 1 632 ? 22.810 -1.221 -42.391 1.00 97.12 632 VAL A N 1
ATOM 4749 C CA . VAL A 1 632 ? 23.771 -0.650 -43.339 1.00 97.12 632 VAL A CA 1
ATOM 4750 C C . VAL A 1 632 ? 24.520 -1.798 -43.998 1.00 97.12 632 VAL A C 1
ATOM 4752 O O . VAL A 1 632 ? 25.249 -2.519 -43.326 1.00 97.12 632 VAL A O 1
ATOM 4755 N N . ASN A 1 633 ? 24.343 -1.986 -45.302 1.00 95.06 633 ASN A N 1
ATOM 4756 C CA . ASN A 1 633 ? 25.068 -2.990 -46.067 1.00 95.06 633 ASN A CA 1
ATOM 4757 C C . ASN A 1 633 ? 26.207 -2.333 -46.852 1.00 95.06 633 ASN A C 1
ATOM 4759 O O . ASN A 1 633 ? 25.992 -1.802 -47.942 1.00 95.06 633 ASN A O 1
ATOM 4763 N N . GLY A 1 634 ? 27.410 -2.387 -46.291 1.00 92.25 634 GLY A N 1
ATOM 4764 C CA . GLY A 1 634 ? 28.628 -1.853 -46.889 1.00 92.25 634 GLY A CA 1
ATOM 4765 C C . GLY A 1 634 ? 29.651 -1.393 -45.843 1.00 92.25 634 GLY A C 1
ATOM 4766 O O . GLY A 1 634 ? 29.369 -1.408 -44.641 1.00 92.25 634 GLY A O 1
ATOM 4767 N N . PRO A 1 635 ? 30.858 -0.997 -46.281 1.00 91.25 635 PRO A N 1
ATOM 4768 C CA . PRO A 1 635 ? 31.885 -0.419 -45.422 1.00 91.25 635 PRO A CA 1
ATOM 4769 C C . PRO A 1 635 ? 31.426 0.870 -44.743 1.00 91.25 635 PRO A C 1
ATOM 4771 O O . PRO A 1 635 ? 30.813 1.733 -45.371 1.00 91.25 635 PRO A O 1
ATOM 4774 N N . VAL A 1 636 ? 31.804 1.032 -43.477 1.00 93.62 636 VAL A N 1
ATOM 4775 C CA . VAL A 1 636 ? 31.567 2.254 -42.704 1.00 93.62 636 VAL A CA 1
ATOM 4776 C C . VAL A 1 636 ? 32.897 2.757 -42.157 1.00 93.62 636 VAL A C 1
ATOM 4778 O O . VAL A 1 636 ? 33.584 2.046 -41.426 1.00 93.62 636 VAL A O 1
ATOM 4781 N N . ILE A 1 637 ? 33.259 3.988 -42.512 1.00 90.38 637 ILE A N 1
ATOM 4782 C CA . ILE A 1 637 ? 34.470 4.670 -42.052 1.00 90.38 637 ILE A CA 1
ATOM 4783 C C . ILE A 1 637 ? 34.055 6.044 -41.536 1.00 90.38 637 ILE A C 1
ATOM 4785 O O . ILE A 1 637 ? 33.490 6.843 -42.279 1.00 90.38 637 ILE A O 1
ATOM 4789 N N . ALA A 1 638 ? 34.331 6.330 -40.267 1.00 89.44 638 ALA A N 1
ATOM 4790 C CA . ALA A 1 638 ? 34.002 7.610 -39.651 1.00 89.44 638 ALA A CA 1
ATOM 4791 C C . ALA A 1 638 ? 35.005 7.972 -38.554 1.00 89.44 638 ALA A C 1
ATOM 4793 O O . ALA A 1 638 ? 35.608 7.080 -37.953 1.00 89.44 638 ALA A O 1
ATOM 4794 N N . LYS A 1 639 ? 35.133 9.268 -38.246 1.00 83.88 639 LYS A N 1
ATOM 4795 C CA . LYS A 1 639 ? 35.789 9.720 -37.007 1.00 83.88 639 LYS A CA 1
ATOM 4796 C C . LYS A 1 639 ? 34.903 9.435 -35.795 1.00 83.88 639 LYS A C 1
ATOM 4798 O O . LYS A 1 639 ? 35.390 8.942 -34.780 1.00 83.88 639 LYS A O 1
ATOM 4803 N N . THR A 1 640 ? 33.599 9.683 -35.936 1.00 85.81 640 THR A N 1
ATOM 4804 C CA . THR A 1 640 ? 32.591 9.448 -34.894 1.00 85.81 640 THR A CA 1
ATOM 4805 C C . THR A 1 640 ? 31.382 8.714 -35.467 1.00 85.81 640 THR A C 1
ATOM 4807 O O . THR A 1 640 ? 30.810 9.127 -36.473 1.00 85.81 640 THR A O 1
ATOM 4810 N N . LEU A 1 641 ? 30.955 7.643 -34.797 1.00 88.81 641 LEU A N 1
ATOM 4811 C CA . LEU A 1 641 ? 29.761 6.879 -35.154 1.00 88.81 641 LEU A CA 1
ATOM 4812 C C . LEU A 1 641 ? 28.726 6.988 -34.025 1.00 88.81 641 LEU A C 1
ATOM 4814 O O . LEU A 1 641 ? 28.918 6.439 -32.941 1.00 88.81 641 LEU A O 1
ATOM 4818 N N . LEU A 1 642 ? 27.641 7.723 -34.272 1.00 89.25 642 LEU A N 1
ATOM 4819 C CA . LEU A 1 642 ? 26.545 7.946 -33.330 1.00 89.25 642 LEU A CA 1
ATOM 4820 C C . LEU A 1 642 ? 25.387 6.997 -33.651 1.00 89.25 642 LEU A C 1
ATOM 4822 O O . LEU A 1 642 ? 24.480 7.333 -34.413 1.00 89.25 642 LEU A O 1
ATOM 4826 N N . LEU A 1 643 ? 25.451 5.814 -33.042 1.00 88.00 643 LEU A N 1
ATOM 4827 C CA . LEU A 1 643 ? 24.447 4.751 -33.121 1.00 88.00 643 LEU A CA 1
ATOM 4828 C C . LEU A 1 643 ? 23.328 5.042 -32.115 1.00 88.00 643 LEU A C 1
ATOM 4830 O O . LEU A 1 643 ? 23.448 4.743 -30.925 1.00 88.00 643 LEU A O 1
ATOM 4834 N N . ARG A 1 644 ? 22.296 5.756 -32.571 1.00 84.94 644 ARG A N 1
ATOM 4835 C CA . ARG A 1 644 ? 21.247 6.333 -31.711 1.00 84.94 644 ARG A CA 1
ATOM 4836 C C . ARG A 1 644 ? 19.900 5.632 -31.807 1.00 84.94 644 ARG A C 1
ATOM 4838 O O . ARG A 1 644 ? 18.907 6.155 -31.298 1.00 84.94 644 ARG A O 1
ATOM 4845 N N . ARG A 1 645 ? 19.834 4.468 -32.447 1.00 86.94 645 ARG A N 1
ATOM 4846 C CA . ARG A 1 645 ? 18.567 3.749 -32.581 1.00 86.94 645 ARG A CA 1
ATOM 4847 C C . ARG A 1 645 ? 18.271 2.908 -31.356 1.00 86.94 645 ARG A C 1
ATOM 4849 O O . ARG A 1 645 ? 19.172 2.349 -30.746 1.00 86.94 645 ARG A O 1
ATOM 4856 N N . THR A 1 646 ? 16.992 2.808 -31.021 1.00 81.81 646 THR A N 1
ATOM 4857 C CA . THR A 1 646 ? 16.460 2.012 -29.903 1.00 81.81 646 THR A CA 1
ATOM 4858 C C . THR A 1 646 ? 15.706 0.768 -30.361 1.00 81.81 646 THR A C 1
ATOM 4860 O O . THR A 1 646 ? 15.333 -0.056 -29.534 1.00 81.81 646 THR A O 1
ATOM 4863 N N . GLY A 1 647 ? 15.525 0.615 -31.675 1.00 77.25 647 GLY A N 1
ATOM 4864 C CA . GLY A 1 647 ? 14.739 -0.447 -32.287 1.00 77.25 647 GLY A CA 1
ATOM 4865 C C . GLY A 1 647 ? 15.314 -1.858 -32.242 1.00 77.25 647 GLY A C 1
ATOM 4866 O O . GLY A 1 647 ? 16.314 -2.156 -31.601 1.00 77.25 647 GLY A O 1
ATOM 4867 N N . GLY A 1 648 ? 14.673 -2.759 -32.984 1.00 75.62 648 GLY A N 1
ATOM 4868 C CA . GLY A 1 648 ? 15.132 -4.137 -33.180 1.00 75.62 648 GLY A CA 1
ATOM 4869 C C . GLY A 1 648 ? 14.581 -5.124 -32.155 1.00 75.62 648 GLY A C 1
ATOM 4870 O O . GLY A 1 648 ? 14.051 -6.166 -32.553 1.00 75.62 648 GLY A O 1
ATOM 4871 N N . SER A 1 649 ? 14.662 -4.839 -30.852 1.00 73.19 649 SER A N 1
ATOM 4872 C CA . SER A 1 649 ? 14.066 -5.706 -29.828 1.00 73.19 649 SER A CA 1
ATOM 4873 C C . SER A 1 649 ? 13.727 -5.028 -28.519 1.00 73.19 649 SER A C 1
ATOM 4875 O O . SER A 1 649 ? 14.506 -4.255 -27.971 1.00 73.19 649 SER A O 1
ATOM 4877 N N . THR A 1 650 ? 12.587 -5.449 -27.984 1.00 73.19 650 THR A N 1
ATOM 4878 C CA . THR A 1 650 ? 12.071 -4.980 -26.707 1.00 73.19 650 THR A CA 1
ATOM 4879 C C . THR A 1 650 ? 12.644 -5.765 -25.534 1.00 73.19 650 THR A C 1
ATOM 4881 O O . THR A 1 650 ? 13.116 -6.900 -25.674 1.00 73.19 650 THR A O 1
ATOM 4884 N N . TRP A 1 651 ? 12.526 -5.197 -24.335 1.00 69.81 651 TRP A N 1
ATOM 4885 C CA . TRP A 1 651 ? 12.978 -5.806 -23.076 1.00 69.81 651 TRP A CA 1
ATOM 4886 C C . TRP A 1 651 ? 12.412 -7.217 -22.782 1.00 69.81 651 TRP A C 1
ATOM 4888 O O . TRP A 1 651 ? 12.988 -7.934 -21.965 1.00 69.81 651 TRP A O 1
ATOM 4898 N N . ASN A 1 652 ? 11.302 -7.632 -23.412 1.00 69.56 652 ASN A N 1
ATOM 4899 C CA . ASN A 1 652 ? 10.654 -8.939 -23.203 1.00 69.56 652 ASN A CA 1
ATOM 4900 C C . ASN A 1 652 ? 10.842 -9.931 -24.365 1.00 69.56 652 ASN A C 1
ATOM 4902 O O . ASN A 1 652 ? 10.312 -11.047 -24.323 1.00 69.56 652 ASN A O 1
ATOM 4906 N N . THR A 1 653 ? 11.597 -9.553 -25.397 1.00 75.25 653 THR A N 1
ATOM 4907 C CA . THR A 1 653 ? 11.787 -10.383 -26.588 1.00 75.25 653 THR A CA 1
ATOM 4908 C C . THR A 1 653 ? 12.629 -11.630 -26.271 1.00 75.25 653 THR A C 1
ATOM 4910 O O . THR A 1 653 ? 13.682 -11.551 -25.644 1.00 75.25 653 THR A O 1
ATOM 4913 N N . THR A 1 654 ? 12.186 -12.811 -26.723 1.00 73.06 654 THR A N 1
ATOM 4914 C CA . THR A 1 654 ? 12.884 -14.100 -26.495 1.00 73.06 654 THR A CA 1
ATOM 4915 C C . THR A 1 654 ? 14.170 -14.248 -27.319 1.00 73.06 654 THR A C 1
ATOM 4917 O O . THR A 1 654 ? 15.079 -14.972 -26.924 1.00 73.06 654 THR A O 1
ATOM 4920 N N . ASN A 1 655 ? 14.260 -13.567 -28.463 1.00 76.81 655 ASN A N 1
ATOM 4921 C CA . ASN A 1 655 ? 15.438 -13.566 -29.330 1.00 76.81 655 ASN A CA 1
ATOM 4922 C C . ASN A 1 655 ? 15.778 -12.127 -29.752 1.00 76.81 655 ASN A C 1
ATOM 4924 O O . ASN A 1 655 ? 15.360 -11.707 -30.835 1.00 76.81 655 ASN A O 1
ATOM 4928 N N . PRO A 1 656 ? 16.456 -11.359 -28.878 1.00 83.00 656 PRO A N 1
ATOM 4929 C CA . PRO A 1 656 ? 16.767 -9.965 -29.143 1.00 83.00 656 PRO A CA 1
ATOM 4930 C C . PRO A 1 656 ? 17.584 -9.781 -30.427 1.00 83.00 656 PRO A C 1
ATOM 4932 O O . PRO A 1 656 ? 18.538 -10.514 -30.687 1.00 83.00 656 PRO A O 1
ATOM 4935 N N . ARG A 1 657 ? 17.227 -8.770 -31.211 1.00 87.06 657 ARG A N 1
ATOM 4936 C CA . ARG A 1 657 ? 17.888 -8.313 -32.430 1.00 87.06 657 ARG A CA 1
ATOM 4937 C C . ARG A 1 657 ? 18.557 -6.960 -32.171 1.00 87.06 657 ARG A C 1
ATOM 4939 O O . ARG A 1 657 ? 17.996 -6.161 -31.421 1.00 87.06 657 ARG A O 1
ATOM 4946 N N . PRO A 1 658 ? 19.714 -6.692 -32.796 1.00 89.56 658 PRO A N 1
ATOM 4947 C CA . PRO A 1 658 ? 20.377 -5.396 -32.695 1.00 89.56 658 PRO A CA 1
ATOM 4948 C C . PRO A 1 658 ? 19.476 -4.265 -33.190 1.00 89.56 658 PRO A C 1
ATOM 4950 O O . PRO A 1 658 ? 18.724 -4.460 -34.141 1.00 89.56 658 PRO A O 1
ATOM 4953 N N . ALA A 1 659 ? 19.593 -3.076 -32.611 1.00 90.06 659 ALA A N 1
ATOM 4954 C CA . ALA A 1 659 ? 18.953 -1.879 -33.152 1.00 90.06 659 ALA A CA 1
ATOM 4955 C C . ALA A 1 659 ? 19.599 -1.446 -34.469 1.00 90.06 659 ALA A C 1
ATOM 4957 O O . ALA A 1 659 ? 18.940 -0.890 -35.345 1.00 90.06 659 ALA A O 1
ATOM 4958 N N . GLU A 1 660 ? 20.892 -1.726 -34.613 1.00 92.75 660 GLU A N 1
ATOM 4959 C CA . GLU A 1 660 ? 21.693 -1.298 -35.751 1.00 92.75 660 GLU A CA 1
ATOM 4960 C C . GLU A 1 660 ? 22.615 -2.435 -36.170 1.00 92.75 660 GLU A C 1
ATOM 4962 O O . GLU A 1 660 ? 23.252 -3.087 -35.337 1.00 92.75 660 GLU A O 1
ATOM 4967 N N . ILE A 1 661 ? 22.646 -2.697 -37.470 1.00 94.62 661 ILE A N 1
ATOM 4968 C CA . ILE A 1 661 ? 23.468 -3.731 -38.080 1.00 94.62 661 ILE A CA 1
ATOM 4969 C C . ILE A 1 661 ? 24.326 -3.062 -39.143 1.00 94.62 661 ILE A C 1
ATOM 4971 O O . ILE A 1 661 ? 23.799 -2.473 -40.084 1.00 94.62 661 ILE A O 1
ATOM 4975 N N . VAL A 1 662 ? 25.641 -3.184 -39.007 1.00 95.75 662 VAL A N 1
ATOM 4976 C CA . VAL A 1 662 ? 26.586 -2.885 -40.083 1.00 95.75 662 VAL A CA 1
ATOM 4977 C C . VAL A 1 662 ? 27.008 -4.216 -40.678 1.00 95.75 662 VAL A C 1
ATOM 4979 O O . VAL A 1 662 ? 27.566 -5.057 -39.986 1.00 95.75 662 VAL A O 1
ATOM 4982 N N . ASN A 1 663 ? 26.693 -4.432 -41.943 1.00 94.81 663 ASN A N 1
ATOM 4983 C CA . ASN A 1 663 ? 26.890 -5.694 -42.630 1.00 94.81 663 ASN A CA 1
ATOM 4984 C C . ASN A 1 663 ? 27.833 -5.498 -43.813 1.00 94.81 663 ASN A C 1
ATOM 4986 O O . ASN A 1 663 ? 27.454 -4.934 -44.843 1.00 94.81 663 ASN A O 1
ATOM 4990 N N . LEU A 1 664 ? 29.063 -5.980 -43.678 1.00 90.81 664 LEU A N 1
ATOM 4991 C CA . LEU A 1 664 ? 30.037 -5.973 -44.755 1.00 90.81 664 LEU A CA 1
ATOM 4992 C C . LEU A 1 664 ? 29.814 -7.193 -45.653 1.00 90.81 664 LEU A C 1
ATOM 4994 O O . LEU A 1 664 ? 30.296 -8.295 -45.398 1.00 90.81 664 LEU A O 1
ATOM 4998 N N . ARG A 1 665 ? 29.030 -6.991 -46.711 1.00 87.50 665 ARG A N 1
ATOM 4999 C CA . ARG A 1 665 ? 28.632 -8.054 -47.636 1.00 87.50 665 ARG A CA 1
ATOM 5000 C C . ARG A 1 665 ? 29.761 -8.439 -48.602 1.00 87.50 665 ARG A C 1
ATOM 5002 O O . ARG A 1 665 ? 30.607 -7.628 -48.971 1.00 87.50 665 ARG A O 1
ATOM 5009 N N . GLY A 1 666 ? 29.723 -9.686 -49.079 1.00 83.81 666 GLY A N 1
ATOM 5010 C CA . GLY A 1 666 ? 30.688 -10.233 -50.045 1.00 83.81 666 GLY A CA 1
ATOM 5011 C C . GLY A 1 666 ? 30.760 -9.477 -51.381 1.00 83.81 666 GLY A C 1
ATOM 5012 O O . GLY A 1 666 ? 31.820 -9.421 -52.002 1.00 83.81 666 GLY A O 1
ATOM 5013 N N . ASP A 1 667 ? 29.655 -8.849 -51.794 1.00 84.31 667 ASP A N 1
ATOM 5014 C CA . ASP A 1 667 ? 29.553 -8.020 -53.005 1.00 84.31 667 ASP A CA 1
ATOM 5015 C C . ASP A 1 667 ? 30.577 -6.871 -53.029 1.00 84.31 667 ASP A C 1
ATOM 5017 O O . ASP A 1 667 ? 31.143 -6.551 -54.073 1.00 84.31 667 ASP A O 1
ATOM 5021 N N . THR A 1 668 ? 30.872 -6.310 -51.860 1.00 84.38 668 THR A N 1
ATOM 5022 C CA . THR A 1 668 ? 31.817 -5.219 -51.644 1.00 84.38 668 THR A CA 1
ATOM 5023 C C . THR A 1 668 ? 33.236 -5.655 -51.997 1.00 84.38 668 THR A C 1
ATOM 5025 O O . THR A 1 668 ? 33.953 -4.937 -52.692 1.00 84.38 668 THR A O 1
ATOM 5028 N N . TYR A 1 669 ? 33.636 -6.855 -51.567 1.00 83.56 669 TYR A N 1
ATOM 5029 C CA . TYR A 1 669 ? 34.958 -7.409 -51.859 1.00 83.56 669 TYR A CA 1
ATOM 5030 C C . TYR A 1 669 ? 35.107 -7.797 -53.329 1.00 83.56 669 TYR A C 1
ATOM 5032 O O . TYR A 1 669 ? 36.156 -7.547 -53.923 1.00 83.56 669 TYR A O 1
ATOM 5040 N N . LEU A 1 670 ? 34.065 -8.391 -53.920 1.00 85.12 670 LEU A N 1
ATOM 5041 C CA . LEU A 1 670 ? 34.057 -8.757 -55.338 1.00 85.12 670 LEU A CA 1
ATOM 5042 C C . LEU A 1 670 ? 34.184 -7.518 -56.225 1.00 85.12 670 LEU A C 1
ATOM 5044 O O . LEU A 1 670 ? 35.024 -7.491 -57.123 1.00 85.12 670 LEU A O 1
ATOM 5048 N N . TRP A 1 671 ? 33.425 -6.466 -55.918 1.00 84.12 671 TRP A N 1
ATOM 5049 C CA . TRP A 1 671 ? 33.517 -5.207 -56.645 1.00 84.12 671 TRP A CA 1
ATOM 5050 C C . TRP A 1 671 ? 34.879 -4.525 -56.464 1.00 84.12 671 TRP A C 1
ATOM 5052 O O . TRP A 1 671 ? 35.506 -4.136 -57.447 1.00 84.12 671 TRP A O 1
ATOM 5062 N N . ALA A 1 672 ? 35.384 -4.426 -55.228 1.00 77.50 672 ALA A N 1
ATOM 5063 C CA . ALA A 1 672 ? 36.679 -3.795 -54.955 1.00 77.50 672 ALA A CA 1
ATOM 5064 C C . ALA A 1 672 ? 37.838 -4.520 -55.661 1.00 77.50 672 ALA A C 1
ATOM 5066 O O . ALA A 1 672 ? 38.754 -3.881 -56.182 1.00 77.50 672 ALA A O 1
ATOM 5067 N N . ARG A 1 673 ? 37.780 -5.858 -55.730 1.00 79.25 673 ARG A N 1
ATOM 5068 C CA . ARG A 1 673 ? 38.737 -6.668 -56.491 1.00 79.25 673 ARG A CA 1
ATOM 5069 C C . ARG A 1 673 ? 38.721 -6.306 -57.973 1.00 79.25 673 ARG A C 1
ATOM 5071 O O . ARG A 1 673 ? 39.788 -6.189 -58.570 1.00 79.25 673 ARG A O 1
ATOM 5078 N N . GLU A 1 674 ? 37.543 -6.144 -58.568 1.00 78.25 674 GLU A N 1
ATOM 5079 C CA . GLU A 1 674 ? 37.424 -5.793 -59.984 1.00 78.25 674 GLU A CA 1
ATOM 5080 C C . GLU A 1 674 ? 37.952 -4.382 -60.278 1.00 78.25 674 GLU A C 1
ATOM 5082 O O . GLU A 1 674 ? 38.700 -4.205 -61.241 1.00 78.25 674 GLU A O 1
ATOM 5087 N N . GLN A 1 675 ? 37.672 -3.404 -59.407 1.00 73.56 675 GLN A N 1
ATOM 5088 C CA . GLN A 1 675 ? 38.256 -2.061 -59.526 1.00 73.56 675 GLN A CA 1
ATOM 5089 C C . GLN A 1 675 ? 39.790 -2.116 -59.501 1.00 73.56 675 GLN A C 1
ATOM 5091 O O . GLN A 1 675 ? 40.444 -1.565 -60.386 1.00 73.56 675 GLN A O 1
ATOM 5096 N N . ALA A 1 676 ? 40.375 -2.880 -58.572 1.00 69.38 676 ALA A N 1
ATOM 5097 C CA . ALA A 1 676 ? 41.826 -3.055 -58.489 1.00 69.38 676 ALA A CA 1
ATOM 5098 C C . ALA A 1 676 ? 42.429 -3.769 -59.718 1.00 69.38 676 ALA A C 1
ATOM 5100 O O . ALA A 1 676 ? 43.528 -3.430 -60.153 1.00 69.38 676 ALA A O 1
ATOM 5101 N N . ARG A 1 677 ? 41.730 -4.746 -60.319 1.00 68.56 677 ARG A N 1
ATOM 5102 C CA . ARG A 1 677 ? 42.208 -5.441 -61.534 1.00 68.56 677 ARG A CA 1
ATOM 5103 C C . ARG A 1 677 ? 42.296 -4.518 -62.745 1.00 68.56 677 ARG A C 1
ATOM 5105 O O . ARG A 1 677 ? 43.178 -4.717 -63.579 1.00 68.56 677 ARG A O 1
ATOM 5112 N N . SER A 1 678 ? 41.405 -3.535 -62.841 1.00 62.19 678 SER A N 1
ATOM 5113 C CA . SER A 1 678 ? 41.358 -2.606 -63.973 1.00 62.19 678 SER A CA 1
ATOM 5114 C C . SER A 1 678 ? 42.547 -1.629 -64.035 1.00 62.19 678 SER A C 1
ATOM 5116 O O . SER A 1 678 ? 42.828 -1.108 -65.110 1.00 62.19 678 SER A O 1
ATOM 5118 N N . GLN A 1 679 ? 43.288 -1.442 -62.931 1.00 57.53 679 GLN A N 1
ATOM 5119 C CA . GLN A 1 679 ? 44.392 -0.472 -62.811 1.00 57.53 679 GLN A CA 1
ATOM 5120 C C . GLN A 1 679 ? 45.807 -1.096 -62.730 1.00 57.53 679 GLN A C 1
ATOM 5122 O O . GLN A 1 679 ? 46.781 -0.389 -62.487 1.00 57.53 679 GLN A O 1
ATOM 5127 N N . GLY A 1 680 ? 45.959 -2.403 -62.991 1.00 51.88 680 GLY A N 1
ATOM 5128 C CA . GLY A 1 680 ? 47.248 -3.112 -62.918 1.00 51.88 680 GLY A CA 1
ATOM 5129 C C . GLY A 1 680 ? 47.430 -3.865 -61.594 1.00 51.88 680 GLY A C 1
ATOM 5130 O O . GLY A 1 680 ? 47.282 -3.317 -60.508 1.00 51.88 680 GLY A O 1
ATOM 5131 N N . GLY A 1 681 ? 47.679 -5.174 -61.686 1.00 52.69 681 GLY A N 1
ATOM 5132 C CA . GLY A 1 681 ? 47.384 -6.123 -60.609 1.00 52.69 681 GLY A CA 1
ATOM 5133 C C . GLY A 1 681 ? 48.350 -6.152 -59.417 1.00 52.69 681 GLY A C 1
ATOM 5134 O O . GLY A 1 681 ? 49.570 -6.145 -59.571 1.00 52.69 681 GLY A O 1
ATOM 5135 N N . ILE A 1 682 ? 47.778 -6.352 -58.226 1.00 48.97 682 ILE A N 1
ATOM 5136 C CA . ILE A 1 682 ? 48.478 -6.862 -57.039 1.00 48.97 682 ILE A CA 1
ATOM 5137 C C . ILE A 1 682 ? 48.491 -8.397 -57.106 1.00 48.97 682 ILE A C 1
ATOM 5139 O O . ILE A 1 682 ? 47.449 -9.038 -57.241 1.00 48.97 682 ILE A O 1
ATOM 5143 N N . ARG A 1 683 ? 49.681 -8.997 -56.994 1.00 38.41 683 ARG A N 1
ATOM 5144 C CA . ARG A 1 683 ? 49.884 -10.448 -56.881 1.00 38.41 683 ARG A CA 1
ATOM 5145 C C . ARG A 1 683 ? 49.971 -10.831 -55.405 1.00 38.41 683 ARG A C 1
ATOM 5147 O O . ARG A 1 683 ? 50.861 -10.360 -54.701 1.00 38.41 683 ARG A O 1
ATOM 5154 N N . THR A 1 684 ? 49.108 -11.734 -54.950 1.00 45.69 684 THR A N 1
ATOM 5155 C CA . THR A 1 684 ? 49.261 -12.376 -53.639 1.00 45.69 684 THR A CA 1
ATOM 5156 C C . THR A 1 684 ? 50.526 -13.233 -53.653 1.00 45.69 684 THR A C 1
ATOM 5158 O O . THR A 1 684 ? 50.578 -14.261 -54.324 1.00 45.69 684 THR A O 1
ATOM 5161 N N . VAL A 1 685 ? 51.569 -12.792 -52.948 1.00 42.53 685 VAL A N 1
ATOM 5162 C CA . VAL A 1 685 ? 52.844 -13.528 -52.834 1.00 42.53 685 VAL A CA 1
ATOM 5163 C C . VAL A 1 685 ? 52.812 -14.546 -51.695 1.00 42.53 685 VAL A C 1
ATOM 5165 O O . VAL A 1 685 ? 53.505 -15.558 -51.755 1.00 42.53 685 VAL A O 1
ATOM 5168 N N . TYR A 1 686 ? 51.998 -14.293 -50.668 1.00 32.75 686 TYR A N 1
ATOM 5169 C CA . TYR A 1 686 ? 51.872 -15.156 -49.502 1.00 32.75 686 TYR A CA 1
ATOM 5170 C C . TYR A 1 686 ? 50.533 -14.915 -48.799 1.00 32.75 686 TYR A C 1
ATOM 5172 O O . TYR A 1 686 ? 50.160 -13.771 -48.548 1.00 32.75 686 TYR A O 1
ATOM 5180 N N . THR A 1 687 ? 49.828 -15.996 -48.470 1.00 39.06 687 THR A N 1
ATOM 5181 C CA . THR A 1 687 ? 48.647 -15.978 -47.597 1.00 39.06 687 THR A CA 1
ATOM 5182 C C . THR A 1 687 ? 48.964 -16.877 -46.416 1.00 39.06 687 THR A C 1
ATOM 5184 O O . THR A 1 687 ? 49.367 -18.023 -46.613 1.00 39.06 687 THR A O 1
ATOM 5187 N N . ARG A 1 688 ? 48.806 -16.370 -45.192 1.00 38.38 688 ARG A N 1
ATOM 5188 C CA . ARG A 1 688 ? 48.908 -17.183 -43.980 1.00 38.38 688 ARG A CA 1
ATOM 5189 C C . ARG A 1 688 ? 47.583 -17.133 -43.261 1.00 38.38 688 ARG A C 1
ATOM 5191 O O . ARG A 1 688 ? 47.259 -16.122 -42.645 1.00 38.38 688 ARG A O 1
ATOM 5198 N N . GLU A 1 689 ? 46.849 -18.233 -43.317 1.00 34.81 689 GLU A N 1
ATOM 5199 C CA . GLU A 1 689 ? 45.751 -18.420 -42.386 1.00 34.81 689 GLU A CA 1
ATOM 5200 C C . GLU A 1 689 ? 46.318 -18.601 -40.979 1.00 34.81 689 GLU A C 1
ATOM 5202 O O . GLU A 1 689 ? 47.232 -19.398 -40.736 1.00 34.81 689 GLU A O 1
ATOM 5207 N N . LEU A 1 690 ? 45.801 -17.812 -40.043 1.00 37.19 690 LEU A N 1
ATOM 5208 C CA . LEU A 1 690 ? 46.000 -18.073 -38.629 1.00 37.19 690 LEU A CA 1
ATOM 5209 C C . LEU A 1 690 ? 44.951 -19.099 -38.212 1.00 37.19 690 LEU A C 1
ATOM 5211 O O . LEU A 1 690 ? 43.774 -18.936 -38.520 1.00 37.19 690 LEU A O 1
ATOM 5215 N N . ALA A 1 691 ? 45.390 -20.152 -37.520 1.00 34.06 691 ALA A N 1
ATOM 5216 C CA . ALA A 1 691 ? 44.494 -21.187 -37.018 1.00 34.06 691 ALA A CA 1
ATOM 5217 C C . ALA A 1 691 ? 43.336 -20.570 -36.207 1.00 34.06 691 ALA A C 1
ATOM 5219 O O . ALA A 1 691 ? 43.570 -19.553 -35.539 1.00 34.06 691 ALA A O 1
ATOM 5220 N N . PRO A 1 692 ? 42.139 -21.196 -36.192 1.00 42.97 692 PRO A N 1
ATOM 5221 C CA . PRO A 1 692 ? 41.084 -20.824 -35.258 1.00 42.97 692 PRO A CA 1
ATOM 5222 C C . PRO A 1 692 ? 41.685 -20.897 -33.858 1.00 42.97 692 PRO A C 1
ATOM 5224 O O . PRO A 1 692 ? 42.119 -21.963 -33.415 1.00 42.97 692 PRO A O 1
ATOM 5227 N N . ARG A 1 693 ? 41.820 -19.754 -33.190 1.00 42.62 693 ARG A N 1
ATOM 5228 C CA . ARG A 1 693 ? 42.322 -19.733 -31.818 1.00 42.62 693 ARG A CA 1
ATOM 5229 C C . ARG A 1 693 ? 41.105 -19.815 -30.907 1.00 42.62 693 ARG A C 1
ATOM 5231 O O . ARG A 1 693 ? 40.326 -18.869 -30.861 1.00 42.62 693 ARG A O 1
ATOM 5238 N N . TYR A 1 694 ? 40.943 -21.001 -30.316 1.00 38.72 694 TYR A N 1
ATOM 5239 C CA . TYR A 1 694 ? 39.874 -21.401 -29.397 1.00 38.72 694 TYR A CA 1
ATOM 5240 C C . TYR A 1 694 ? 39.688 -20.444 -28.220 1.00 38.72 694 TYR A C 1
ATOM 5242 O O . TYR A 1 694 ? 40.718 -20.019 -27.645 1.00 38.72 694 TYR A O 1
#